Protein 7SLA (pdb70)

InterPro domains:
  IPR001734 Sodium/solute symporter [PF00474] (58-492)
  IPR001734 Sodium/solute symporter [PS50283] (25-506)
  IPR001734 Sodium/solute symporter [TIGR00813] (58-492)
  IPR018212 Sodium/solute symporter, conserved site [PS00456] (174-199)
  IPR018212 Sodium/solute symporter, conserved site [PS00457] (474-494)
  IPR038377 Sodium/glucose symporter superfamily [G3DSA:1.20.1730.10] (45-570)

Solvent-accessible surface area: 32418 Å² total; per-residue (Å²): 83,87,110,65,13,148,44,94,51,0,92,55,42,44,78,114,15,31,113,87,9,43,59,43,6,84,161,32,93,162,108,123,46,34,54,122,136,15,0,0,9,6,2,9,23,41,61,10,0,14,21,2,0,3,4,3,0,5,4,0,1,31,16,0,9,0,2,1,2,46,5,4,25,7,0,63,14,0,18,51,0,0,76,49,8,0,26,21,2,16,72,6,63,6,68,34,14,23,51,0,7,103,46,0,5,12,53,116,100,4,21,47,34,10,2,63,20,42,18,110,12,21,18,37,23,53,0,0,2,12,0,8,0,0,0,13,7,16,41,37,10,44,42,120,90,64,71,97,0,17,104,57,9,40,59,49,12,45,106,8,68,131,27,14,9,74,71,4,36,62,126,10,31,39,64,14,10,105,53,7,36,103,8,2,82,70,1,48,45,85,0,46,153,99,7,54,31,89,38,30,2,17,18,98,1,23,121,8,78,5,99,95,42,53,60,81,139,64,94,35,83,112,144,32,29,53,27,81,80,34,1,15,46,6,78,9,72,53,174,111,12,53,17,5,112,31,0,10,77,118,0,7,48,23,12,13,32,46,45,12,0,17,30,37,44,8,2,78,58,0,36,42,1,118,60,5,27,38,1,17,15,0,0,18,58,0,0,90,35,8,25,60,4,2,76,4,6,0,9,2,0,0,0,0,20,26,55,40,44,59,56,6,12,19,27,7,44,84,50,2,46,143,88,25,53,17,142,68,14,4,19,24,7,0,3,5,8,0,0,9,64,45,5,60,81,38,56,28,0,56,7,18,1,1,1,25,1,11,3,3,34,30,1,11,31,14,36,77,14,0,24,72,20,45,13,111,29,35,53,35,70,111,136,168,226,37,76,150,155,49,34,45,87,30,12,183,129,24,46,118,115,3,27,88,49,0,60,74,48,16,82,74,3,57,57,11,31,68,6,41,6,17,30,3,34,20,4,7,9,0,7,14,1,1,7,13,3,6,7,6,46,42,0,1,96,100,90,81,7,8,42,86,0,2,33,114,0,5,41,69,2,46,102,61,0,69,51,7,15,105,53,18,77,85,121,33,71,38,78,61,91,131,100,42,124,19,60,105,160,55,26,53,71,53,21,2,60,15,0,59,88,1,58,56,68,2,15,112,30,2,46,88,46,0,98,145,62,76,88,42,84,76,76,54,2,42,70,4,6,104,76,43,92,120,32,96,108,142,52,63,88,102,117,168,28,98,114,41,71,39,131,121,106,128,120,66,61,24,57,98,55,12,115,96,0,73,59,63,3,119,123,27,57,55,72,31,48,62,24,32,10,85,58,64,149,137,24,114,22,92,38,78,30,38,36,126,30,113,62,49,15,50,34,123,2,27,0,35,14,46,60,28,45,1,11,0,13,62,0,0,1,43,30,44,30,95,79,136,134,130,89,71,2,0,4,16,24,98,88,51,71,63,93,54,20,145,88,7,141,75,60,6,80,8,68,32,58,134,80,98,15,20,0,71,0,73,3,68,65,9,100,69,106,8,46,3,32,3,46,0,0,0,40,3,11,61,138,64,208,44,34,57,97,16,161,36,18,108,4,59,9,95

Radius of gyration: 30.48 Å; Cα contacts (8 Å, |Δi|>4): 1041; chains: 2; bounding box: 79×69×93 Å

Structure (mmCIF, N/CA/C/O backbone):
data_7SLA
#
_entry.id   7SLA
#
_cell.length_a   1.00
_cell.length_b   1.00
_cell.length_c   1.00
_cell.angle_alpha   90.00
_cell.angle_beta   90.00
_cell.angle_gamma   90.00
#
_symmetry.space_group_name_H-M   'P 1'
#
loop_
_entity.id
_entity.type
_entity.pdbx_description
1 polymer 'Sodium/glucose cotransporter 1'
2 polymer 'nanobody Nb1'
3 non-polymer 'CHOLESTEROL HEMISUCCINATE'
#
loop_
_atom_site.group_PDB
_atom_site.id
_atom_site.type_symbol
_atom_site.label_atom_id
_atom_site.label_alt_id
_atom_site.label_comp_id
_atom_site.label_asym_id
_atom_site.label_entity_id
_atom_site.label_seq_id
_atom_site.pdbx_PDB_ins_code
_atom_site.Cartn_x
_atom_site.Cartn_y
_atom_site.Cartn_z
_atom_site.occupancy
_atom_site.B_iso_or_equiv
_atom_site.auth_seq_id
_atom_site.auth_comp_id
_atom_site.auth_asym_id
_atom_site.auth_atom_id
_atom_site.pdbx_PDB_model_num
ATOM 1 N N . THR A 1 19 ? 105.208 108.662 136.043 1.00 105.09 19 THR A N 1
ATOM 2 C CA . THR A 1 19 ? 106.662 108.762 136.048 1.00 105.09 19 THR A CA 1
ATOM 3 C C . THR A 1 19 ? 107.196 108.586 137.461 1.00 105.09 19 THR A C 1
ATOM 4 O O . THR A 1 19 ? 106.447 108.192 138.351 1.00 105.09 19 THR A O 1
ATOM 8 N N . HIS A 1 20 ? 108.501 108.828 137.631 1.00 99.07 20 HIS A N 1
ATOM 9 C CA . HIS A 1 20 ? 109.309 108.769 138.856 1.00 99.07 20 HIS A CA 1
ATOM 10 C C . HIS A 1 20 ? 109.492 107.358 139.408 1.00 99.07 20 HIS A C 1
ATOM 11 O O . HIS A 1 20 ? 110.245 107.183 140.369 1.00 99.07 20 HIS A O 1
ATOM 18 N N . GLU A 1 21 ? 108.867 106.343 138.816 1.00 99.12 21 GLU A N 1
ATOM 19 C CA . GLU A 1 21 ? 109.120 104.950 139.158 1.00 99.12 21 GLU A CA 1
ATOM 20 C C . GLU A 1 21 ? 109.680 104.183 137.969 1.00 99.12 21 GLU A C 1
ATOM 21 O O . GLU A 1 21 ? 109.745 102.952 137.995 1.00 99.12 21 GLU A O 1
ATOM 27 N N . LEU A 1 22 ? 110.096 104.894 136.926 1.00 99.53 22 LEU A N 1
ATOM 28 C CA . LEU A 1 22 ? 110.749 104.267 135.790 1.00 99.53 22 LEU A CA 1
ATOM 29 C C . LEU A 1 22 ? 112.209 103.935 136.063 1.00 99.53 22 LEU A C 1
ATOM 30 O O . LEU A 1 22 ? 112.813 103.193 135.285 1.00 99.53 22 LEU A O 1
ATOM 35 N N . ILE A 1 23 ? 112.790 104.467 137.141 1.00 94.97 23 ILE A N 1
ATOM 36 C CA . ILE A 1 23 ? 114.176 104.169 137.487 1.00 94.97 23 ILE A CA 1
ATOM 37 C C . ILE A 1 23 ? 114.305 102.918 138.347 1.00 94.97 23 ILE A C 1
ATOM 38 O O . ILE A 1 23 ? 115.418 102.394 138.499 1.00 94.97 23 ILE A O 1
ATOM 43 N N . ARG A 1 24 ? 113.206 102.399 138.891 1.00 94.90 24 ARG A N 1
ATOM 44 C CA . ARG A 1 24 ? 113.269 101.258 139.804 1.00 94.90 24 ARG A CA 1
ATOM 45 C C . ARG A 1 24 ? 113.278 99.951 139.014 1.00 94.90 24 ARG A C 1
ATOM 46 O O . ARG A 1 24 ? 112.310 99.193 138.975 1.00 94.90 24 ARG A O 1
ATOM 54 N N . ASN A 1 25 ? 114.415 99.696 138.375 1.00 96.85 25 ASN A N 1
ATOM 55 C CA . ASN A 1 25 ? 114.655 98.420 137.724 1.00 96.85 25 ASN A CA 1
ATOM 56 C C . ASN A 1 25 ? 116.130 98.087 137.864 1.00 96.85 25 ASN A C 1
ATOM 57 O O . ASN A 1 25 ? 116.965 98.967 138.077 1.00 96.85 25 ASN A O 1
ATOM 62 N N . ALA A 1 26 ? 116.447 96.803 137.738 1.00 92.65 26 ALA A N 1
ATOM 63 C CA . ALA A 1 26 ? 117.781 96.319 138.067 1.00 92.65 26 ALA A CA 1
ATOM 64 C C . ALA A 1 26 ? 118.804 96.564 136.975 1.00 92.65 26 ALA A C 1
ATOM 65 O O . ALA A 1 26 ? 119.966 96.194 137.153 1.00 92.65 26 ALA A O 1
ATOM 67 N N . ALA A 1 27 ? 118.417 97.177 135.863 1.00 91.40 27 ALA A N 1
ATOM 68 C CA . ALA A 1 27 ? 119.299 97.272 134.711 1.00 91.40 27 ALA A CA 1
ATOM 69 C C . ALA A 1 27 ? 120.195 98.501 134.728 1.00 91.40 27 ALA A C 1
ATOM 70 O O . ALA A 1 27 ? 121.192 98.526 134.002 1.00 91.40 27 ALA A O 1
ATOM 72 N N . ASP A 1 28 ? 119.875 99.524 135.522 1.00 92.27 28 ASP A N 1
ATOM 73 C CA . ASP A 1 28 ? 120.662 100.750 135.525 1.00 92.27 28 ASP A CA 1
ATOM 74 C C . ASP A 1 28 ? 121.176 101.183 136.893 1.00 92.27 28 ASP A C 1
ATOM 75 O O . ASP A 1 28 ? 122.087 102.022 136.945 1.00 92.27 28 ASP A O 1
ATOM 80 N N . ILE A 1 29 ? 120.628 100.650 137.989 1.00 90.13 29 ILE A N 1
ATOM 81 C CA . ILE A 1 29 ? 121.188 100.910 139.315 1.00 90.13 29 ILE A CA 1
ATOM 82 C C . ILE A 1 29 ? 122.604 100.354 139.410 1.00 90.13 29 ILE A C 1
ATOM 83 O O . ILE A 1 29 ? 123.513 101.000 139.958 1.00 90.13 29 ILE A O 1
ATOM 88 N N . SER A 1 30 ? 122.823 99.174 138.827 1.00 88.36 30 SER A N 1
ATOM 89 C CA . SER A 1 30 ? 124.165 98.618 138.729 1.00 88.36 30 SER A CA 1
ATOM 90 C C . SER A 1 30 ? 125.073 99.469 137.853 1.00 88.36 30 SER A C 1
ATOM 91 O O . SER A 1 30 ? 126.272 99.566 138.130 1.00 88.36 30 SER A O 1
ATOM 94 N N . VAL A 1 31 ? 124.518 100.126 136.831 1.00 86.02 31 VAL A N 1
ATOM 95 C CA . VAL A 1 31 ? 125.322 100.987 135.967 1.00 86.02 31 VAL A CA 1
ATOM 96 C C . VAL A 1 31 ? 125.787 102.227 136.722 1.00 86.02 31 VAL A C 1
ATOM 97 O O . VAL A 1 31 ? 126.956 102.630 136.620 1.00 86.02 31 VAL A O 1
ATOM 101 N N . ILE A 1 32 ? 124.894 102.820 137.522 1.00 85.27 32 ILE A N 1
ATOM 102 C CA . ILE A 1 32 ? 125.250 103.989 138.330 1.00 85.27 32 ILE A CA 1
ATOM 103 C C . ILE A 1 32 ? 126.324 103.631 139.353 1.00 85.27 32 ILE A C 1
ATOM 104 O O . ILE A 1 32 ? 127.334 104.343 139.499 1.00 85.27 32 ILE A O 1
ATOM 109 N N . VAL A 1 33 ? 126.139 102.500 140.046 1.00 86.17 33 VAL A N 1
ATOM 110 C CA . VAL A 1 33 ? 127.083 102.083 141.082 1.00 86.17 33 VAL A CA 1
ATOM 111 C C . VAL A 1 33 ? 128.450 101.762 140.481 1.00 86.17 33 VAL A C 1
ATOM 112 O O . VAL A 1 33 ? 129.485 102.181 141.016 1.00 86.17 33 VAL A O 1
ATOM 116 N N . ILE A 1 34 ? 128.473 101.085 139.328 1.00 86.69 34 ILE A N 1
ATOM 117 C CA . ILE A 1 34 ? 129.730 100.699 138.694 1.00 86.69 34 ILE A CA 1
ATOM 118 C C . ILE A 1 34 ? 130.482 101.923 138.178 1.00 86.69 34 ILE A C 1
ATOM 119 O O . ILE A 1 34 ? 131.711 102.014 138.319 1.00 86.69 34 ILE A O 1
ATOM 124 N N . TYR A 1 35 ? 129.758 102.916 137.645 1.00 85.07 35 TYR A N 1
ATOM 125 C CA . TYR A 1 35 ? 130.415 104.134 137.172 1.00 85.07 35 TYR A CA 1
ATOM 126 C C . TYR A 1 35 ? 131.024 104.937 138.319 1.00 85.07 35 TYR A C 1
ATOM 127 O O . TYR A 1 35 ? 132.160 105.430 138.207 1.00 85.07 35 TYR A O 1
ATOM 136 N N . PHE A 1 36 ? 130.297 105.059 139.436 1.00 86.89 36 PHE A N 1
ATOM 137 C CA . PHE A 1 36 ? 130.832 105.816 140.566 1.00 86.89 36 PHE A CA 1
ATOM 138 C C . PHE A 1 36 ? 132.026 105.112 141.204 1.00 86.89 36 PHE A C 1
ATOM 139 O O . PHE A 1 36 ? 133.014 105.767 141.572 1.00 86.89 36 PHE A O 1
ATOM 147 N N . LEU A 1 37 ? 131.975 103.778 141.305 1.00 89.36 37 LEU A N 1
ATOM 148 C CA . LEU A 1 37 ? 133.120 103.040 141.831 1.00 89.36 37 LEU A CA 1
ATOM 149 C C . LEU A 1 37 ? 134.323 103.122 140.903 1.00 89.36 37 LEU A C 1
ATOM 150 O O . LEU A 1 37 ? 135.458 103.160 141.385 1.00 89.36 37 LEU A O 1
ATOM 155 N N . LEU A 1 38 ? 134.101 103.197 139.587 1.00 92.46 38 LEU A N 1
ATOM 156 C CA . LEU A 1 38 ? 135.216 103.346 138.654 1.00 92.46 38 LEU A CA 1
ATOM 157 C C . LEU A 1 38 ? 135.900 104.702 138.815 1.00 92.46 38 LEU A C 1
ATOM 158 O O . LEU A 1 38 ? 137.138 104.778 138.813 1.00 92.46 38 LEU A O 1
ATOM 163 N N . VAL A 1 39 ? 135.118 105.779 138.960 1.00 92.61 39 VAL A N 1
ATOM 164 C CA . VAL A 1 39 ? 135.719 107.108 139.111 1.00 92.61 39 VAL A CA 1
ATOM 165 C C . VAL A 1 39 ? 136.467 107.226 140.443 1.00 92.61 39 VAL A C 1
ATOM 166 O O . VAL A 1 39 ? 137.596 107.751 140.498 1.00 92.61 39 VAL A O 1
ATOM 170 N N . MET A 1 40 ? 135.891 106.684 141.523 1.00 97.34 40 MET A N 1
ATOM 171 C CA . MET A 1 40 ? 136.588 106.723 142.807 1.00 97.34 40 MET A CA 1
ATOM 172 C C . MET A 1 40 ? 137.829 105.834 142.820 1.00 97.34 40 MET A C 1
ATOM 173 O O . MET A 1 40 ? 138.821 106.179 143.470 1.00 97.34 40 MET A O 1
ATOM 178 N N . ALA A 1 41 ? 137.827 104.727 142.068 1.00 98.8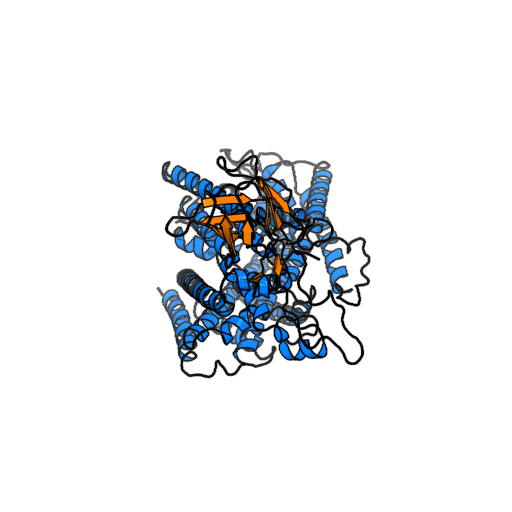7 41 ALA A N 1
ATOM 179 C CA . ALA A 1 41 ? 139.020 103.889 141.995 1.00 98.87 41 ALA A CA 1
ATOM 180 C C . ALA A 1 41 ? 140.128 104.559 141.196 1.00 98.87 41 ALA A C 1
ATOM 181 O O . ALA A 1 41 ? 141.307 104.416 141.538 1.00 98.87 41 ALA A O 1
ATOM 183 N N . VAL A 1 42 ? 139.771 105.290 140.133 1.00 99.56 42 VAL A N 1
ATOM 184 C CA . VAL A 1 42 ? 140.773 106.033 139.363 1.00 99.56 42 VAL A CA 1
ATOM 185 C C . VAL A 1 42 ? 141.426 107.105 140.229 1.00 99.56 42 VAL A C 1
ATOM 186 O O . VAL A 1 42 ? 142.658 107.257 140.232 1.00 99.56 42 VAL A O 1
ATOM 190 N N . GLY A 1 43 ? 140.617 107.822 141.018 1.00 102.16 43 GLY A N 1
ATOM 191 C CA . GLY A 1 43 ? 141.179 108.824 141.918 1.00 102.16 43 GLY A CA 1
ATOM 192 C C . GLY A 1 43 ? 142.052 108.229 143.011 1.00 102.16 43 GLY A C 1
ATOM 193 O O . GLY A 1 43 ? 143.143 108.737 143.295 1.00 102.16 43 GLY A O 1
ATOM 194 N N . LEU A 1 44 ? 141.602 107.124 143.612 1.00 104.78 44 LEU A N 1
ATOM 195 C CA . LEU A 1 44 ? 142.359 106.471 144.673 1.00 104.78 44 LEU A CA 1
ATOM 196 C C . LEU A 1 44 ? 143.637 105.820 144.165 1.00 104.78 44 LEU A C 1
ATOM 197 O O . LEU A 1 44 ? 144.578 105.647 144.943 1.00 104.78 44 LEU A O 1
ATOM 202 N N . TRP A 1 45 ? 143.695 105.453 142.884 1.00 113.14 45 TRP A N 1
ATOM 203 C CA . TRP A 1 45 ? 144.950 104.964 142.324 1.00 113.14 45 TRP A CA 1
ATOM 204 C C . TRP A 1 45 ? 145.896 106.107 142.000 1.00 113.14 45 TRP A C 1
ATOM 205 O O . TRP A 1 45 ? 147.104 105.995 142.226 1.00 113.14 45 TRP A O 1
ATOM 216 N N . SER A 1 46 ? 145.374 107.214 141.476 1.00 114.15 46 SER A N 1
ATOM 217 C CA . SER A 1 46 ? 146.248 108.335 141.154 1.00 114.15 46 SER A CA 1
ATOM 218 C C . SER A 1 46 ? 146.684 109.130 142.376 1.00 114.15 46 SER A C 1
ATOM 219 O O . SER A 1 46 ? 147.536 110.013 142.238 1.00 114.15 46 SER A O 1
ATOM 222 N N . MET A 1 47 ? 146.117 108.861 143.556 1.00 117.50 47 MET A N 1
ATOM 223 C CA . MET A 1 47 ? 146.617 109.509 144.766 1.00 117.50 47 MET A CA 1
ATOM 224 C C . MET A 1 47 ? 147.999 108.997 145.161 1.00 117.50 47 MET A C 1
ATOM 225 O O . MET A 1 47 ? 148.777 109.739 145.767 1.00 117.50 47 MET A O 1
ATOM 230 N N . PHE A 1 48 ? 148.326 107.747 144.828 1.00 120.76 48 PHE A N 1
ATOM 231 C CA . PHE A 1 48 ? 149.598 107.155 145.235 1.00 120.76 48 PHE A CA 1
ATOM 232 C C . PHE A 1 48 ? 150.677 107.316 144.167 1.00 120.76 48 PHE A C 1
ATOM 233 O O . PHE A 1 48 ? 151.714 107.940 144.414 1.00 120.76 48 PHE A O 1
ATOM 241 N N . LYS A 1 49 ? 150.447 106.766 142.981 1.00 121.91 49 LYS A N 1
ATOM 242 C CA . LYS A 1 49 ? 151.444 106.815 141.919 1.00 121.91 49 LYS A CA 1
ATOM 243 C C . LYS A 1 49 ? 150.804 106.742 140.539 1.00 121.91 49 LYS A C 1
ATOM 244 O O . LYS A 1 49 ? 151.272 106.011 139.667 1.00 121.91 49 LYS A O 1
ATOM 246 N N . ARG A 1 63 ? 151.496 119.051 135.484 1.00 98.52 63 ARG A N 1
ATOM 247 C CA . ARG A 1 63 ? 152.522 119.944 134.960 1.00 98.52 63 ARG A CA 1
ATOM 248 C C . ARG A 1 63 ? 153.043 119.460 133.608 1.00 98.52 63 ARG A C 1
ATOM 249 O O . ARG A 1 63 ? 153.261 118.262 133.422 1.00 98.52 63 ARG A O 1
ATOM 251 N N . SER A 1 64 ? 153.233 120.414 132.689 1.00 93.24 64 SER A N 1
ATOM 252 C CA . SER A 1 64 ? 153.703 120.198 131.318 1.00 93.24 64 SER A CA 1
ATOM 253 C C . SER A 1 64 ? 152.782 119.233 130.563 1.00 93.24 64 SER A C 1
ATOM 254 O O . SER A 1 64 ? 153.158 118.124 130.191 1.00 93.24 64 SER A O 1
ATOM 257 N N . MET A 1 65 ? 151.553 119.697 130.356 1.00 90.74 65 MET A N 1
ATOM 258 C CA . MET A 1 65 ? 150.532 118.924 129.662 1.00 90.74 65 MET A CA 1
ATOM 259 C C . MET A 1 65 ? 150.671 119.100 128.148 1.00 90.74 65 MET A C 1
ATOM 260 O O . MET A 1 65 ? 151.606 119.729 127.651 1.00 90.74 65 MET A O 1
ATOM 265 N N . VAL A 1 66 ? 149.725 118.541 127.394 1.00 82.62 66 VAL A N 1
ATOM 266 C CA . VAL A 1 66 ? 149.728 118.573 125.933 1.00 82.62 66 VAL A CA 1
ATOM 267 C C . VAL A 1 66 ? 148.387 119.113 125.462 1.00 82.62 66 VAL A C 1
ATOM 268 O O . VAL A 1 66 ? 147.587 119.582 126.275 1.00 82.62 66 VAL A O 1
ATOM 272 N N . TRP A 1 67 ? 148.142 119.085 124.151 1.00 78.67 67 TRP A N 1
ATOM 273 C CA . TRP A 1 67 ? 147.039 119.863 123.596 1.00 78.67 67 TRP A CA 1
ATOM 274 C C . TRP A 1 67 ? 145.666 119.256 123.876 1.00 78.67 67 TRP A C 1
ATOM 275 O O . TRP A 1 67 ? 144.715 119.999 124.133 1.00 78.67 67 TRP A O 1
ATOM 286 N N . TRP A 1 68 ? 145.519 117.932 123.828 1.00 79.48 68 TRP A N 1
ATOM 287 C CA . TRP A 1 68 ? 144.181 117.362 124.013 1.00 79.48 68 TRP A CA 1
ATOM 288 C C . TRP A 1 68 ? 143.572 117.392 125.423 1.00 79.48 68 TRP A C 1
ATOM 289 O O . TRP A 1 68 ? 142.341 117.430 125.504 1.00 79.48 68 TRP A O 1
ATOM 300 N N . PRO A 1 69 ? 144.311 117.344 126.546 1.00 78.91 69 PRO A N 1
ATOM 301 C CA . PRO A 1 69 ? 143.628 117.582 127.831 1.00 78.91 69 PRO A CA 1
ATOM 302 C C . PRO A 1 69 ? 143.159 119.011 128.024 1.00 78.91 69 PRO A C 1
ATOM 303 O O . PRO A 1 69 ? 142.126 119.227 128.675 1.00 78.91 69 PRO A O 1
ATOM 307 N N . ILE A 1 70 ? 143.889 119.988 127.480 1.00 76.50 70 ILE A N 1
ATOM 308 C CA . ILE A 1 70 ? 143.510 121.389 127.623 1.00 76.50 70 ILE A CA 1
ATOM 309 C C . ILE A 1 70 ? 142.211 121.673 126.879 1.00 76.50 70 ILE A C 1
ATOM 310 O O . ILE A 1 70 ? 141.358 122.420 127.368 1.00 76.50 70 ILE A O 1
ATOM 315 N N . GLY A 1 71 ? 142.008 121.034 125.725 1.00 74.69 71 GLY A N 1
ATOM 316 C CA . GLY A 1 71 ? 140.792 121.267 124.959 1.00 74.69 71 GLY A CA 1
ATOM 317 C C . GLY A 1 71 ? 139.536 120.754 125.639 1.00 74.69 71 GLY A C 1
ATOM 318 O O . GLY A 1 71 ? 138.517 121.448 125.684 1.00 74.69 71 GLY A O 1
ATOM 319 N N . ALA A 1 72 ? 139.597 119.550 126.206 1.00 76.05 72 ALA A N 1
ATOM 320 C CA . ALA A 1 72 ? 138.449 119.023 126.932 1.00 76.05 72 ALA A CA 1
ATOM 321 C C . ALA A 1 72 ? 138.227 119.753 128.251 1.00 76.05 72 ALA A C 1
ATOM 322 O O . ALA A 1 72 ? 137.074 119.957 128.657 1.00 76.05 72 ALA A O 1
ATOM 324 N N . SER A 1 73 ? 139.309 120.174 128.918 1.00 77.89 73 SER A N 1
ATOM 325 C CA . SER A 1 73 ? 139.169 120.951 130.146 1.00 77.89 73 SER A CA 1
ATOM 326 C C . SER A 1 73 ? 138.575 122.329 129.887 1.00 77.89 73 SER A C 1
ATOM 327 O O . SER A 1 73 ? 137.910 122.884 130.765 1.00 77.89 73 SER A O 1
ATOM 330 N N . LEU A 1 74 ? 138.807 122.901 128.704 1.00 74.12 74 LEU A N 1
ATOM 331 C CA . LEU A 1 74 ? 138.198 124.184 128.379 1.00 74.12 74 LEU A CA 1
ATOM 332 C C . LEU A 1 74 ? 136.781 124.032 127.851 1.00 74.12 74 LEU A C 1
ATOM 333 O O . LEU A 1 74 ? 135.972 124.950 128.005 1.00 74.12 74 LEU A O 1
ATOM 338 N N . PHE A 1 75 ? 136.410 122.923 127.250 1.00 75.26 75 PHE A N 1
ATOM 339 C CA . PHE A 1 75 ? 135.046 122.812 126.743 1.00 75.26 75 PHE A CA 1
ATOM 340 C C . PHE A 1 75 ? 134.016 122.422 127.769 1.00 75.26 75 PHE A C 1
ATOM 341 O O . PHE A 1 75 ? 132.860 122.673 127.575 1.00 75.26 75 PHE A O 1
ATOM 349 N N . ALA A 1 76 ? 134.429 121.827 128.871 1.00 75.83 76 ALA A N 1
ATOM 350 C CA . ALA A 1 76 ? 133.504 121.366 129.888 1.00 75.83 76 ALA A CA 1
ATOM 351 C C . ALA A 1 76 ? 133.452 122.210 131.127 1.00 75.83 76 ALA A C 1
ATOM 352 O O . ALA A 1 76 ? 133.135 121.702 132.175 1.00 75.83 76 ALA A O 1
ATOM 354 N N . SER A 1 77 ? 133.850 123.467 131.048 1.00 77.58 77 SER A N 1
ATOM 355 C CA . SER A 1 77 ? 133.845 124.312 132.225 1.00 77.58 77 SER A CA 1
ATOM 356 C C . SER A 1 77 ? 132.516 124.594 132.859 1.00 77.58 77 SER A C 1
ATOM 357 O O . SER A 1 77 ? 132.371 124.458 134.055 1.00 77.58 77 SER A O 1
ATOM 360 N N . ASN A 1 78 ? 131.521 124.957 132.074 1.00 80.25 78 ASN A N 1
ATOM 361 C CA . ASN A 1 78 ? 130.229 125.275 132.663 1.00 80.25 78 ASN A CA 1
ATOM 362 C C . ASN A 1 78 ? 129.120 124.364 132.263 1.00 80.25 78 ASN A C 1
ATOM 363 O O . ASN A 1 78 ? 127.988 124.760 132.316 1.00 80.25 78 ASN A O 1
ATOM 368 N N . ILE A 1 79 ? 129.433 123.169 131.801 1.00 80.41 79 ILE A N 1
ATOM 369 C CA . ILE A 1 79 ? 128.411 122.228 131.404 1.00 80.41 79 ILE A CA 1
ATOM 370 C C . ILE A 1 79 ? 127.847 121.619 132.656 1.00 80.41 79 ILE A C 1
ATOM 371 O O . ILE A 1 79 ? 128.515 121.538 133.659 1.00 80.41 79 ILE A O 1
ATOM 376 N N . GLY A 1 80 ? 126.613 121.176 132.600 1.00 76.58 80 GLY A N 1
ATOM 377 C CA . GLY A 1 80 ? 125.958 120.599 133.754 1.00 76.58 80 GLY A CA 1
ATOM 378 C C . GLY A 1 80 ? 124.853 121.469 134.306 1.00 76.58 80 GLY A C 1
ATOM 379 O O . GLY A 1 80 ? 123.818 120.960 134.736 1.00 76.58 80 GLY A O 1
ATOM 380 N N . SER A 1 81 ? 125.062 122.783 134.305 1.00 74.36 81 SER A N 1
ATOM 381 C CA . SER A 1 81 ? 124.044 123.725 134.738 1.00 74.36 81 SER A CA 1
ATOM 382 C C . SER A 1 81 ? 123.881 124.914 133.811 1.00 74.36 81 SER A C 1
ATOM 383 O O . SER A 1 81 ? 123.004 125.745 134.058 1.00 74.36 81 SER A O 1
ATOM 386 N N . GLY A 1 82 ? 124.700 125.036 132.777 1.00 74.23 82 GLY A N 1
ATOM 387 C CA . GLY A 1 82 ? 124.554 126.105 131.817 1.00 74.23 82 GLY A CA 1
ATOM 388 C C . GLY A 1 82 ? 124.349 125.549 130.429 1.00 74.23 82 GLY A C 1
ATOM 389 O O . GLY A 1 82 ? 124.320 126.293 129.450 1.00 74.23 82 GLY A O 1
ATOM 390 N N . HIS A 1 83 ? 124.224 124.235 130.339 1.00 76.17 83 HIS A N 1
ATOM 391 C CA . HIS A 1 83 ? 123.911 123.542 129.099 1.00 76.17 83 HIS A CA 1
ATOM 392 C C . HIS A 1 83 ? 122.671 122.677 129.206 1.00 76.17 83 HIS A C 1
ATOM 393 O O . HIS A 1 83 ? 121.898 122.599 128.256 1.00 76.17 83 HIS A O 1
ATOM 400 N N . PHE A 1 84 ? 122.466 122.014 130.336 1.00 73.90 84 PHE A N 1
ATOM 401 C CA . PHE A 1 84 ? 121.365 121.080 130.477 1.00 73.90 84 PHE A CA 1
ATOM 402 C C . PHE A 1 84 ? 120.124 121.706 131.078 1.00 73.90 84 PHE A C 1
ATOM 403 O O . PHE A 1 84 ? 119.037 121.138 130.948 1.00 73.90 84 PHE A O 1
ATOM 411 N N . ILE A 1 85 ? 120.251 122.846 131.737 1.00 70.68 85 ILE A N 1
ATOM 412 C CA . ILE A 1 85 ? 119.115 123.558 132.306 1.00 70.68 85 ILE A CA 1
ATOM 413 C C . ILE A 1 85 ? 118.835 124.842 131.537 1.00 70.68 85 ILE A C 1
ATOM 414 O O . ILE A 1 85 ? 117.745 125.022 130.997 1.00 70.68 85 ILE A O 1
ATOM 419 N N . GLY A 1 86 ? 119.834 125.718 131.423 1.00 67.11 86 GLY A N 1
ATOM 420 C CA . GLY A 1 86 ? 119.590 127.055 130.906 1.00 67.11 86 GLY A CA 1
ATOM 421 C C . GLY A 1 86 ? 119.277 127.086 129.423 1.00 67.11 86 GLY A C 1
ATOM 422 O O . GLY A 1 86 ? 118.262 127.655 129.010 1.00 67.11 86 GLY A O 1
ATOM 423 N N . LEU A 1 87 ? 120.136 126.469 128.605 1.00 64.32 87 LEU A N 1
ATOM 424 C CA . LEU A 1 87 ? 119.945 126.499 127.157 1.00 64.32 87 LEU A CA 1
ATOM 425 C C . LEU A 1 87 ? 118.709 125.719 126.733 1.00 64.32 87 LEU A C 1
ATOM 426 O O . LEU A 1 87 ? 117.943 126.190 125.891 1.00 64.32 87 LEU A O 1
ATOM 431 N N . ALA A 1 88 ? 118.470 124.555 127.333 1.00 62.63 88 ALA A N 1
ATOM 432 C CA . ALA A 1 88 ? 117.302 123.765 126.963 1.00 62.63 88 ALA A CA 1
ATOM 433 C C . ALA A 1 88 ? 116.004 124.410 127.439 1.00 62.63 88 ALA A C 1
ATOM 434 O O . ALA A 1 88 ? 115.003 124.386 126.717 1.00 62.63 88 ALA A O 1
ATOM 436 N N . GLY A 1 89 ? 116.000 125.028 128.623 1.00 66.66 89 GLY A N 1
ATOM 437 C CA . GLY A 1 89 ? 114.798 125.702 129.083 1.00 66.66 89 GLY A CA 1
ATOM 438 C C . GLY A 1 89 ? 114.471 126.949 128.285 1.00 66.66 89 GLY A C 1
ATOM 439 O O . GLY A 1 89 ? 113.314 127.179 127.926 1.00 66.66 89 GLY A O 1
ATOM 440 N N . THR A 1 90 ? 115.480 127.761 127.969 1.00 66.57 90 THR A N 1
ATOM 441 C CA . THR A 1 90 ? 115.208 128.940 127.160 1.00 66.57 90 THR A CA 1
ATOM 442 C C . THR A 1 90 ? 114.944 128.583 125.702 1.00 66.57 90 THR A C 1
ATOM 443 O O . THR A 1 90 ? 114.301 129.362 124.996 1.00 66.57 90 THR A O 1
ATOM 447 N N . GLY A 1 91 ? 115.391 127.416 125.238 1.00 64.69 91 GLY A N 1
ATOM 448 C CA . GLY A 1 91 ? 114.959 126.948 123.937 1.00 64.69 91 GLY A CA 1
ATOM 449 C C . GLY A 1 91 ? 113.525 126.471 123.933 1.00 64.69 91 GLY A C 1
ATOM 450 O O . GLY A 1 91 ? 112.816 126.646 122.944 1.00 64.69 91 GLY A O 1
ATOM 451 N N . ALA A 1 92 ? 113.073 125.866 125.029 1.00 64.77 92 ALA A N 1
ATOM 452 C CA . ALA A 1 92 ? 111.686 125.429 125.105 1.00 64.77 92 ALA A CA 1
ATOM 453 C C . ALA A 1 92 ? 110.722 126.556 125.433 1.00 64.77 92 ALA A C 1
ATOM 454 O O . ALA A 1 92 ? 109.516 126.379 125.260 1.00 64.77 92 ALA A O 1
ATOM 456 N N . ALA A 1 93 ? 111.210 127.696 125.918 1.00 67.90 93 ALA A N 1
ATOM 457 C CA . ALA A 1 93 ? 110.336 128.811 126.270 1.00 67.90 93 ALA A CA 1
ATOM 458 C C . ALA A 1 93 ? 110.297 129.901 125.210 1.00 67.90 93 ALA A C 1
ATOM 459 O O . ALA A 1 93 ? 109.217 130.327 124.801 1.00 67.90 93 ALA A O 1
ATOM 461 N N . SER A 1 94 ? 111.458 130.376 124.769 1.00 71.48 94 SER A N 1
ATOM 462 C CA . SER A 1 94 ? 111.516 131.507 123.852 1.00 71.48 94 SER A CA 1
ATOM 463 C C . SER A 1 94 ? 111.578 131.066 122.394 1.00 71.48 94 SER A C 1
ATOM 464 O O . SER A 1 94 ? 110.663 131.351 121.619 1.00 71.48 94 SER A O 1
ATOM 467 N N . GLY A 1 95 ? 112.632 130.356 122.011 1.00 69.44 95 GLY A N 1
ATOM 468 C CA . GLY A 1 95 ? 112.767 129.939 120.632 1.00 69.44 95 GLY A CA 1
ATOM 469 C C . GLY A 1 95 ? 114.163 129.518 120.229 1.00 69.44 95 GLY A C 1
ATOM 470 O O . GLY A 1 95 ? 114.822 128.771 120.948 1.00 69.44 95 GLY A O 1
ATOM 471 N N . LEU A 1 96 ? 114.628 130.002 119.080 1.00 68.99 96 LEU A N 1
ATOM 472 C CA . LEU A 1 96 ? 115.845 129.518 118.444 1.00 68.99 96 LEU A CA 1
ATOM 473 C C . LEU A 1 96 ? 117.036 130.450 118.615 1.00 68.99 96 LEU A C 1
ATOM 474 O O . LEU A 1 96 ? 118.150 130.075 118.243 1.00 68.99 96 LEU A O 1
ATOM 479 N N . ALA A 1 97 ? 116.843 131.643 119.169 1.00 70.49 97 ALA A N 1
ATOM 480 C CA . ALA A 1 97 ? 117.906 132.638 119.182 1.00 70.49 97 ALA A CA 1
ATOM 481 C C . ALA A 1 97 ? 118.935 132.419 120.276 1.00 70.49 97 ALA A C 1
ATOM 482 O O . ALA A 1 97 ? 119.943 133.128 120.292 1.00 70.49 97 ALA A O 1
ATOM 484 N N . VAL A 1 98 ? 118.712 131.469 121.186 1.00 72.23 98 VAL A N 1
ATOM 485 C CA . VAL A 1 98 ? 119.621 131.269 122.310 1.00 72.23 98 VAL A CA 1
ATOM 486 C C . VAL A 1 98 ? 120.895 130.578 121.847 1.00 72.23 98 VAL A C 1
ATOM 487 O O . VAL A 1 98 ? 121.967 130.771 122.431 1.00 72.23 98 VAL A O 1
ATOM 491 N N . GLY A 1 99 ? 120.821 129.827 120.750 1.00 74.86 99 GLY A N 1
ATOM 492 C CA . GLY A 1 99 ? 121.935 129.026 120.278 1.00 74.86 99 GLY A CA 1
ATOM 493 C C . GLY A 1 99 ? 123.108 129.810 119.738 1.00 74.86 99 GLY A C 1
ATOM 494 O O . GLY A 1 99 ? 124.177 129.223 119.556 1.00 74.86 99 GLY A O 1
ATOM 495 N N . GLY A 1 100 ? 122.952 131.110 119.503 1.00 73.61 100 GLY A N 1
ATOM 496 C CA . GLY A 1 100 ? 124.047 131.933 119.029 1.00 73.61 100 GLY A CA 1
ATOM 497 C C . GLY A 1 100 ? 124.897 132.524 120.136 1.00 73.61 100 GLY A C 1
ATOM 498 O O . GLY A 1 100 ? 125.473 133.603 119.986 1.00 73.61 100 GLY A O 1
ATOM 499 N N . PHE A 1 101 ? 124.974 131.813 121.255 1.00 74.54 101 PHE A N 1
ATOM 500 C CA . PHE A 1 101 ? 125.791 132.134 122.415 1.00 74.54 101 PHE A CA 1
ATOM 501 C C . PHE A 1 101 ? 127.157 131.459 122.332 1.00 74.54 101 PHE A C 1
ATOM 502 O O . PHE A 1 101 ? 128.194 132.095 122.570 1.00 74.54 101 PHE A O 1
ATOM 510 N N . GLU A 1 102 ? 127.180 130.190 121.925 1.00 75.75 102 GLU A N 1
ATOM 511 C CA . GLU A 1 102 ? 128.430 129.444 121.858 1.00 75.75 102 GLU A CA 1
ATOM 512 C C . GLU A 1 102 ? 129.308 129.885 120.696 1.00 75.75 102 GLU A C 1
ATOM 513 O O . GLU A 1 102 ? 130.533 129.741 120.763 1.00 75.75 102 GLU A O 1
ATOM 519 N N . TRP A 1 103 ? 128.718 130.431 119.634 1.00 73.58 103 TRP A N 1
ATOM 520 C CA . TRP A 1 103 ? 129.525 130.882 118.505 1.00 73.58 103 TRP A CA 1
ATOM 521 C C . TRP A 1 103 ? 130.308 132.142 118.869 1.00 73.58 103 TRP A C 1
ATOM 522 O O . TRP A 1 103 ? 131.505 132.268 118.553 1.00 73.58 103 TRP A O 1
ATOM 533 N N . ASN A 1 104 ? 129.660 133.053 119.593 1.00 70.98 104 ASN A N 1
ATOM 534 C CA . ASN A 1 104 ? 130.356 134.190 120.180 1.00 70.98 104 ASN A CA 1
ATOM 535 C C . ASN A 1 104 ? 131.390 133.742 121.206 1.00 70.98 104 ASN A C 1
ATOM 536 O O . ASN A 1 104 ? 132.467 134.347 121.318 1.00 70.98 104 ASN A O 1
ATOM 541 N N . ALA A 1 105 ? 131.093 132.665 121.944 1.00 69.45 105 ALA A N 1
ATOM 542 C CA . ALA A 1 105 ? 132.058 132.135 122.905 1.00 69.45 105 ALA A CA 1
ATOM 543 C C . ALA A 1 105 ? 133.313 131.598 122.225 1.00 69.45 105 ALA A C 1
ATOM 544 O O . ALA A 1 105 ? 134.417 131.783 122.737 1.00 69.45 105 ALA A O 1
ATOM 546 N N . LEU A 1 106 ? 133.180 130.954 121.062 1.00 69.27 106 LEU A N 1
ATOM 547 C CA . LEU A 1 106 ? 134.383 130.446 120.398 1.00 69.27 106 LEU A CA 1
ATOM 548 C C . LEU A 1 106 ? 135.190 131.574 119.764 1.00 69.27 106 LEU A C 1
ATOM 549 O O . LEU A 1 106 ? 136.432 131.503 119.729 1.00 69.27 106 LEU A O 1
ATOM 554 N N . VAL A 1 107 ? 134.510 132.615 119.265 1.00 68.38 107 VAL A N 1
ATOM 555 C CA . VAL A 1 107 ? 135.230 133.782 118.752 1.00 68.38 107 VAL A CA 1
ATOM 556 C C . VAL A 1 107 ? 136.033 134.452 119.864 1.00 68.38 107 VAL A C 1
ATOM 557 O O . VAL A 1 107 ? 137.198 134.817 119.671 1.00 68.38 107 VAL A O 1
ATOM 561 N N . LEU A 1 108 ? 135.458 134.559 121.065 1.00 68.27 108 LEU A N 1
ATOM 562 C CA . LEU A 1 108 ? 136.232 135.074 122.195 1.00 68.27 108 LEU A CA 1
ATOM 563 C C . LEU A 1 108 ? 137.204 134.061 122.780 1.00 68.27 108 LEU A C 1
ATOM 564 O O . LEU A 1 108 ? 138.040 134.439 123.602 1.00 68.27 108 LEU A O 1
ATOM 569 N N . LEU A 1 109 ? 137.098 132.790 122.413 1.00 67.37 109 LEU A N 1
ATOM 570 C CA . LEU A 1 109 ? 138.077 131.805 122.854 1.00 67.37 109 LEU A CA 1
ATOM 571 C C . LEU A 1 109 ? 139.339 131.847 122.009 1.00 67.37 109 LEU A C 1
ATOM 572 O O . LEU A 1 109 ? 140.412 131.474 122.488 1.00 67.37 109 LEU A O 1
ATOM 577 N N . LEU A 1 110 ? 139.232 132.276 120.753 1.00 67.31 110 LEU A N 1
ATOM 578 C CA . LEU A 1 110 ? 140.442 132.402 119.940 1.00 67.31 110 LEU A CA 1
ATOM 579 C C . LEU A 1 110 ? 141.301 133.617 120.282 1.00 67.31 110 LEU A C 1
ATOM 580 O O . LEU A 1 110 ? 142.428 133.702 119.789 1.00 67.31 110 LEU A O 1
ATOM 585 N N . VAL A 1 111 ? 140.813 134.560 121.085 1.00 68.26 111 VAL A N 1
ATOM 586 C CA . VAL A 1 111 ? 141.610 135.734 121.437 1.00 68.26 111 VAL A CA 1
ATOM 587 C C . VAL A 1 111 ? 142.517 135.463 122.637 1.00 68.26 111 VAL A C 1
ATOM 588 O O . VAL A 1 111 ? 143.626 136.005 122.707 1.00 68.26 111 VAL A O 1
ATOM 592 N N . LEU A 1 112 ? 142.073 134.604 123.561 1.00 68.04 112 LEU A N 1
ATOM 593 C CA . LEU A 1 112 ? 142.850 134.236 124.741 1.00 68.04 112 LEU A CA 1
ATOM 594 C C . LEU A 1 112 ? 144.181 133.589 124.387 1.00 68.04 112 LEU A C 1
ATOM 595 O O . LEU A 1 112 ? 145.193 133.873 125.027 1.00 68.04 112 LEU A O 1
ATOM 600 N N . GLY A 1 113 ? 144.214 132.751 123.362 1.00 66.50 113 GLY A N 1
ATOM 601 C CA . GLY A 1 113 ? 145.438 132.053 123.030 1.00 66.50 113 GLY A CA 1
ATOM 602 C C . GLY A 1 113 ? 146.433 132.892 122.263 1.00 66.50 113 GLY A C 1
ATOM 603 O O . GLY A 1 113 ? 147.643 132.736 122.435 1.00 66.50 113 GLY A O 1
ATOM 604 N N . TRP A 1 114 ? 145.938 133.784 121.410 1.00 66.78 114 TRP A N 1
ATOM 605 C CA . TRP A 1 114 ? 146.810 134.555 120.536 1.00 66.78 114 TRP A CA 1
ATOM 606 C C . TRP A 1 114 ? 147.242 135.888 121.123 1.00 66.78 114 TRP A C 1
ATOM 607 O O . TRP A 1 114 ? 148.333 136.363 120.794 1.00 66.78 114 TRP A O 1
ATOM 618 N N . VAL A 1 115 ? 146.442 136.506 121.987 1.00 69.04 115 VAL A N 1
ATOM 619 C CA . VAL A 1 115 ? 146.687 137.869 122.441 1.00 69.04 115 VAL A CA 1
ATOM 620 C C . VAL A 1 115 ? 147.092 137.918 123.911 1.00 69.04 115 VAL A C 1
ATOM 621 O O . VAL A 1 115 ? 148.126 138.488 124.253 1.00 69.04 115 VAL A O 1
ATOM 625 N N . PHE A 1 116 ? 146.294 137.320 124.796 1.00 72.60 116 PHE A N 1
ATOM 626 C CA . PHE A 1 116 ? 146.393 137.630 126.219 1.00 72.60 116 PHE A CA 1
ATOM 627 C C . PHE A 1 116 ? 147.365 136.756 126.998 1.00 72.60 116 PHE A C 1
ATOM 628 O O . PHE A 1 116 ? 147.883 137.210 128.019 1.00 72.60 116 PHE A O 1
ATOM 636 N N . VAL A 1 117 ? 147.621 135.521 126.583 1.00 73.66 117 VAL A N 1
ATOM 637 C CA . VAL A 1 117 ? 148.511 134.636 127.343 1.00 73.66 117 VAL A CA 1
ATOM 638 C C . VAL A 1 117 ? 149.991 135.029 127.230 1.00 73.66 117 VAL A C 1
ATOM 639 O O . VAL A 1 117 ? 150.680 134.985 128.264 1.00 73.66 117 VAL A O 1
ATOM 643 N N . PRO A 1 118 ? 150.541 135.463 126.079 1.00 74.16 118 PRO A N 1
ATOM 644 C CA . PRO A 1 118 ? 151.912 136.007 126.113 1.00 74.16 118 PRO A CA 1
ATOM 645 C C . PRO A 1 118 ? 152.085 137.256 126.962 1.00 74.16 118 PRO A C 1
ATOM 646 O O . PRO A 1 118 ? 153.213 137.540 127.378 1.00 74.16 118 PRO A O 1
ATOM 650 N N . ILE A 1 119 ? 151.012 137.986 127.263 1.00 74.78 119 ILE A N 1
ATOM 651 C CA . ILE A 1 119 ? 151.107 139.092 128.207 1.00 74.78 119 ILE A CA 1
ATOM 652 C C . ILE A 1 119 ? 151.333 138.569 129.622 1.00 74.78 119 ILE A C 1
ATOM 653 O O . ILE A 1 119 ? 152.143 139.118 130.378 1.00 74.78 119 ILE A O 1
ATOM 658 N N . TYR A 1 120 ? 150.666 137.474 129.989 1.00 75.56 120 TYR A N 1
ATOM 659 C CA . TYR A 1 120 ? 150.885 136.899 131.310 1.00 75.56 120 TYR A CA 1
ATOM 660 C C . TYR A 1 120 ? 152.230 136.200 131.407 1.00 75.56 120 TYR A C 1
ATOM 661 O O . TYR A 1 120 ? 152.819 136.154 132.488 1.00 75.56 120 TYR A O 1
ATOM 670 N N . ILE A 1 121 ? 152.727 135.637 130.308 1.00 79.24 121 ILE A N 1
ATOM 671 C CA . ILE A 1 121 ? 154.021 134.962 130.376 1.00 79.24 121 ILE A CA 1
ATOM 672 C C . ILE A 1 121 ? 155.156 135.974 130.404 1.00 79.24 121 ILE A C 1
ATOM 673 O O . ILE A 1 121 ? 156.093 135.849 131.198 1.00 79.24 121 ILE A O 1
ATOM 678 N N . LYS A 1 122 ? 155.079 137.017 129.575 1.00 85.11 122 LYS A N 1
ATOM 679 C CA . LYS A 1 122 ? 156.174 137.972 129.459 1.00 85.11 122 LYS A CA 1
ATOM 680 C C . LYS A 1 122 ? 156.274 138.931 130.632 1.00 85.11 122 LYS A C 1
ATOM 681 O O . LYS A 1 122 ? 157.155 139.792 130.611 1.00 85.11 122 LYS A O 1
ATOM 687 N N . ALA A 1 123 ? 155.419 138.821 131.644 1.00 85.10 123 ALA A N 1
ATOM 688 C CA . ALA A 1 123 ? 155.500 139.677 132.813 1.00 85.10 123 ALA A CA 1
ATOM 689 C C . ALA A 1 123 ? 155.730 138.913 134.107 1.00 85.10 123 ALA A C 1
ATOM 690 O O . ALA A 1 123 ? 155.844 139.541 135.162 1.00 85.10 123 ALA A O 1
ATOM 692 N N . GLY A 1 124 ? 155.801 137.586 134.064 1.00 84.15 124 GLY A N 1
ATOM 693 C CA . GLY A 1 124 ? 156.074 136.806 135.258 1.00 84.15 124 GLY A CA 1
ATOM 694 C C . GLY A 1 124 ? 154.929 136.720 136.239 1.00 84.15 124 GLY A C 1
ATOM 695 O O . GLY A 1 124 ? 155.163 136.574 137.438 1.00 84.15 124 GLY A O 1
ATOM 696 N N . VAL A 1 125 ? 153.694 136.803 135.760 1.00 83.66 125 VAL A N 1
ATOM 697 C CA . VAL A 1 125 ? 152.514 136.878 136.608 1.00 83.66 125 VAL A CA 1
ATOM 698 C C . VAL A 1 125 ? 151.669 135.631 136.379 1.00 83.66 125 VAL A C 1
ATOM 699 O O . VAL A 1 125 ? 151.693 135.042 135.296 1.00 83.66 125 VAL A O 1
ATOM 703 N N . VAL A 1 126 ? 150.928 135.222 137.404 1.00 86.15 126 VAL A N 1
ATOM 704 C CA . VAL A 1 126 ? 150.084 134.034 137.344 1.00 86.15 126 VAL A CA 1
ATOM 705 C C . VAL A 1 126 ? 148.607 134.389 137.203 1.00 86.15 126 VAL A C 1
ATOM 706 O O . VAL A 1 126 ? 147.900 133.801 136.387 1.00 86.15 126 VAL A O 1
ATOM 710 N N . THR A 1 127 ? 148.114 135.334 137.998 1.00 86.04 127 THR A N 1
ATOM 711 C CA . THR A 1 127 ? 146.702 135.703 138.006 1.00 86.04 127 THR A CA 1
ATOM 712 C C . THR A 1 127 ? 146.544 137.188 137.691 1.00 86.04 127 THR A C 1
ATOM 713 O O . THR A 1 127 ? 147.515 137.890 137.423 1.00 86.04 127 THR A O 1
ATOM 717 N N . MET A 1 128 ? 145.299 137.666 137.699 1.00 82.82 128 MET A N 1
ATOM 718 C CA . MET A 1 128 ? 145.022 139.053 137.322 1.00 82.82 128 MET A CA 1
ATOM 719 C C . MET A 1 128 ? 145.227 140.104 138.425 1.00 82.82 128 MET A C 1
ATOM 720 O O . MET A 1 128 ? 145.770 141.172 138.109 1.00 82.82 128 MET A O 1
ATOM 725 N N . PRO A 1 129 ? 144.814 139.909 139.694 1.00 81.04 129 PRO A N 1
ATOM 726 C CA . PRO A 1 129 ? 145.166 140.927 140.697 1.00 81.04 129 PRO A CA 1
ATOM 727 C C . PRO A 1 129 ? 146.651 140.998 141.000 1.00 81.04 129 PRO A C 1
ATOM 728 O O . PRO A 1 129 ? 147.141 142.069 141.374 1.00 81.04 129 PRO A O 1
ATOM 732 N N . GLU A 1 130 ? 147.394 139.907 140.815 1.00 87.24 130 GLU A N 1
ATOM 733 C CA . GLU A 1 130 ? 148.846 139.993 140.877 1.00 87.24 130 GLU A CA 1
ATOM 734 C C . GLU A 1 130 ? 149.417 140.788 139.712 1.00 87.24 130 GLU A C 1
ATOM 735 O O . GLU A 1 130 ? 150.528 141.311 139.820 1.00 87.24 130 GLU A O 1
ATOM 741 N N . TYR A 1 131 ? 148.689 140.896 138.601 1.00 81.62 131 TYR A N 1
ATOM 742 C CA . TYR A 1 131 ? 149.106 141.796 137.535 1.00 81.62 131 TYR A CA 1
ATOM 743 C C . TYR A 1 131 ? 148.784 143.239 137.884 1.00 81.62 131 TYR A C 1
ATOM 744 O O . TYR A 1 131 ? 149.603 144.134 137.650 1.00 81.62 131 TYR A O 1
ATOM 753 N N . LEU A 1 132 ? 147.607 143.487 138.457 1.00 80.79 132 LEU A N 1
ATOM 754 C CA . LEU A 1 132 ? 147.240 144.852 138.818 1.00 80.79 132 LEU A CA 1
ATOM 755 C C . LEU A 1 132 ? 147.946 145.358 140.071 1.00 80.79 132 LEU A C 1
ATOM 756 O O . LEU A 1 132 ? 147.821 146.542 140.390 1.00 80.79 132 LEU A O 1
ATOM 761 N N . ARG A 1 133 ? 148.651 144.499 140.803 1.00 84.73 133 ARG A N 1
ATOM 762 C CA . ARG A 1 133 ? 149.543 144.985 141.849 1.00 84.73 133 ARG A CA 1
ATOM 763 C C . ARG A 1 133 ? 150.898 145.402 141.293 1.00 84.73 133 ARG A C 1
ATOM 764 O O . ARG A 1 133 ? 151.472 146.398 141.740 1.00 84.73 133 ARG A O 1
ATOM 772 N N . LYS A 1 134 ? 151.421 144.665 140.316 1.00 82.28 134 LYS A N 1
ATOM 773 C CA . LYS A 1 134 ? 152.696 145.021 139.712 1.00 82.28 134 LYS A CA 1
ATOM 774 C C . LYS A 1 134 ? 152.573 146.160 138.717 1.00 82.28 134 LYS A C 1
ATOM 775 O O . LYS A 1 134 ? 153.579 146.807 138.414 1.00 82.28 134 LYS A O 1
ATOM 781 N N . ARG A 1 135 ? 151.377 146.415 138.196 1.00 79.13 135 ARG A N 1
ATOM 782 C CA . ARG A 1 135 ? 151.211 147.489 137.228 1.00 79.13 135 ARG A CA 1
ATOM 783 C C . ARG A 1 135 ? 151.038 148.847 137.898 1.00 79.13 135 ARG A C 1
ATOM 784 O O . ARG A 1 135 ? 151.726 149.804 137.540 1.00 79.13 135 ARG A O 1
ATOM 792 N N . PHE A 1 136 ? 150.139 148.951 138.876 1.00 78.82 136 PHE A N 1
ATOM 793 C CA . PHE A 1 136 ? 149.803 150.235 139.483 1.00 78.82 136 PHE A CA 1
ATOM 794 C C . PHE A 1 136 ? 150.514 150.463 140.812 1.00 78.82 136 PHE A C 1
ATOM 795 O O . PHE A 1 136 ? 151.215 151.462 140.977 1.00 78.82 136 PHE A O 1
ATOM 803 N N . GLY A 1 137 ? 150.336 149.566 141.765 1.00 84.38 137 GLY A N 1
ATOM 804 C CA . GLY A 1 137 ? 150.939 149.686 143.077 1.00 84.38 137 GLY A CA 1
ATOM 805 C C . GLY A 1 137 ? 149.889 149.703 144.167 1.00 84.38 137 GLY A C 1
ATOM 806 O O . GLY A 1 137 ? 148.696 149.499 143.928 1.00 84.38 137 GLY A O 1
ATOM 807 N N . GLY A 1 138 ? 150.347 149.948 145.385 1.00 87.52 138 GLY A N 1
ATOM 808 C CA . GLY A 1 138 ? 149.442 150.037 146.508 1.00 87.52 138 GLY A CA 1
ATOM 809 C C . GLY A 1 138 ? 148.930 148.681 146.951 1.00 87.52 138 GLY A C 1
ATOM 810 O O . GLY A 1 138 ? 149.436 147.629 146.561 1.00 87.52 138 GLY A O 1
ATOM 811 N N . GLN A 1 139 ? 147.892 148.716 147.788 1.00 86.92 139 GLN A N 1
ATOM 812 C CA . GLN A 1 139 ? 147.348 147.481 148.334 1.00 86.92 139 GLN A CA 1
ATOM 813 C C . GLN A 1 139 ? 145.829 147.448 148.424 1.00 86.92 139 GLN A C 1
ATOM 814 O O . GLN A 1 139 ? 145.295 146.556 149.089 1.00 86.92 139 GLN A O 1
ATOM 820 N N . ARG A 1 140 ? 145.108 148.371 147.793 1.00 77.66 140 ARG A N 1
ATOM 821 C CA . ARG A 1 140 ? 143.658 148.374 147.920 1.00 77.66 140 ARG A CA 1
ATOM 822 C C . ARG A 1 140 ? 142.938 147.761 146.728 1.00 77.66 140 ARG A C 1
ATOM 823 O O . ARG A 1 140 ? 141.848 147.203 146.905 1.00 77.66 140 ARG A O 1
ATOM 831 N N . ILE A 1 141 ? 143.530 147.812 145.533 1.00 74.36 141 ILE A N 1
ATOM 832 C CA . ILE A 1 141 ? 142.884 147.249 144.349 1.00 74.36 141 ILE A CA 1
ATOM 833 C C . ILE A 1 141 ? 142.820 145.727 144.438 1.00 74.36 141 ILE A C 1
ATOM 834 O O . ILE A 1 141 ? 141.804 145.115 144.085 1.00 74.36 141 ILE A O 1
ATOM 839 N N . GLN A 1 142 ? 143.876 145.099 144.958 1.00 74.84 142 GLN A N 1
ATOM 840 C CA . GLN A 1 142 ? 143.907 143.644 145.086 1.00 74.84 142 GLN A CA 1
ATOM 841 C C . GLN A 1 142 ? 142.882 143.143 146.103 1.00 74.84 142 GLN A C 1
ATOM 842 O O . GLN A 1 142 ? 142.165 142.161 145.846 1.00 74.84 142 GLN A O 1
ATOM 848 N N . VAL A 1 143 ? 142.772 143.831 147.243 1.00 69.11 143 VAL A N 1
ATOM 849 C CA . VAL A 1 143 ? 141.811 143.453 148.274 1.00 69.11 143 VAL A CA 1
ATOM 850 C C . VAL A 1 143 ? 140.384 143.659 147.782 1.00 69.11 143 VAL A C 1
ATOM 851 O O . VAL A 1 143 ? 139.509 142.807 148.005 1.00 69.11 143 VAL A O 1
ATOM 855 N N . TYR A 1 144 ? 140.134 144.759 147.062 1.00 66.83 144 TYR A N 1
ATOM 856 C CA . TYR A 1 144 ? 138.789 145.008 146.555 1.00 66.83 144 TYR A CA 1
ATOM 857 C C . TYR A 1 144 ? 138.385 143.987 145.498 1.00 66.83 144 TYR A C 1
ATOM 858 O O . TYR A 1 144 ? 137.236 143.526 145.486 1.00 66.83 144 TYR A O 1
ATOM 867 N N . LEU A 1 145 ? 139.315 143.590 144.625 1.00 66.30 145 LEU A N 1
ATOM 868 C CA . LEU A 1 145 ? 138.963 142.611 143.602 1.00 66.30 145 LEU A CA 1
ATOM 869 C C . LEU A 1 145 ? 138.743 141.224 144.190 1.00 66.30 145 LEU A C 1
ATOM 870 O O . LEU A 1 145 ? 137.885 140.482 143.698 1.00 66.30 145 LEU A O 1
ATOM 875 N N . SER A 1 146 ? 139.465 140.867 145.259 1.00 66.39 146 SER A N 1
ATOM 876 C CA . SER A 1 146 ? 139.192 139.588 145.916 1.00 66.39 146 SER A CA 1
ATOM 877 C C . SER A 1 146 ? 137.821 139.575 146.595 1.00 66.39 146 SER A C 1
ATOM 878 O O . SER A 1 146 ? 137.076 138.581 146.492 1.00 66.39 146 SER A O 1
ATOM 881 N N . VAL A 1 147 ? 137.460 140.675 147.271 1.00 62.44 147 VAL A N 1
ATOM 882 C CA . VAL A 1 147 ? 136.147 140.762 147.913 1.00 62.44 147 VAL A CA 1
ATOM 883 C C . VAL A 1 147 ? 135.022 140.733 146.880 1.00 62.44 147 VAL A C 1
ATOM 884 O O . VAL A 1 147 ? 133.972 140.124 147.115 1.00 62.44 147 VAL A O 1
ATOM 888 N N . LEU A 1 148 ? 135.242 141.317 145.698 1.00 61.29 148 LEU A N 1
ATOM 889 C CA . LEU A 1 148 ? 134.226 141.245 144.646 1.00 61.29 148 LEU A CA 1
ATOM 890 C C . LEU A 1 148 ? 134.102 139.837 144.065 1.00 61.29 148 LEU A C 1
ATOM 891 O O . LEU A 1 148 ? 132.985 139.365 143.793 1.00 61.29 148 LEU A O 1
ATOM 896 N N . SER A 1 149 ? 135.235 139.151 143.871 1.00 62.24 149 SER A N 1
ATOM 897 C CA . SER A 1 149 ? 135.211 137.828 143.255 1.00 62.24 149 SER A CA 1
ATOM 898 C C . SER A 1 149 ? 134.531 136.792 144.136 1.00 62.24 149 SER A C 1
ATOM 899 O O . SER A 1 149 ? 133.891 135.871 143.613 1.00 62.24 149 SER A O 1
ATOM 902 N N . LEU A 1 150 ? 134.625 136.935 145.464 1.00 62.80 150 LEU A N 1
ATOM 903 C CA . LEU A 1 150 ? 133.918 135.992 146.339 1.00 62.80 150 LEU A CA 1
ATOM 904 C C . LEU A 1 150 ? 132.396 136.120 146.218 1.00 62.80 150 LEU A C 1
ATOM 905 O O . LEU A 1 150 ? 131.679 135.107 146.178 1.00 62.80 150 LEU A O 1
ATOM 910 N N . PHE A 1 151 ? 131.887 137.351 146.132 1.00 60.15 151 PHE A N 1
ATOM 911 C CA . PHE A 1 151 ? 130.450 137.552 145.976 1.00 60.15 151 PHE A CA 1
ATOM 912 C C . PHE A 1 151 ? 129.960 137.090 144.616 1.00 60.15 151 PHE A C 1
ATOM 913 O O . PHE A 1 151 ? 128.844 136.568 144.510 1.00 60.15 151 PHE A O 1
ATOM 921 N N . LEU A 1 152 ? 130.773 137.259 143.573 1.00 59.62 152 LEU A N 1
ATOM 922 C CA . LEU A 1 152 ? 130.371 136.730 142.273 1.00 59.62 152 LEU A CA 1
ATOM 923 C C . LEU A 1 152 ? 130.348 135.205 142.262 1.00 59.62 152 LEU A C 1
ATOM 924 O O . LEU A 1 152 ? 129.467 134.617 141.622 1.00 59.62 152 LEU A O 1
ATOM 929 N N . TYR A 1 153 ? 131.272 134.557 142.990 1.00 63.45 153 TYR A N 1
ATOM 930 C CA . TYR A 1 153 ? 131.235 133.101 143.155 1.00 63.45 153 TYR A CA 1
ATOM 931 C C . TYR A 1 153 ? 129.938 132.644 143.808 1.00 63.45 153 TYR A C 1
ATOM 932 O O . TYR A 1 153 ? 129.269 131.737 143.298 1.00 63.45 153 TYR A O 1
ATOM 941 N N . ILE A 1 154 ? 129.563 133.287 144.922 1.00 58.28 154 ILE A N 1
ATOM 942 C CA . ILE A 1 154 ? 128.348 132.915 145.659 1.00 58.28 154 ILE A CA 1
ATOM 943 C C . ILE A 1 154 ? 127.103 133.106 144.798 1.00 58.28 154 ILE A C 1
ATOM 944 O O . ILE A 1 154 ? 126.239 132.227 144.727 1.00 58.28 154 ILE A O 1
ATOM 949 N N . PHE A 1 155 ? 127.008 134.241 144.104 1.00 59.69 155 PHE A N 1
ATOM 950 C CA . PHE A 1 155 ? 125.782 134.529 143.364 1.00 59.69 155 PHE A CA 1
ATOM 951 C C . PHE A 1 155 ? 125.661 133.705 142.090 1.00 59.69 155 PHE A C 1
ATOM 952 O O . PHE A 1 155 ? 124.543 133.434 141.647 1.00 59.69 155 PHE A O 1
ATOM 960 N N . THR A 1 156 ? 126.772 133.294 141.481 1.00 61.65 156 THR A N 1
ATOM 961 C CA . THR A 1 156 ? 126.692 132.658 140.173 1.00 61.65 156 THR A CA 1
ATOM 962 C C . THR A 1 156 ? 126.887 131.148 140.201 1.00 61.65 156 THR A C 1
ATOM 963 O O . THR A 1 156 ? 126.097 130.430 139.589 1.00 61.65 156 THR A O 1
ATOM 967 N N . LYS A 1 157 ? 127.885 130.616 140.907 1.00 65.45 157 LYS A N 1
ATOM 968 C CA . LYS A 1 157 ? 128.262 129.229 140.659 1.00 65.45 157 LYS A CA 1
ATOM 969 C C . LYS A 1 157 ? 127.717 128.233 141.677 1.00 65.45 157 LYS A C 1
ATOM 970 O O . LYS A 1 157 ? 127.136 127.213 141.285 1.00 65.45 157 LYS A O 1
ATOM 976 N N . ILE A 1 158 ? 127.861 128.513 142.972 1.00 66.26 158 ILE A N 1
ATOM 977 C CA . ILE A 1 158 ? 127.650 127.487 143.992 1.00 66.26 158 ILE A CA 1
ATOM 978 C C . ILE A 1 158 ? 126.166 127.166 144.160 1.00 66.26 158 ILE A C 1
ATOM 979 O O . ILE A 1 158 ? 125.761 125.993 144.122 1.00 66.26 158 ILE A O 1
ATOM 984 N N . SER A 1 159 ? 125.334 128.194 144.341 1.00 64.50 159 SER A N 1
ATOM 985 C CA . SER A 1 159 ? 123.908 127.958 144.542 1.00 64.50 159 SER A CA 1
ATOM 986 C C . SER A 1 159 ? 123.242 127.418 143.286 1.00 64.50 159 SER A C 1
ATOM 987 O O . SER A 1 159 ? 122.308 126.613 143.381 1.00 64.50 159 SER A O 1
ATOM 990 N N . VAL A 1 160 ? 123.747 127.791 142.111 1.00 65.36 160 VAL A N 1
ATOM 991 C CA . VAL A 1 160 ? 123.208 127.272 140.860 1.00 65.36 160 VAL A CA 1
ATOM 992 C C . VAL A 1 160 ? 123.550 125.791 140.693 1.00 65.36 160 VAL A C 1
ATOM 993 O O . VAL A 1 160 ? 122.704 124.996 140.257 1.00 65.36 160 VAL A O 1
ATOM 997 N N . ASP A 1 161 ? 124.762 125.379 141.095 1.00 68.47 161 ASP A N 1
ATOM 998 C CA . ASP A 1 161 ? 125.112 123.959 141.018 1.00 68.47 161 ASP A CA 1
ATOM 999 C C . ASP A 1 161 ? 124.296 123.111 141.989 1.00 68.47 161 ASP A C 1
ATOM 1000 O O . ASP A 1 161 ? 123.833 122.017 141.625 1.00 68.47 161 ASP A O 1
ATOM 1005 N N . ILE A 1 162 ? 124.090 123.604 143.214 1.00 65.09 162 ILE A N 1
ATOM 1006 C CA . ILE A 1 162 ? 123.289 122.855 144.185 1.00 65.09 162 ILE A CA 1
ATOM 1007 C C . ILE A 1 162 ? 121.831 122.761 143.733 1.00 65.09 162 ILE A C 1
ATOM 1008 O O . ILE A 1 162 ? 121.191 121.704 143.857 1.00 65.09 162 ILE A O 1
ATOM 1013 N N . PHE A 1 163 ? 121.309 123.835 143.133 1.00 66.59 163 PHE A N 1
ATOM 1014 C CA . PHE A 1 163 ? 119.935 123.835 142.639 1.00 66.59 163 PHE A CA 1
ATOM 1015 C C . PHE A 1 163 ? 119.751 122.874 141.467 1.00 66.59 163 PHE A C 1
ATOM 1016 O O . PHE A 1 163 ? 118.738 122.166 141.396 1.00 66.59 163 PHE A O 1
ATOM 1024 N N . SER A 1 164 ? 120.732 122.799 140.563 1.00 68.62 164 SER A N 1
ATOM 1025 C CA . SER A 1 164 ? 120.617 121.888 139.427 1.00 68.62 164 SER A CA 1
ATOM 1026 C C . SER A 1 164 ? 120.700 120.427 139.860 1.00 68.62 164 SER A C 1
ATOM 1027 O O . SER A 1 164 ? 119.963 119.576 139.335 1.00 68.62 164 SER A O 1
ATOM 1030 N N . GLY A 1 165 ? 121.577 120.118 140.820 1.00 67.38 165 GLY A N 1
ATOM 1031 C CA . GLY A 1 165 ? 121.618 118.761 141.352 1.00 67.38 165 GLY A CA 1
ATOM 1032 C C . GLY A 1 165 ? 120.328 118.355 142.040 1.00 67.38 165 GLY A C 1
ATOM 1033 O O . GLY A 1 165 ? 119.869 117.215 141.900 1.00 67.38 165 GLY A O 1
ATOM 1034 N N . ALA A 1 166 ? 119.708 119.291 142.765 1.00 68.19 166 ALA A N 1
ATOM 1035 C CA . ALA A 1 166 ? 118.429 118.995 143.400 1.00 68.19 166 ALA A CA 1
ATOM 1036 C C . ALA A 1 166 ? 117.311 118.790 142.384 1.00 68.19 166 ALA A C 1
ATOM 1037 O O . ALA A 1 166 ? 116.429 117.955 142.612 1.00 68.19 166 ALA A O 1
ATOM 1039 N N . ILE A 1 167 ? 117.348 119.512 141.255 1.00 68.29 167 ILE A N 1
ATOM 1040 C CA . ILE A 1 167 ? 116.370 119.292 140.182 1.00 68.29 167 ILE A CA 1
ATOM 1041 C C . ILE A 1 167 ? 116.507 117.889 139.596 1.00 68.29 167 ILE A C 1
ATOM 1042 O O . ILE A 1 167 ? 115.506 117.182 139.408 1.00 68.29 167 ILE A O 1
ATOM 1047 N N . PHE A 1 168 ? 117.749 117.454 139.329 1.00 70.36 168 PHE A N 1
ATOM 1048 C CA . PHE A 1 168 ? 117.957 116.118 138.758 1.00 70.36 168 PHE A CA 1
ATOM 1049 C C . PHE A 1 168 ? 117.512 115.009 139.711 1.00 70.36 168 PHE A C 1
ATOM 1050 O O . PHE A 1 168 ? 116.849 114.053 139.288 1.00 70.36 168 PHE A O 1
ATOM 1058 N N . ILE A 1 169 ? 117.848 115.127 141.003 1.00 70.94 169 ILE A N 1
ATOM 1059 C CA . ILE A 1 169 ? 117.480 114.083 141.963 1.00 70.94 169 ILE A CA 1
ATOM 1060 C C . ILE A 1 169 ? 115.968 114.049 142.184 1.00 70.94 169 ILE A C 1
ATOM 1061 O O . ILE A 1 169 ? 115.365 112.970 142.259 1.00 70.94 169 ILE A O 1
ATOM 1066 N N . ASN A 1 170 ? 115.321 115.220 142.246 1.00 74.13 170 ASN A N 1
ATOM 1067 C CA . ASN A 1 170 ? 113.875 115.266 142.448 1.00 74.13 170 ASN A CA 1
ATOM 1068 C C . ASN A 1 170 ? 113.110 114.742 141.238 1.00 74.13 170 ASN A C 1
ATOM 1069 O O . ASN A 1 170 ? 112.048 114.136 141.402 1.00 74.13 170 ASN A O 1
ATOM 1074 N N . LEU A 1 171 ? 113.631 114.935 140.022 1.00 74.27 171 LEU A N 1
ATOM 1075 C CA . LEU A 1 171 ? 112.980 114.325 138.862 1.00 74.27 171 LEU A CA 1
ATOM 1076 C C . LEU A 1 171 ? 113.190 112.817 138.820 1.00 74.27 171 LEU A C 1
ATOM 1077 O O . LEU A 1 171 ? 112.256 112.073 138.507 1.00 74.27 171 LEU A O 1
ATOM 1082 N N . ALA A 1 172 ? 114.399 112.344 139.129 1.00 75.93 172 ALA A N 1
ATOM 1083 C CA . ALA A 1 172 ? 114.687 110.922 138.967 1.00 75.93 172 ALA A CA 1
ATOM 1084 C C . ALA A 1 172 ? 114.020 110.079 140.048 1.00 75.93 172 ALA A C 1
ATOM 1085 O O . ALA A 1 172 ? 113.278 109.144 139.739 1.00 75.93 172 ALA A O 1
ATOM 1087 N N . LEU A 1 173 ? 114.263 110.391 141.324 1.00 81.57 173 LEU A N 1
ATOM 1088 C CA . LEU A 1 173 ? 113.831 109.503 142.404 1.00 81.57 173 LEU A CA 1
ATOM 1089 C C . LEU A 1 173 ? 112.462 109.875 142.971 1.00 81.57 173 LEU A C 1
ATOM 1090 O O . LEU A 1 173 ? 111.541 109.055 142.958 1.00 81.57 173 LEU A O 1
ATOM 1095 N N . GLY A 1 174 ? 112.312 111.088 143.489 1.00 85.26 174 GLY A N 1
ATOM 1096 C CA . GLY A 1 174 ? 110.999 111.516 143.931 1.00 85.26 174 GLY A CA 1
ATOM 1097 C C . GLY A 1 174 ? 110.931 112.189 145.287 1.00 85.26 174 GLY A C 1
ATOM 1098 O O . GLY A 1 174 ? 109.838 112.505 145.762 1.00 85.26 174 GLY A O 1
ATOM 1099 N N . TRP A 1 175 ? 112.077 112.419 145.922 1.00 87.04 175 TRP A N 1
ATOM 1100 C CA . TRP A 1 175 ? 112.117 113.089 147.211 1.00 87.04 175 TRP A CA 1
ATOM 1101 C C . TRP A 1 175 ? 112.055 114.601 147.022 1.00 87.04 175 TRP A C 1
ATOM 1102 O O . TRP A 1 175 ? 112.236 115.120 145.923 1.00 87.04 175 TRP A O 1
ATOM 1113 N N . ASN A 1 176 ? 111.830 115.323 148.117 1.00 90.57 176 ASN A N 1
ATOM 1114 C CA . ASN A 1 176 ? 111.708 116.775 148.049 1.00 90.57 176 ASN A CA 1
ATOM 1115 C C . ASN A 1 176 ? 113.091 117.425 147.965 1.00 90.57 176 ASN A C 1
ATOM 1116 O O . ASN A 1 176 ? 114.105 116.766 147.726 1.00 90.57 176 ASN A O 1
ATOM 1121 N N . LEU A 1 177 ? 113.146 118.743 148.149 1.00 88.21 177 LEU A N 1
ATOM 1122 C CA . LEU A 1 177 ? 114.382 119.481 147.901 1.00 88.21 177 LEU A CA 1
ATOM 1123 C C . LEU A 1 177 ? 115.392 119.298 149.030 1.00 88.21 177 LEU A C 1
ATOM 1124 O O . LEU A 1 177 ? 116.587 119.077 148.776 1.00 88.21 177 LEU A O 1
ATOM 1129 N N . TYR A 1 178 ? 114.929 119.381 150.278 1.00 87.44 178 TYR A N 1
ATOM 1130 C CA . TYR A 1 178 ? 115.823 119.313 151.426 1.00 87.44 178 TYR A CA 1
ATOM 1131 C C . TYR A 1 178 ? 116.391 117.919 151.648 1.00 87.44 178 TYR A C 1
ATOM 1132 O O . TYR A 1 178 ? 117.410 117.785 152.329 1.00 87.44 178 TYR A O 1
ATOM 1134 N N . LEU A 1 179 ? 115.765 116.885 151.099 1.00 84.92 179 LEU A N 1
ATOM 1135 C CA . LEU A 1 179 ? 116.313 115.539 151.158 1.00 84.92 179 LEU A CA 1
ATOM 1136 C C . LEU A 1 179 ? 117.193 115.213 149.965 1.00 84.92 179 LEU A C 1
ATOM 1137 O O . LEU A 1 179 ? 117.757 114.119 149.915 1.00 84.92 179 LEU A O 1
ATOM 1142 N N . SER A 1 180 ? 117.314 116.124 149.005 1.00 81.03 180 SER A N 1
ATOM 1143 C CA . SER A 1 180 ? 118.209 115.943 147.873 1.00 81.03 180 SER A CA 1
ATOM 1144 C C . SER A 1 180 ? 119.471 116.781 147.978 1.00 81.03 180 SER A C 1
ATOM 1145 O O . SER A 1 180 ? 120.526 116.360 147.482 1.00 81.03 180 SER A O 1
ATOM 1148 N N . ILE A 1 181 ? 119.386 117.944 148.633 1.00 78.70 181 ILE A N 1
ATOM 1149 C CA . ILE A 1 181 ? 120.567 118.784 148.832 1.00 78.70 181 ILE A CA 1
ATOM 1150 C C . ILE A 1 181 ? 121.590 118.084 149.723 1.00 78.70 181 ILE A C 1
ATOM 1151 O O . ILE A 1 181 ? 122.793 118.062 149.418 1.00 78.70 181 ILE A O 1
ATOM 1156 N N . ILE A 1 182 ? 121.130 117.456 150.809 1.00 79.48 182 ILE A N 1
ATOM 1157 C CA . ILE A 1 182 ? 122.067 116.795 151.712 1.00 79.48 182 ILE A CA 1
ATOM 1158 C C . ILE A 1 182 ? 122.612 115.516 151.096 1.00 79.48 182 ILE A C 1
ATOM 1159 O O . ILE A 1 182 ? 123.740 115.115 151.397 1.00 79.48 182 ILE A O 1
ATOM 1164 N N . LEU A 1 183 ? 121.866 114.889 150.186 1.00 77.17 183 LEU A N 1
ATOM 1165 C CA . LEU A 1 183 ? 122.399 113.731 149.474 1.00 77.17 183 LEU A CA 1
ATOM 1166 C C . LEU A 1 183 ? 123.491 114.138 148.493 1.00 77.17 183 LEU A C 1
ATOM 1167 O O . LEU A 1 183 ? 124.524 113.462 148.395 1.00 77.17 183 LEU A O 1
ATOM 1172 N N . LEU A 1 184 ? 123.291 115.253 147.780 1.00 74.92 184 LEU A N 1
ATOM 1173 C CA . LEU A 1 184 ? 124.327 115.763 146.883 1.00 74.92 184 LEU A CA 1
ATOM 1174 C C . LEU A 1 184 ? 125.591 116.151 147.647 1.00 74.92 184 LEU A C 1
ATOM 1175 O O . LEU A 1 184 ? 126.712 115.867 147.199 1.00 74.92 184 LEU A O 1
ATOM 1180 N N . LEU A 1 185 ? 125.429 116.752 148.828 1.00 75.94 185 LEU A N 1
ATOM 1181 C CA . LEU A 1 185 ? 126.599 117.139 149.612 1.00 75.94 185 LEU A CA 1
ATOM 1182 C C . LEU A 1 185 ? 127.305 115.924 150.214 1.00 75.94 185 LEU A C 1
ATOM 1183 O O . LEU A 1 185 ? 128.543 115.870 150.244 1.00 75.94 185 LEU A O 1
ATOM 1188 N N . ALA A 1 186 ? 126.545 114.925 150.667 1.00 77.92 186 ALA A N 1
ATOM 1189 C CA . ALA A 1 186 ? 127.154 113.720 151.210 1.00 77.92 186 ALA A CA 1
ATOM 1190 C C . ALA A 1 186 ? 127.818 112.862 150.145 1.00 77.92 186 ALA A C 1
ATOM 1191 O O . ALA A 1 186 ? 128.659 112.029 150.485 1.00 77.92 186 ALA A O 1
ATOM 1193 N N . ILE A 1 187 ? 127.459 113.023 148.874 1.00 80.09 187 ILE A N 1
ATOM 1194 C CA . ILE A 1 187 ? 128.207 112.332 147.825 1.00 80.09 187 ILE A CA 1
ATOM 1195 C C . ILE A 1 187 ? 129.444 113.125 147.400 1.00 80.09 187 ILE A C 1
ATOM 1196 O O . ILE A 1 187 ? 130.509 112.541 147.173 1.00 80.09 187 ILE A O 1
ATOM 1201 N N . THR A 1 188 ? 129.374 114.464 147.319 1.00 79.28 188 THR A N 1
ATOM 1202 C CA . THR A 1 188 ? 130.585 115.192 146.925 1.00 79.28 188 THR A CA 1
ATOM 1203 C C . THR A 1 188 ? 131.642 115.225 148.026 1.00 79.28 188 THR A C 1
ATOM 1204 O O . THR A 1 188 ? 132.827 115.392 147.713 1.00 79.28 188 THR A O 1
ATOM 1208 N N . ALA A 1 189 ? 131.259 115.013 149.293 1.00 80.64 189 ALA A N 1
ATOM 1209 C CA . ALA A 1 189 ? 132.267 114.844 150.339 1.00 80.64 189 ALA A CA 1
ATOM 1210 C C . ALA A 1 189 ? 133.070 113.562 150.138 1.00 80.64 189 ALA A C 1
ATOM 1211 O O . ALA A 1 189 ? 134.304 113.569 150.254 1.00 80.64 189 ALA A O 1
ATOM 1213 N N . LEU A 1 190 ? 132.392 112.457 149.812 1.00 83.79 190 LEU A N 1
ATOM 1214 C CA . LEU A 1 190 ? 133.092 111.219 149.485 1.00 83.79 190 LEU A CA 1
ATOM 1215 C C . LEU A 1 190 ? 133.858 111.336 148.181 1.00 83.79 190 LEU A C 1
ATOM 1216 O O . LEU A 1 190 ? 134.809 110.586 147.963 1.00 83.79 190 LEU A O 1
ATOM 1221 N N . TYR A 1 191 ? 133.440 112.234 147.291 1.00 86.21 191 TYR A N 1
ATOM 1222 C CA . TYR A 1 191 ? 134.227 112.478 146.089 1.00 86.21 191 TYR A CA 1
ATOM 1223 C C . TYR A 1 191 ? 135.545 113.161 146.421 1.00 86.21 191 TYR A C 1
ATOM 1224 O O . TYR A 1 191 ? 136.593 112.779 145.892 1.00 86.21 191 TYR A O 1
ATOM 1233 N N . THR A 1 192 ? 135.518 114.180 147.278 1.00 86.90 192 THR A N 1
ATOM 1234 C CA . THR A 1 192 ? 136.736 114.945 147.521 1.00 86.90 192 THR A CA 1
ATOM 1235 C C . THR A 1 192 ? 137.646 114.346 148.582 1.00 86.90 192 THR A C 1
ATOM 1236 O O . THR A 1 192 ? 138.792 114.789 148.692 1.00 86.90 192 THR A O 1
ATOM 1240 N N . ILE A 1 193 ? 137.181 113.378 149.378 1.00 91.34 193 ILE A N 1
ATOM 1241 C CA . ILE A 1 193 ? 138.089 112.729 150.326 1.00 91.34 193 ILE A CA 1
ATOM 1242 C C . ILE A 1 193 ? 139.091 111.839 149.596 1.00 91.34 193 ILE A C 1
ATOM 1243 O O . ILE A 1 193 ? 140.301 111.926 149.829 1.00 91.34 193 ILE A O 1
ATOM 1248 N N . THR A 1 194 ? 138.618 111.002 148.677 1.00 92.86 194 THR A N 1
ATOM 1249 C CA . THR A 1 194 ? 139.492 110.011 148.044 1.00 92.86 194 THR A CA 1
ATOM 1250 C C . THR A 1 194 ? 140.203 110.537 146.795 1.00 92.86 194 THR A C 1
ATOM 1251 O O . THR A 1 194 ? 140.282 109.879 145.761 1.00 92.86 194 THR A O 1
ATOM 1255 N N . GLY A 1 195 ? 140.826 111.703 146.927 1.00 94.54 195 GLY A N 1
ATOM 1256 C CA . GLY A 1 195 ? 141.685 112.241 145.891 1.00 94.54 195 GLY A CA 1
ATOM 1257 C C . GLY A 1 195 ? 141.002 112.611 144.593 1.00 94.54 195 GLY A C 1
ATOM 1258 O O . GLY A 1 195 ? 141.466 112.231 143.518 1.00 94.54 195 GLY A O 1
ATOM 1259 N N . GLY A 1 196 ? 139.905 113.345 144.671 1.00 93.06 196 GLY A N 1
ATOM 1260 C CA . GLY A 1 196 ? 139.213 113.742 143.468 1.00 93.06 196 GLY A CA 1
ATOM 1261 C C . GLY A 1 196 ? 139.695 115.023 142.842 1.00 93.06 196 GLY A C 1
ATOM 1262 O O . GLY A 1 196 ? 139.153 115.443 141.817 1.00 93.06 196 GLY A O 1
ATOM 1263 N N . LEU A 1 197 ? 140.698 115.668 143.429 1.00 95.28 197 LEU A N 1
ATOM 1264 C CA . LEU A 1 197 ? 141.220 116.918 142.899 1.00 95.28 197 LEU A CA 1
ATOM 1265 C C . LEU A 1 197 ? 142.565 116.755 142.207 1.00 95.28 197 LEU A C 1
ATOM 1266 O O . LEU A 1 197 ? 142.924 117.598 141.379 1.00 95.28 197 LEU A O 1
ATOM 1271 N N . ALA A 1 198 ? 143.307 115.691 142.513 1.00 97.99 198 ALA A N 1
ATOM 1272 C CA . ALA A 1 198 ? 144.556 115.432 141.806 1.00 97.99 198 ALA A CA 1
ATOM 1273 C C . ALA A 1 198 ? 144.287 114.950 140.387 1.00 97.99 198 ALA A C 1
ATOM 1274 O O . ALA A 1 198 ? 144.675 115.601 139.412 1.00 97.99 198 ALA A O 1
ATOM 1276 N N . ALA A 1 199 ? 143.613 113.811 140.251 1.00 97.82 199 ALA A N 1
ATOM 1277 C CA . ALA A 1 199 ? 143.279 113.253 138.943 1.00 97.82 199 ALA A CA 1
ATOM 1278 C C . ALA A 1 199 ? 142.039 113.961 138.426 1.00 97.82 199 ALA A C 1
ATOM 1279 O O . ALA A 1 199 ? 140.909 113.571 138.712 1.00 97.82 199 ALA A O 1
ATOM 1281 N N . VAL A 1 200 ? 142.255 115.015 137.649 1.00 97.21 200 VAL A N 1
ATOM 1282 C CA . VAL A 1 200 ? 141.158 115.816 137.126 1.00 97.21 200 VAL A CA 1
ATOM 1283 C C . VAL A 1 200 ? 141.384 115.956 135.624 1.00 97.21 200 VAL A C 1
ATOM 1284 O O . VAL A 1 200 ? 140.752 116.772 134.945 1.00 97.21 200 VAL A O 1
ATOM 1288 N N . ILE A 1 201 ? 142.270 115.129 135.082 1.00 97.58 201 ILE A N 1
ATOM 1289 C CA . ILE A 1 201 ? 142.546 115.116 133.650 1.00 97.58 201 ILE A CA 1
ATOM 1290 C C . ILE A 1 201 ? 141.951 113.885 132.965 1.00 97.58 201 ILE A C 1
ATOM 1291 O O . ILE A 1 201 ? 141.245 114.010 131.958 1.00 97.58 201 ILE A O 1
ATOM 1296 N N . TYR A 1 202 ? 142.189 112.696 133.530 1.00 96.30 202 TYR A N 1
ATOM 1297 C CA . TYR A 1 202 ? 141.675 111.460 132.950 1.00 96.30 202 TYR A CA 1
ATOM 1298 C C . TYR A 1 202 ? 140.157 111.416 133.028 1.00 96.30 202 TYR A C 1
ATOM 1299 O O . TYR A 1 202 ? 139.477 111.114 132.038 1.00 96.30 202 TYR A O 1
ATOM 1308 N N . THR A 1 203 ? 139.611 111.745 134.202 1.00 91.30 203 THR A N 1
ATOM 1309 C CA . THR A 1 203 ? 138.168 111.721 134.394 1.00 91.30 203 THR A CA 1
ATOM 1310 C C . THR A 1 203 ? 137.480 112.812 133.592 1.00 91.30 203 THR A C 1
ATOM 1311 O O . THR A 1 203 ? 136.348 112.618 133.140 1.00 91.30 203 THR A O 1
ATOM 1315 N N . ASP A 1 204 ? 138.157 113.936 133.360 1.00 88.39 204 ASP A N 1
ATOM 1316 C CA . ASP A 1 204 ? 137.551 115.013 132.585 1.00 88.39 204 ASP A CA 1
ATOM 1317 C C . ASP A 1 204 ? 137.461 114.638 131.112 1.00 88.39 204 ASP A C 1
ATOM 1318 O O . ASP A 1 204 ? 136.417 114.856 130.478 1.00 88.39 204 ASP A O 1
ATOM 1323 N N . THR A 1 205 ? 138.533 114.058 130.555 1.00 84.85 205 THR A N 1
ATOM 1324 C CA . THR A 1 205 ? 138.475 113.599 129.168 1.00 84.85 205 THR A CA 1
ATOM 1325 C C . THR A 1 205 ? 137.466 112.468 128.994 1.00 84.85 205 THR A C 1
ATOM 1326 O O . THR A 1 205 ? 136.722 112.435 128.001 1.00 84.85 205 THR A O 1
ATOM 1330 N N . LEU A 1 206 ? 137.386 111.569 129.982 1.00 83.57 206 LEU A N 1
ATOM 1331 C CA . LEU A 1 206 ? 136.419 110.476 129.937 1.00 83.57 206 LEU A CA 1
ATOM 1332 C C . LEU A 1 206 ? 134.982 110.982 129.975 1.00 83.57 206 LEU A C 1
ATOM 1333 O O . LEU A 1 206 ? 134.141 110.521 129.195 1.00 83.57 206 LEU A O 1
ATOM 1338 N N . GLN A 1 207 ? 134.685 111.941 130.856 1.00 81.88 207 GLN A N 1
ATOM 1339 C CA . GLN A 1 207 ? 133.319 112.437 130.972 1.00 81.88 207 GLN A CA 1
ATOM 1340 C C . GLN A 1 207 ? 132.907 113.243 129.754 1.00 81.88 207 GLN A C 1
ATOM 1341 O O . GLN A 1 207 ? 131.754 113.155 129.321 1.00 81.88 207 GLN A O 1
ATOM 1347 N N . THR A 1 208 ? 133.831 114.022 129.179 1.00 79.82 208 THR A N 1
ATOM 1348 C CA . THR A 1 208 ? 133.506 114.754 127.959 1.00 79.82 208 THR A CA 1
ATOM 1349 C C . THR A 1 208 ? 133.222 113.802 126.802 1.00 79.82 208 THR A C 1
ATOM 1350 O O . THR A 1 208 ? 132.245 113.992 126.067 1.00 79.82 208 THR A O 1
ATOM 1354 N N . LEU A 1 209 ? 134.006 112.725 126.682 1.00 77.22 209 LEU A N 1
ATOM 1355 C CA . LEU A 1 209 ? 133.786 111.768 125.599 1.00 77.22 209 LEU A CA 1
ATOM 1356 C C . LEU A 1 209 ? 132.463 111.021 125.757 1.00 77.22 209 LEU A C 1
ATOM 1357 O O . LEU A 1 209 ? 131.694 110.902 124.794 1.00 77.22 209 LEU A O 1
ATOM 1362 N N . ILE A 1 210 ? 132.159 110.553 126.974 1.00 77.83 210 ILE A N 1
ATOM 1363 C CA . ILE A 1 210 ? 130.932 109.785 127.197 1.00 77.83 210 ILE A CA 1
ATOM 1364 C C . ILE A 1 210 ? 129.697 110.672 127.055 1.00 77.83 210 ILE A C 1
ATOM 1365 O O . ILE A 1 210 ? 128.696 110.266 126.455 1.00 77.83 210 ILE A O 1
ATOM 1370 N N . MET A 1 211 ? 129.764 111.912 127.550 1.00 79.99 211 MET A N 1
ATOM 1371 C CA . MET A 1 211 ? 128.630 112.823 127.447 1.00 79.99 211 MET A CA 1
ATOM 1372 C C . MET A 1 211 ? 128.377 113.249 126.006 1.00 79.99 211 MET A C 1
ATOM 1373 O O . MET A 1 211 ? 127.223 113.298 125.561 1.00 79.99 211 MET A O 1
ATOM 1378 N N . LEU A 1 212 ? 129.445 113.526 125.250 1.00 76.81 212 LEU A N 1
ATOM 1379 C CA . LEU A 1 212 ? 129.288 113.928 123.859 1.00 76.81 212 LEU A CA 1
ATOM 1380 C C . LEU A 1 212 ? 128.796 112.785 122.984 1.00 76.81 212 LEU A C 1
ATOM 1381 O O . LEU A 1 212 ? 128.072 113.028 122.016 1.00 76.81 212 LEU A O 1
ATOM 1386 N N . ILE A 1 213 ? 129.172 111.542 123.296 1.00 75.46 213 ILE A N 1
ATOM 1387 C CA . ILE A 1 213 ? 128.636 110.418 122.534 1.00 75.46 213 ILE A CA 1
ATOM 1388 C C . ILE A 1 213 ? 127.177 110.174 122.899 1.00 75.46 213 ILE A C 1
ATOM 1389 O O . ILE A 1 213 ? 126.329 109.983 122.022 1.00 75.46 213 ILE A O 1
ATOM 1394 N N . GLY A 1 214 ? 126.845 110.225 124.187 1.00 74.63 214 GLY A N 1
ATOM 1395 C CA . GLY A 1 214 ? 125.484 109.949 124.599 1.00 74.63 214 GLY A CA 1
ATOM 1396 C C . GLY A 1 214 ? 124.476 111.037 124.317 1.00 74.63 214 GLY A C 1
ATOM 1397 O O . GLY A 1 214 ? 123.276 110.773 124.411 1.00 74.63 214 GLY A O 1
ATOM 1398 N N . ALA A 1 215 ? 124.912 112.250 123.984 1.00 74.64 215 ALA A N 1
ATOM 1399 C CA . ALA A 1 215 ? 123.967 113.317 123.677 1.00 74.64 215 ALA A CA 1
ATOM 1400 C C . ALA A 1 215 ? 123.506 113.336 122.225 1.00 74.64 215 ALA A C 1
ATOM 1401 O O . ALA A 1 215 ? 122.641 114.145 121.887 1.00 74.64 215 ALA A O 1
ATOM 1403 N N . LEU A 1 216 ? 124.058 112.486 121.360 1.00 73.73 216 LEU A N 1
ATOM 1404 C CA . LEU A 1 216 ? 123.611 112.408 119.973 1.00 73.73 216 LEU A CA 1
ATOM 1405 C C . LEU A 1 216 ? 122.524 111.363 119.771 1.00 73.73 216 LEU A C 1
ATOM 1406 O O . LEU A 1 216 ? 121.649 111.535 118.909 1.00 73.73 216 LEU A O 1
ATOM 1411 N N . ILE A 1 217 ? 122.555 110.290 120.563 1.00 72.97 217 ILE A N 1
ATOM 1412 C CA . ILE A 1 217 ? 121.534 109.256 120.485 1.00 72.97 217 ILE A CA 1
ATOM 1413 C C . ILE A 1 217 ? 120.185 109.787 120.945 1.00 72.97 217 ILE A C 1
ATOM 1414 O O . ILE A 1 217 ? 119.144 109.387 120.417 1.00 72.97 217 ILE A O 1
ATOM 1419 N N . LEU A 1 218 ? 120.171 110.720 121.898 1.00 73.04 218 LEU A N 1
ATOM 1420 C CA . LEU A 1 218 ? 118.904 111.299 122.330 1.00 73.04 218 LEU A CA 1
ATOM 1421 C C . LEU A 1 218 ? 118.318 112.225 121.274 1.00 73.04 218 LEU A C 1
ATOM 1422 O O . LEU A 1 218 ? 117.096 112.281 121.118 1.00 73.04 218 LEU A O 1
ATOM 1427 N N . MET A 1 219 ? 119.165 112.924 120.516 1.00 74.36 219 MET A N 1
ATOM 1428 C CA . MET A 1 219 ? 118.675 113.710 119.387 1.00 74.36 219 MET A CA 1
ATOM 1429 C C . MET A 1 219 ? 118.106 112.812 118.297 1.00 74.36 219 MET A C 1
ATOM 1430 O O . MET A 1 219 ? 117.050 113.111 117.723 1.00 74.36 219 MET A O 1
ATOM 1435 N N . GLY A 1 220 ? 118.781 111.694 118.020 1.00 71.69 220 GLY A N 1
ATOM 1436 C CA . GLY A 1 220 ? 118.261 110.742 117.053 1.00 71.69 220 GLY A CA 1
ATOM 1437 C C . GLY A 1 220 ? 116.969 110.072 117.481 1.00 71.69 220 GLY A C 1
ATOM 1438 O O . GLY A 1 220 ? 116.135 109.738 116.638 1.00 71.69 220 GLY A O 1
ATOM 1439 N N . PHE A 1 221 ? 116.786 109.855 118.783 1.00 73.51 221 PHE A N 1
ATOM 1440 C CA . PHE A 1 221 ? 115.515 109.328 119.265 1.00 73.51 221 PHE A CA 1
ATOM 1441 C C . PHE A 1 221 ? 114.431 110.392 119.255 1.00 73.51 221 PHE A C 1
ATOM 1442 O O . PHE A 1 221 ? 113.253 110.066 119.087 1.00 73.51 221 PHE A O 1
ATOM 1450 N N . ALA A 1 222 ? 114.798 111.659 119.449 1.00 71.55 222 ALA A N 1
ATOM 1451 C CA . ALA A 1 222 ? 113.795 112.712 119.528 1.00 71.55 222 ALA A CA 1
ATOM 1452 C C . ALA A 1 222 ? 113.254 113.083 118.159 1.00 71.55 222 ALA A C 1
ATOM 1453 O O . ALA A 1 222 ? 112.047 113.271 118.007 1.00 71.55 222 ALA A O 1
ATOM 1455 N N . PHE A 1 223 ? 114.117 113.184 117.147 1.00 71.66 223 PHE A N 1
ATOM 1456 C CA . PHE A 1 223 ? 113.642 113.592 115.829 1.00 71.66 223 PHE A CA 1
ATOM 1457 C C . PHE A 1 223 ? 112.896 112.496 115.085 1.00 71.66 223 PHE A C 1
ATOM 1458 O O . PHE A 1 223 ? 112.352 112.767 114.015 1.00 71.66 223 PHE A O 1
ATOM 1466 N N . HIS A 1 224 ? 112.866 111.278 115.609 1.00 78.06 224 HIS A N 1
ATOM 1467 C CA . HIS A 1 224 ? 112.067 110.197 115.053 1.00 78.06 224 HIS A CA 1
ATOM 1468 C C . HIS A 1 224 ? 110.664 110.158 115.636 1.00 78.06 224 HIS A C 1
ATOM 1469 O O . HIS A 1 224 ? 109.756 109.607 115.008 1.00 78.06 224 HIS A O 1
ATOM 1476 N N . GLU A 1 225 ? 110.461 110.756 116.806 1.00 78.53 225 GLU A N 1
ATOM 1477 C CA . GLU A 1 225 ? 109.169 110.686 117.475 1.00 78.53 225 GLU A CA 1
ATOM 1478 C C . GLU A 1 225 ? 108.177 111.692 116.907 1.00 78.53 225 GLU A C 1
ATOM 1479 O O . GLU A 1 225 ? 106.991 111.380 116.769 1.00 78.53 225 GLU A O 1
ATOM 1485 N N . VAL A 1 226 ? 108.632 112.903 116.584 1.00 73.92 226 VAL A N 1
ATOM 1486 C CA . VAL A 1 226 ? 107.713 113.891 116.035 1.00 73.92 226 VAL A CA 1
ATOM 1487 C C . VAL A 1 226 ? 107.451 113.636 114.556 1.00 73.92 226 VAL A C 1
ATOM 1488 O O . VAL A 1 226 ? 106.373 113.966 114.052 1.00 73.92 226 VAL A O 1
ATOM 1492 N N . GLY A 1 227 ? 108.400 113.043 113.840 1.00 72.83 227 GLY A N 1
ATOM 1493 C CA . GLY A 1 227 ? 108.151 112.644 112.472 1.00 72.83 227 GLY A CA 1
ATOM 1494 C C . GLY A 1 227 ? 108.927 113.401 111.419 1.00 72.83 227 GLY A C 1
ATOM 1495 O O . GLY A 1 227 ? 108.428 113.599 110.312 1.00 72.83 227 GLY A O 1
ATOM 1496 N N . GLY A 1 228 ? 110.144 113.835 111.734 1.00 73.12 228 GLY A N 1
ATOM 1497 C CA . GLY A 1 228 ? 111.007 114.452 110.752 1.00 73.12 228 GLY A CA 1
ATOM 1498 C C . GLY A 1 228 ? 111.388 115.864 111.148 1.00 73.12 228 GLY A C 1
ATOM 1499 O O . GLY A 1 228 ? 111.426 116.204 112.336 1.00 73.12 228 GLY A O 1
ATOM 1500 N N . TYR A 1 229 ? 111.677 116.682 110.138 1.00 76.36 229 TYR A N 1
ATOM 1501 C CA . TYR A 1 229 ? 112.056 118.067 110.360 1.00 76.36 229 TYR A CA 1
ATOM 1502 C C . TYR A 1 229 ? 110.999 119.070 109.921 1.00 76.36 229 TYR A C 1
ATOM 1503 O O . TYR A 1 229 ? 111.015 120.205 110.400 1.00 76.36 229 TYR A O 1
ATOM 1512 N N . ASP A 1 230 ? 110.075 118.689 109.049 1.00 78.96 230 ASP A N 1
ATOM 1513 C CA . ASP A 1 230 ? 109.005 119.606 108.685 1.00 78.96 230 ASP A CA 1
ATOM 1514 C C . ASP A 1 230 ? 107.834 119.540 109.657 1.00 78.96 230 ASP A C 1
ATOM 1515 O O . ASP A 1 230 ? 107.214 120.570 109.955 1.00 78.96 230 ASP A O 1
ATOM 1520 N N . ALA A 1 231 ? 107.525 118.350 110.172 1.00 74.26 231 ALA A N 1
ATOM 1521 C CA . ALA A 1 231 ? 106.479 118.238 111.181 1.00 74.26 231 ALA A CA 1
ATOM 1522 C C . ALA A 1 231 ? 106.919 118.832 112.511 1.00 74.26 231 ALA A C 1
ATOM 1523 O O . ALA A 1 231 ? 106.075 119.261 113.304 1.00 74.26 231 ALA A O 1
ATOM 1525 N N . PHE A 1 232 ? 108.226 118.877 112.764 1.00 71.23 232 PHE A N 1
ATOM 1526 C CA . PHE A 1 232 ? 108.737 119.566 113.943 1.00 71.23 232 PHE A CA 1
ATOM 1527 C C . PHE A 1 232 ? 108.497 121.065 113.845 1.00 71.23 232 PHE A C 1
ATOM 1528 O O . PHE A 1 232 ? 108.216 121.718 114.853 1.00 71.23 232 PHE A O 1
ATOM 1536 N N . MET A 1 233 ? 108.575 121.627 112.641 1.00 76.18 233 MET A N 1
ATOM 1537 C CA . MET A 1 233 ? 108.260 123.040 112.477 1.00 76.18 233 MET A CA 1
ATOM 1538 C C . MET A 1 233 ? 106.764 123.282 112.561 1.00 76.18 233 MET A C 1
ATOM 1539 O O . MET A 1 233 ? 106.324 124.262 113.165 1.00 76.18 233 MET A O 1
ATOM 1544 N N . GLU A 1 234 ? 105.967 122.405 111.957 1.00 77.98 234 GLU A N 1
ATOM 1545 C CA . GLU A 1 234 ? 104.529 122.630 111.908 1.00 77.98 234 GLU A CA 1
ATOM 1546 C C . GLU A 1 234 ? 103.830 122.363 113.232 1.00 77.98 234 GLU A C 1
ATOM 1547 O O . GLU A 1 234 ? 102.745 122.905 113.454 1.00 77.98 234 GLU A O 1
ATOM 1553 N N . LYS A 1 235 ? 104.405 121.537 114.106 1.00 72.90 235 LYS A N 1
ATOM 1554 C CA . LYS A 1 235 ? 103.736 121.168 115.346 1.00 72.90 235 LYS A CA 1
ATOM 1555 C C . LYS A 1 235 ? 104.123 122.033 116.531 1.00 72.90 235 LYS A C 1
ATOM 1556 O O . LYS A 1 235 ? 103.413 122.017 117.538 1.00 72.90 235 LYS A O 1
ATOM 1562 N N . TYR A 1 236 ? 105.231 122.768 116.450 1.00 67.80 236 TYR A N 1
ATOM 1563 C CA . TYR A 1 236 ? 105.665 123.583 117.576 1.00 67.80 236 TYR A CA 1
ATOM 1564 C C . TYR A 1 236 ? 104.785 124.806 117.768 1.00 67.80 236 TYR A C 1
ATOM 1565 O O . TYR A 1 236 ? 104.699 125.324 118.883 1.00 67.80 236 TYR A O 1
ATOM 1574 N N . MET A 1 237 ? 104.097 125.256 116.728 1.00 69.35 237 MET A N 1
ATOM 1575 C CA . MET A 1 237 ? 103.277 126.453 116.802 1.00 69.35 237 MET A CA 1
ATOM 1576 C C . MET A 1 237 ? 101.862 126.184 117.293 1.00 69.35 237 MET A C 1
ATOM 1577 O O . MET A 1 237 ? 100.999 127.053 117.153 1.00 69.35 237 MET A O 1
ATOM 1582 N N . LYS A 1 238 ? 101.594 125.002 117.847 1.00 73.73 238 LYS A N 1
ATOM 1583 C CA . LYS A 1 238 ? 100.282 124.685 118.396 1.00 73.73 238 LYS A CA 1
ATOM 1584 C C . LYS A 1 238 ? 100.391 123.983 119.743 1.00 73.73 238 LYS A C 1
ATOM 1585 O O . LYS A 1 238 ? 99.488 123.234 120.124 1.00 73.73 238 LYS A O 1
ATOM 1591 N N . ALA A 1 239 ? 101.481 124.197 120.472 1.00 71.70 239 ALA A N 1
ATOM 1592 C CA . ALA A 1 239 ? 101.733 123.496 121.729 1.00 71.70 239 ALA A CA 1
ATOM 1593 C C . ALA A 1 239 ? 101.252 124.374 122.878 1.00 71.70 239 ALA A C 1
ATOM 1594 O O . ALA A 1 239 ? 101.999 125.190 123.411 1.00 71.70 239 ALA A O 1
ATOM 1596 N N . ILE A 1 240 ? 99.993 124.196 123.265 1.00 72.53 240 ILE A N 1
ATOM 1597 C CA . ILE A 1 240 ? 99.376 124.996 124.321 1.00 72.53 240 ILE A CA 1
ATOM 1598 C C . ILE A 1 240 ? 98.857 124.066 125.414 1.00 72.53 240 ILE A C 1
ATOM 1599 O O . ILE A 1 240 ? 98.587 122.890 125.138 1.00 72.53 240 ILE A O 1
ATOM 1604 N N . PRO A 1 241 ? 98.724 124.523 126.657 1.00 74.64 241 PRO A N 1
ATOM 1605 C CA . PRO A 1 241 ? 98.085 123.697 127.682 1.00 74.64 241 PRO A CA 1
ATOM 1606 C C . PRO A 1 241 ? 96.575 123.677 127.543 1.00 74.64 241 PRO A C 1
ATOM 1607 O O . PRO A 1 241 ? 95.960 124.604 127.016 1.00 74.64 241 PRO A O 1
ATOM 1611 N N . THR A 1 242 ? 95.971 122.603 128.046 1.00 81.82 242 THR A N 1
ATOM 1612 C CA . THR A 1 242 ? 94.531 122.426 127.952 1.00 81.82 242 THR A CA 1
ATOM 1613 C C . THR A 1 242 ? 93.775 122.881 129.189 1.00 81.82 242 THR A C 1
ATOM 1614 O O . THR A 1 242 ? 92.542 122.902 129.158 1.00 81.82 242 THR A O 1
ATOM 1618 N N . ILE A 1 243 ? 94.465 123.224 130.272 1.00 85.74 243 ILE A N 1
ATOM 1619 C CA . ILE A 1 243 ? 93.849 123.818 131.455 1.00 85.74 243 ILE A CA 1
ATOM 1620 C C . ILE A 1 243 ? 94.286 125.276 131.484 1.00 85.74 243 ILE A C 1
ATOM 1621 O O . ILE A 1 243 ? 95.356 125.603 132.007 1.00 85.74 243 ILE A O 1
ATOM 1626 N N . VAL A 1 244 ? 93.466 126.159 130.925 1.00 89.19 244 VAL A N 1
ATOM 1627 C CA . VAL A 1 244 ? 93.831 127.560 130.788 1.00 89.19 244 VAL A CA 1
ATOM 1628 C C . VAL A 1 244 ? 93.093 128.463 131.760 1.00 89.19 244 VAL A C 1
ATOM 1629 O O . VAL A 1 244 ? 93.509 129.616 131.941 1.00 89.19 244 VAL A O 1
ATOM 1633 N N . SER A 1 245 ? 92.029 127.990 132.392 1.00 99.75 245 SER A N 1
ATOM 1634 C CA . SER A 1 245 ? 91.182 128.822 133.228 1.00 99.75 245 SER A CA 1
ATOM 1635 C C . SER A 1 245 ? 91.460 128.596 134.706 1.00 99.75 245 SER A C 1
ATOM 1636 O O . SER A 1 245 ? 91.852 127.508 135.129 1.00 99.75 245 SER A O 1
ATOM 1639 N N . ASP A 1 246 ? 91.244 129.641 135.487 1.00 109.01 246 ASP A N 1
ATOM 1640 C CA . ASP A 1 246 ? 91.228 129.548 136.939 1.00 109.01 246 ASP A CA 1
ATOM 1641 C C . ASP A 1 246 ? 89.788 129.279 137.376 1.00 109.01 246 ASP A C 1
ATOM 1642 O O . ASP A 1 246 ? 88.958 128.858 136.566 1.00 109.01 246 ASP A O 1
ATOM 1647 N N . GLY A 1 247 ? 89.486 129.470 138.661 1.00 113.12 247 GLY A N 1
ATOM 1648 C CA . GLY A 1 247 ? 88.103 129.391 139.102 1.00 113.12 247 GLY A CA 1
ATOM 1649 C C . GLY A 1 247 ? 87.235 130.473 138.488 1.00 113.12 247 GLY A C 1
ATOM 1650 O O . GLY A 1 247 ? 86.093 130.221 138.099 1.00 113.12 247 GLY A O 1
ATOM 1651 N N . ASN A 1 248 ? 87.768 131.690 138.386 1.00 113.76 248 ASN A N 1
ATOM 1652 C CA . ASN A 1 248 ? 87.072 132.767 137.695 1.00 113.76 248 ASN A CA 1
ATOM 1653 C C . ASN A 1 248 ? 87.961 133.608 136.793 1.00 113.76 248 ASN A C 1
ATOM 1654 O O . ASN A 1 248 ? 87.427 134.433 136.047 1.00 113.76 248 ASN A O 1
ATOM 1659 N N . THR A 1 249 ? 89.282 133.438 136.823 1.00 110.40 249 THR A N 1
ATOM 1660 C CA . THR A 1 249 ? 90.210 134.308 136.101 1.00 110.40 249 THR A CA 1
ATOM 1661 C C . THR A 1 249 ? 90.712 133.584 134.857 1.00 110.40 249 THR A C 1
ATOM 1662 O O . THR A 1 249 ? 91.703 132.858 134.900 1.00 110.40 249 THR A O 1
ATOM 1666 N N . THR A 1 250 ? 90.026 133.799 133.738 1.00 105.64 250 THR A N 1
ATOM 1667 C CA . THR A 1 250 ? 90.444 133.213 132.472 1.00 105.64 250 THR A CA 1
ATOM 1668 C C . THR A 1 250 ? 91.698 133.911 131.964 1.00 105.64 250 THR A C 1
ATOM 1669 O O . THR A 1 250 ? 91.763 135.142 131.934 1.00 105.64 250 THR A O 1
ATOM 1673 N N . PHE A 1 251 ? 92.694 133.127 131.569 1.00 98.53 251 PHE A N 1
ATOM 1674 C CA . PHE A 1 251 ? 93.991 133.690 131.239 1.00 98.53 251 PHE A CA 1
ATOM 1675 C C . PHE A 1 251 ? 94.023 134.190 129.800 1.00 98.53 251 PHE A C 1
ATOM 1676 O O . PHE A 1 251 ? 93.173 133.853 128.973 1.00 98.53 251 PHE A O 1
ATOM 1684 N N . GLN A 1 252 ? 95.026 135.011 129.514 1.00 97.71 252 GLN A N 1
ATOM 1685 C CA . GLN A 1 252 ? 95.105 135.733 128.259 1.00 97.71 252 GLN A CA 1
ATOM 1686 C C . GLN A 1 252 ? 95.519 134.811 127.120 1.00 97.71 252 GLN A C 1
ATOM 1687 O O . GLN A 1 252 ? 96.072 133.731 127.327 1.00 97.71 252 GLN A O 1
ATOM 1693 N N . GLU A 1 253 ? 95.248 135.266 125.898 1.00 92.24 253 GLU A N 1
ATOM 1694 C CA . GLU A 1 253 ? 95.507 134.457 124.713 1.00 92.24 253 GLU A CA 1
ATOM 1695 C C . GLU A 1 253 ? 96.991 134.430 124.381 1.00 92.24 253 GLU A C 1
ATOM 1696 O O . GLU A 1 253 ? 97.517 133.406 123.939 1.00 92.24 253 GLU A O 1
ATOM 1702 N N . LYS A 1 254 ? 97.687 135.535 124.610 1.00 92.67 254 LYS A N 1
ATOM 1703 C CA . LYS A 1 254 ? 99.092 135.668 124.257 1.00 92.67 254 LYS A CA 1
ATOM 1704 C C . LYS A 1 254 ? 100.022 135.144 125.332 1.00 92.67 254 LYS A C 1
ATOM 1705 O O . LYS A 1 254 ? 101.242 135.251 125.182 1.00 92.67 254 LYS A O 1
ATOM 1711 N N . CYS A 1 255 ? 99.483 134.586 126.408 1.00 94.39 255 CYS A N 1
ATOM 1712 C CA . CYS A 1 255 ? 100.289 134.231 127.562 1.00 94.39 255 CYS A CA 1
ATOM 1713 C C . CYS A 1 255 ? 100.882 132.833 127.484 1.00 94.39 255 CYS A C 1
ATOM 1714 O O . CYS A 1 255 ? 101.862 132.558 128.181 1.00 94.39 255 CYS A O 1
ATOM 1717 N N . TYR A 1 256 ? 100.325 131.946 126.661 1.00 82.32 256 TYR A N 1
ATOM 1718 C CA . TYR A 1 256 ? 100.857 130.597 126.529 1.00 82.32 256 TYR A CA 1
ATOM 1719 C C . TYR A 1 256 ? 101.136 130.154 125.101 1.00 82.32 256 TYR A C 1
ATOM 1720 O O . TYR A 1 256 ? 101.828 129.146 124.928 1.00 82.32 256 TYR A O 1
ATOM 1729 N N . THR A 1 257 ? 100.629 130.846 124.083 1.00 78.73 257 THR A N 1
ATOM 1730 C CA . THR A 1 257 ? 100.941 130.489 122.709 1.00 78.73 257 THR A CA 1
ATOM 1731 C C . THR A 1 257 ? 102.379 130.885 122.379 1.00 78.73 257 THR A C 1
ATOM 1732 O O . THR A 1 257 ? 1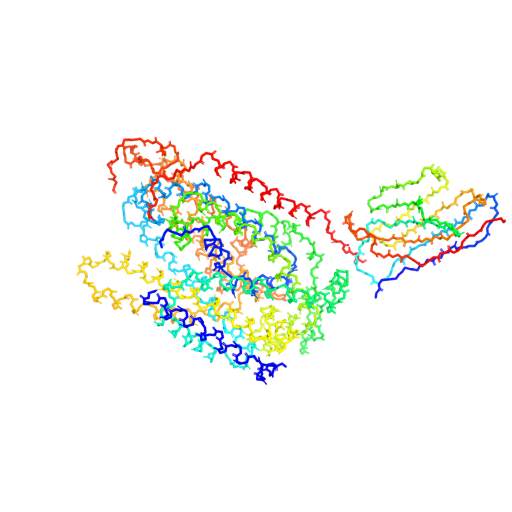02.906 131.839 122.954 1.00 78.73 257 THR A O 1
ATOM 1736 N N . PRO A 1 258 ? 103.042 130.156 121.479 1.00 74.50 258 PRO A N 1
ATOM 1737 C CA . PRO A 1 258 ? 104.421 130.502 121.127 1.00 74.50 258 PRO A CA 1
ATOM 1738 C C . PRO A 1 258 ? 104.495 131.808 120.354 1.00 74.50 258 PRO A C 1
ATOM 1739 O O . PRO A 1 258 ? 103.510 132.289 119.793 1.00 74.50 258 PRO A O 1
ATOM 1743 N N . ARG A 1 259 ? 105.693 132.385 120.345 1.00 77.19 259 ARG A N 1
ATOM 1744 C CA . ARG A 1 259 ? 105.906 133.700 119.767 1.00 77.19 259 ARG A CA 1
ATOM 1745 C C . ARG A 1 259 ? 105.780 133.655 118.251 1.00 77.19 259 ARG A C 1
ATOM 1746 O O . ARG A 1 259 ? 105.869 132.600 117.624 1.00 77.19 259 ARG A O 1
ATOM 1754 N N . ALA A 1 260 ? 105.575 134.828 117.659 1.00 75.46 260 ALA A N 1
ATOM 1755 C CA . ALA A 1 260 ? 105.458 134.915 116.212 1.00 75.46 260 ALA A CA 1
ATOM 1756 C C . ALA A 1 260 ? 106.802 134.847 115.510 1.00 75.46 260 ALA A C 1
ATOM 1757 O O . ALA A 1 260 ? 106.840 134.550 114.314 1.00 75.46 260 ALA A O 1
ATOM 1759 N N . ASP A 1 261 ? 107.899 135.124 116.207 1.00 76.84 261 ASP A N 1
ATOM 1760 C CA . ASP A 1 261 ? 109.236 134.942 115.651 1.00 76.84 261 ASP A CA 1
ATOM 1761 C C . ASP A 1 261 ? 109.980 133.955 116.537 1.00 76.84 261 ASP A C 1
ATOM 1762 O O . ASP A 1 261 ? 110.773 134.334 117.396 1.00 76.84 261 ASP A O 1
ATOM 1767 N N . SER A 1 262 ? 109.747 132.672 116.298 1.00 74.05 262 SER A N 1
ATOM 1768 C CA . SER A 1 262 ? 110.461 131.632 117.011 1.00 74.05 262 SER A CA 1
ATOM 1769 C C . SER A 1 262 ? 111.577 131.028 116.186 1.00 74.05 262 SER A C 1
ATOM 1770 O O . SER A 1 262 ? 112.399 130.294 116.735 1.00 74.05 262 SER A O 1
ATOM 1773 N N . PHE A 1 263 ? 111.629 131.320 114.889 1.00 72.95 263 PHE A N 1
ATOM 1774 C CA . PHE A 1 263 ? 112.642 130.759 114.007 1.00 72.95 263 PHE A CA 1
ATOM 1775 C C . PHE A 1 263 ? 113.554 131.832 113.421 1.00 72.95 263 PHE A C 1
ATOM 1776 O O . PHE A 1 263 ? 114.181 131.605 112.386 1.00 72.95 263 PHE A O 1
ATOM 1784 N N . HIS A 1 264 ? 113.649 132.987 114.072 1.00 75.35 264 HIS A N 1
ATOM 1785 C CA . HIS A 1 264 ? 114.573 134.044 113.690 1.00 75.35 264 HIS A CA 1
ATOM 1786 C C . HIS A 1 264 ? 115.767 134.040 114.631 1.00 75.35 264 HIS A C 1
ATOM 1787 O O . HIS A 1 264 ? 115.622 133.778 115.825 1.00 75.35 264 HIS A O 1
ATOM 1794 N N . ILE A 1 265 ? 116.943 134.346 114.097 1.00 72.22 265 ILE A N 1
ATOM 1795 C CA . ILE A 1 265 ? 118.133 134.516 114.926 1.00 72.22 265 ILE A CA 1
ATOM 1796 C C . ILE A 1 265 ? 118.278 135.959 115.390 1.00 72.22 265 ILE A C 1
ATOM 1797 O O . ILE A 1 265 ? 118.454 136.226 116.581 1.00 72.22 265 ILE A O 1
ATOM 1802 N N . PHE A 1 266 ? 118.198 136.913 114.469 1.00 71.38 266 PHE A N 1
ATOM 1803 C CA . PHE A 1 266 ? 118.278 138.332 114.787 1.00 71.38 266 PHE A CA 1
ATOM 1804 C C . PHE A 1 266 ? 116.868 138.896 114.889 1.00 71.38 266 PHE A C 1
ATOM 1805 O O . PHE A 1 266 ? 116.129 138.896 113.901 1.00 71.38 266 PHE A O 1
ATOM 1813 N N . ARG A 1 267 ? 116.502 139.389 116.068 1.00 74.62 267 ARG A N 1
ATOM 1814 C CA . ARG A 1 267 ? 115.146 139.828 116.356 1.00 74.62 267 ARG A CA 1
ATOM 1815 C C . ARG A 1 267 ? 115.062 141.352 116.377 1.00 74.62 267 ARG A C 1
ATOM 1816 O O . ARG A 1 267 ? 116.024 142.052 116.057 1.00 74.62 267 ARG A O 1
ATOM 1824 N N . ASP A 1 268 ? 113.894 141.857 116.750 1.00 81.21 268 ASP A N 1
ATOM 1825 C CA . ASP A 1 268 ? 113.619 143.291 116.708 1.00 81.21 268 ASP A CA 1
ATOM 1826 C C . ASP A 1 268 ? 114.417 144.013 117.788 1.00 81.21 268 ASP A C 1
ATOM 1827 O O . ASP A 1 268 ? 114.416 143.574 118.940 1.00 81.21 268 ASP A O 1
ATOM 1832 N N . PRO A 1 269 ? 115.106 145.111 117.470 1.00 77.35 269 PRO A N 1
ATOM 1833 C CA . PRO A 1 269 ? 115.887 145.819 118.486 1.00 77.35 269 PRO A CA 1
ATOM 1834 C C . PRO A 1 269 ? 115.080 146.707 119.419 1.00 77.35 269 PRO A C 1
ATOM 1835 O O . PRO A 1 269 ? 115.682 147.425 120.220 1.00 77.35 269 PRO A O 1
ATOM 1839 N N . LEU A 1 270 ? 113.752 146.690 119.360 1.00 82.03 270 LEU A N 1
ATOM 1840 C CA . LEU A 1 270 ? 112.970 147.590 120.194 1.00 82.03 270 LEU A CA 1
ATOM 1841 C C . LEU A 1 270 ? 111.864 146.867 120.945 1.00 82.03 270 LEU A C 1
ATOM 1842 O O . LEU A 1 270 ? 111.472 147.297 122.031 1.00 82.03 270 LEU A O 1
ATOM 1847 N N . THR A 1 271 ? 111.340 145.782 120.380 1.00 85.75 271 THR A N 1
ATOM 1848 C CA . THR A 1 271 ? 110.182 145.120 120.962 1.00 85.75 271 THR A CA 1
ATOM 1849 C C . THR A 1 271 ? 110.321 143.612 121.114 1.00 85.75 271 THR A C 1
ATOM 1850 O O . THR A 1 271 ? 109.398 142.979 121.633 1.00 85.75 271 THR A O 1
ATOM 1854 N N . GLY A 1 272 ? 111.423 143.016 120.677 1.00 83.69 272 GLY A N 1
ATOM 1855 C CA . GLY A 1 272 ? 111.626 141.585 120.785 1.00 83.69 272 GLY A CA 1
ATOM 1856 C C . GLY A 1 272 ? 112.659 141.272 121.846 1.00 83.69 272 GLY A C 1
ATOM 1857 O O . GLY A 1 272 ? 113.597 142.040 122.058 1.00 83.69 272 GLY A O 1
ATOM 1858 N N . ASP A 1 273 ? 112.477 140.143 122.522 1.00 82.21 273 ASP A N 1
ATOM 1859 C CA . ASP A 1 273 ? 113.459 139.693 123.495 1.00 82.21 273 ASP A CA 1
ATOM 1860 C C . ASP A 1 273 ? 114.695 139.166 122.782 1.00 82.21 273 ASP A C 1
ATOM 1861 O O . ASP A 1 273 ? 114.615 138.659 121.662 1.00 82.21 273 ASP A O 1
ATOM 1866 N N . LEU A 1 274 ? 115.839 139.272 123.461 1.00 78.57 274 LEU A N 1
ATOM 1867 C CA . LEU A 1 274 ? 117.191 139.066 122.943 1.00 78.5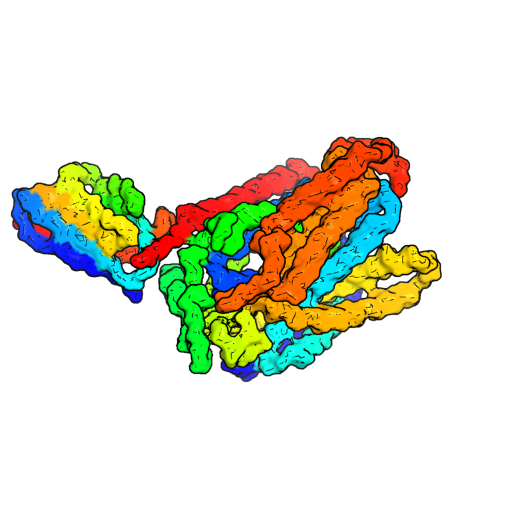7 274 LEU A CA 1
ATOM 1868 C C . LEU A 1 274 ? 117.428 139.848 121.656 1.00 78.57 274 LEU A C 1
ATOM 1869 O O . LEU A 1 274 ? 117.591 139.239 120.593 1.00 78.57 274 LEU A O 1
ATOM 1874 N N . PRO A 1 275 ? 117.474 141.177 121.701 1.00 73.57 275 PRO A N 1
ATOM 1875 C CA . PRO A 1 275 ? 117.567 141.951 120.466 1.00 73.57 275 PRO A CA 1
ATOM 1876 C C . PRO A 1 275 ? 118.980 141.962 119.912 1.00 73.57 275 PRO A C 1
ATOM 1877 O O . PRO A 1 275 ? 119.957 141.846 120.649 1.00 73.57 275 PRO A O 1
ATOM 1881 N N . TRP A 1 276 ? 119.080 142.102 118.589 1.00 71.83 276 TRP A N 1
ATOM 1882 C CA . TRP A 1 276 ? 120.360 141.912 117.906 1.00 71.83 276 TRP A CA 1
ATOM 1883 C C . TRP A 1 276 ? 121.494 142.905 118.205 1.00 71.83 276 TRP A C 1
ATOM 1884 O O . TRP A 1 276 ? 122.649 142.528 117.982 1.00 71.83 276 TRP A O 1
ATOM 1895 N N . PRO A 1 277 ? 121.280 144.153 118.663 1.00 72.27 277 PRO A N 1
ATOM 1896 C CA . PRO A 1 277 ? 122.450 144.894 119.166 1.00 72.27 277 PRO A CA 1
ATOM 1897 C C . PRO A 1 277 ? 122.996 144.348 120.471 1.00 72.27 277 PRO A C 1
ATOM 1898 O O . PRO A 1 277 ? 124.221 144.225 120.618 1.00 72.27 277 PRO A O 1
ATOM 1902 N N . GLY A 1 278 ? 122.120 144.030 121.427 1.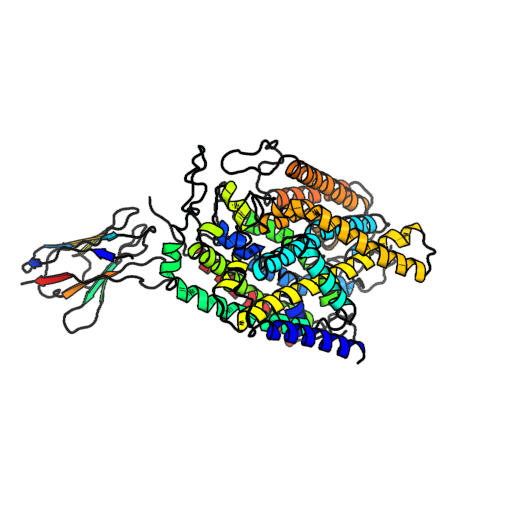00 70.68 278 GLY A N 1
ATOM 1903 C CA . GLY A 1 278 ? 122.577 143.462 122.683 1.00 70.68 278 GLY A CA 1
ATOM 1904 C C . GLY A 1 278 ? 123.206 142.097 122.504 1.00 70.68 278 GLY A C 1
ATOM 1905 O O . GLY A 1 278 ? 124.268 141.824 123.057 1.00 70.68 278 GLY A O 1
ATOM 1906 N N . PHE A 1 279 ? 122.610 141.275 121.642 1.00 73.87 279 PHE A N 1
ATOM 1907 C CA . PHE A 1 279 ? 123.054 139.918 121.345 1.00 73.87 279 PHE A CA 1
ATOM 1908 C C . PHE A 1 279 ? 124.462 139.854 120.759 1.00 73.87 279 PHE A C 1
ATOM 1909 O O . PHE A 1 279 ? 125.113 138.811 120.856 1.00 73.87 279 PHE A O 1
ATOM 1917 N N . ILE A 1 280 ? 124.955 140.938 120.169 1.00 71.18 280 ILE A N 1
ATOM 1918 C CA . ILE A 1 280 ? 126.298 140.975 119.612 1.00 71.18 280 ILE A CA 1
ATOM 1919 C C . ILE A 1 280 ? 127.266 141.723 120.521 1.00 71.18 280 ILE A C 1
ATOM 1920 O O . ILE A 1 280 ? 128.387 141.266 120.740 1.00 71.18 280 ILE A O 1
ATOM 1925 N N . PHE A 1 281 ? 126.856 142.859 121.090 1.00 71.43 281 PHE A N 1
ATOM 1926 C CA . PHE A 1 281 ? 127.815 143.648 121.857 1.00 71.43 281 PHE A CA 1
ATOM 1927 C C . PHE A 1 281 ? 127.862 143.281 123.341 1.00 71.43 281 PHE A C 1
ATOM 1928 O O . PHE A 1 281 ? 128.957 143.153 123.909 1.00 71.43 281 PHE A O 1
ATOM 1936 N N . GLY A 1 282 ? 126.708 143.113 123.992 1.00 68.47 282 GLY A N 1
ATOM 1937 C CA . GLY A 1 282 ? 126.710 142.834 125.415 1.00 68.47 282 GLY A CA 1
ATOM 1938 C C . GLY A 1 282 ? 127.242 141.459 125.753 1.00 68.47 282 GLY A C 1
ATOM 1939 O O . GLY A 1 282 ? 127.889 141.283 126.787 1.00 68.47 282 GLY A O 1
ATOM 1940 N N . LEU A 1 283 ? 127.013 140.478 124.881 1.00 67.80 283 LEU A N 1
ATOM 1941 C CA . LEU A 1 283 ? 127.583 139.157 125.108 1.00 67.80 283 LEU A CA 1
ATOM 1942 C C . LEU A 1 283 ? 129.093 139.156 124.924 1.00 67.80 283 LEU A C 1
ATOM 1943 O O . LEU A 1 283 ? 129.792 138.408 125.611 1.00 67.80 283 LEU A O 1
ATOM 1948 N N . THR A 1 284 ? 129.617 140.000 124.032 1.00 66.36 284 THR A N 1
ATOM 1949 C CA . THR A 1 284 ? 131.065 140.131 123.890 1.00 66.36 284 THR A CA 1
ATOM 1950 C C . THR A 1 284 ? 131.684 140.759 125.131 1.00 66.36 284 THR A C 1
ATOM 1951 O O . THR A 1 284 ? 132.728 140.299 125.612 1.00 66.36 284 THR A O 1
ATOM 1955 N N . ILE A 1 285 ? 131.034 141.789 125.678 1.00 64.60 285 ILE A N 1
ATOM 1956 C CA . ILE A 1 285 ? 131.525 142.425 126.901 1.00 64.60 285 ILE A CA 1
ATOM 1957 C C . ILE A 1 285 ? 131.458 141.461 128.087 1.00 64.60 285 ILE A C 1
ATOM 1958 O O . ILE A 1 285 ? 132.367 141.423 128.923 1.00 64.60 285 ILE A O 1
ATOM 1963 N N . LEU A 1 286 ? 130.413 140.636 128.157 1.00 65.62 286 LEU A N 1
ATOM 1964 C CA . LEU A 1 286 ? 130.302 139.665 129.241 1.00 65.62 286 LEU A CA 1
ATOM 1965 C C . LEU A 1 286 ? 131.219 138.461 129.074 1.00 65.62 286 LEU A C 1
ATOM 1966 O O . LEU A 1 286 ? 131.546 137.817 130.072 1.00 65.62 286 LEU A O 1
ATOM 1971 N N . ALA A 1 287 ? 131.615 138.115 127.852 1.00 65.75 287 ALA A N 1
ATOM 1972 C CA . ALA A 1 287 ? 132.510 136.985 127.655 1.00 65.75 287 ALA A CA 1
ATOM 1973 C C . ALA A 1 287 ? 133.976 137.364 127.753 1.00 65.75 287 ALA A C 1
ATOM 1974 O O . ALA A 1 287 ? 134.803 136.501 128.071 1.00 65.75 287 ALA A O 1
ATOM 1976 N N . LEU A 1 288 ? 134.315 138.627 127.486 1.00 67.06 288 LEU A N 1
ATOM 1977 C CA . LEU A 1 288 ? 135.695 139.078 127.623 1.00 67.06 288 LEU A CA 1
ATOM 1978 C C . LEU A 1 288 ? 136.151 139.074 129.074 1.00 67.06 288 LEU A C 1
ATOM 1979 O O . LEU A 1 288 ? 137.338 138.880 129.347 1.00 67.06 288 LEU A O 1
ATOM 1984 N N . TRP A 1 289 ? 135.235 139.287 130.013 1.00 68.01 289 TRP A N 1
ATOM 1985 C CA . TRP A 1 289 ? 135.592 139.188 131.420 1.00 68.01 289 TRP A CA 1
ATOM 1986 C C . TRP A 1 289 ? 135.746 137.737 131.845 1.00 68.01 289 TRP A C 1
ATOM 1987 O O . TRP A 1 289 ? 136.617 137.414 132.656 1.00 68.01 289 TRP A O 1
ATOM 1998 N N . TYR A 1 290 ? 134.936 136.845 131.286 1.00 70.27 290 TYR A N 1
ATOM 1999 C CA . TYR A 1 290 ? 134.881 135.482 131.791 1.00 70.27 290 TYR A CA 1
ATOM 2000 C C . TYR A 1 290 ? 135.992 134.616 131.223 1.00 70.27 290 TYR A C 1
ATOM 2001 O O . TYR A 1 290 ? 136.540 133.774 131.936 1.00 70.27 290 TYR A O 1
ATOM 2010 N N . TRP A 1 291 ? 136.348 134.793 129.954 1.00 70.03 291 TRP A N 1
ATOM 2011 C CA . TRP A 1 291 ? 137.317 133.879 129.360 1.00 70.03 291 TRP A CA 1
ATOM 2012 C C . TRP A 1 291 ? 138.761 134.303 129.569 1.00 70.03 291 TRP A C 1
ATOM 2013 O O . TRP A 1 291 ? 139.649 133.450 129.540 1.00 70.03 291 TRP A O 1
ATOM 2024 N N . CYS A 1 292 ? 139.030 135.588 129.790 1.00 74.05 292 CYS A N 1
ATOM 2025 C CA . CYS A 1 292 ? 140.403 136.064 129.847 1.00 74.05 292 CYS A CA 1
ATOM 2026 C C . CYS A 1 292 ? 140.846 136.559 131.215 1.00 74.05 292 CYS A C 1
ATOM 2027 O O . CYS A 1 292 ? 142.052 136.608 131.465 1.00 74.05 292 CYS A O 1
ATOM 2030 N N . THR A 1 293 ? 139.925 136.936 132.098 1.00 74.97 293 THR A N 1
ATOM 2031 C CA . THR A 1 293 ? 140.271 137.430 133.426 1.00 74.97 293 THR A CA 1
ATOM 2032 C C . THR A 1 293 ? 139.766 136.492 134.511 1.00 74.97 293 THR A C 1
ATOM 2033 O O . THR A 1 293 ? 139.371 136.927 135.590 1.00 74.97 293 THR A O 1
ATOM 2037 N N . ASP A 1 294 ? 139.754 135.194 134.236 1.00 82.45 294 ASP A N 1
ATOM 2038 C CA . ASP A 1 294 ? 139.379 134.214 135.238 1.00 82.45 294 ASP A CA 1
ATOM 2039 C C . ASP A 1 294 ? 140.635 133.707 135.938 1.00 82.45 294 ASP A C 1
ATOM 2040 O O . ASP A 1 294 ? 141.747 134.160 135.670 1.00 82.45 294 ASP A O 1
ATOM 2045 N N . GLN A 1 295 ? 140.465 132.770 136.863 1.00 84.96 295 GLN A N 1
ATOM 2046 C CA . GLN A 1 295 ? 141.591 132.210 137.595 1.00 84.96 295 GLN A CA 1
ATOM 2047 C C . GLN A 1 295 ? 141.868 130.757 137.259 1.00 84.96 295 GLN A C 1
ATOM 2048 O O . GLN A 1 295 ? 143.029 130.377 137.117 1.00 84.96 295 GLN A O 1
ATOM 2054 N N . VAL A 1 296 ? 140.833 129.934 137.111 1.00 84.13 296 VAL A N 1
ATOM 2055 C CA . VAL A 1 296 ? 141.056 128.522 136.824 1.00 84.13 296 VAL A CA 1
ATOM 2056 C C . VAL A 1 296 ? 141.472 128.322 135.372 1.00 84.13 296 VAL A C 1
ATOM 2057 O O . VAL A 1 296 ? 142.347 127.502 135.076 1.00 84.13 296 VAL A O 1
ATOM 2061 N N . ILE A 1 297 ? 140.874 129.085 134.453 1.00 81.66 297 ILE A N 1
ATOM 2062 C CA . ILE A 1 297 ? 141.159 128.939 133.028 1.00 81.66 297 ILE A CA 1
ATOM 2063 C C . ILE A 1 297 ? 142.568 129.421 132.702 1.00 81.66 297 ILE A C 1
ATOM 2064 O O . ILE A 1 297 ? 143.298 128.786 131.929 1.00 81.66 297 ILE A O 1
ATOM 2069 N N . VAL A 1 298 ? 142.985 130.526 133.314 1.00 81.95 298 VAL A N 1
ATOM 2070 C CA . VAL A 1 298 ? 144.302 131.082 133.038 1.00 81.95 298 VAL A CA 1
ATOM 2071 C C . VAL A 1 298 ? 145.397 130.202 133.626 1.00 81.95 298 VAL A C 1
ATOM 2072 O O . VAL A 1 298 ? 146.434 129.980 132.991 1.00 81.95 298 VAL A O 1
ATOM 2076 N N . GLN A 1 299 ? 145.183 129.652 134.823 1.00 84.91 299 GLN A N 1
ATOM 2077 C CA . GLN A 1 299 ? 146.169 128.721 135.360 1.00 84.91 299 GLN A CA 1
ATOM 2078 C C . GLN A 1 299 ? 146.117 127.359 134.689 1.00 84.91 299 GLN A C 1
ATOM 2079 O O . GLN A 1 299 ? 147.089 126.605 134.781 1.00 84.91 299 GLN A O 1
ATOM 2085 N N . ARG A 1 300 ? 145.017 127.025 134.019 1.00 84.96 300 ARG A N 1
ATOM 2086 C CA . ARG A 1 300 ? 145.002 125.829 133.188 1.00 84.96 300 ARG A CA 1
ATOM 2087 C C . ARG A 1 300 ? 145.854 126.024 131.943 1.00 84.96 300 ARG A C 1
ATOM 2088 O O . ARG A 1 300 ? 146.646 125.150 131.580 1.00 84.96 300 ARG A O 1
ATOM 2096 N N . CYS A 1 301 ? 145.706 127.173 131.277 1.00 81.81 301 CYS A N 1
ATOM 2097 C CA . CYS A 1 301 ? 146.465 127.423 130.054 1.00 81.81 301 CYS A CA 1
ATOM 2098 C C . CYS A 1 301 ? 147.934 127.717 130.332 1.00 81.81 301 CYS A C 1
ATOM 2099 O O . CYS A 1 301 ? 148.786 127.438 129.485 1.00 81.81 301 CYS A O 1
ATOM 2102 N N . LEU A 1 302 ? 148.256 128.272 131.497 1.00 83.38 302 LEU A N 1
ATOM 2103 C CA . LEU A 1 302 ? 149.635 128.618 131.814 1.00 83.38 302 LEU A CA 1
ATOM 2104 C C . LEU A 1 302 ? 150.480 127.419 132.214 1.00 83.38 302 LEU A C 1
ATOM 2105 O O . LEU A 1 302 ? 151.693 127.571 132.387 1.00 83.38 302 LEU A O 1
ATOM 2110 N N . ALA A 1 303 ? 149.879 126.242 132.376 1.00 86.58 303 ALA A N 1
ATOM 2111 C CA . ALA A 1 303 ? 150.587 125.049 132.815 1.00 86.58 303 ALA A CA 1
ATOM 2112 C C . ALA A 1 303 ? 150.920 124.113 131.665 1.00 86.58 303 ALA A C 1
ATOM 2113 O O . ALA A 1 303 ? 151.181 122.932 131.898 1.00 86.58 303 ALA A O 1
ATOM 2115 N N . ALA A 1 304 ? 150.912 124.610 130.435 1.00 87.04 304 ALA A N 1
ATOM 2116 C CA . ALA A 1 304 ? 151.182 123.769 129.284 1.00 87.04 304 ALA A CA 1
ATOM 2117 C C . ALA A 1 304 ? 152.684 123.592 129.098 1.00 87.04 304 ALA A C 1
ATOM 2118 O O . ALA A 1 304 ? 153.501 124.182 129.803 1.00 87.04 304 ALA A O 1
ATOM 2120 N N . LYS A 1 305 ? 153.053 122.763 128.127 1.00 88.32 305 LYS A N 1
ATOM 2121 C CA . LYS A 1 305 ? 154.459 122.446 127.922 1.00 88.32 305 LYS A CA 1
ATOM 2122 C C . LYS A 1 305 ? 155.152 123.501 127.079 1.00 88.32 305 LYS A C 1
ATOM 2123 O O . LYS A 1 305 ? 156.290 123.881 127.370 1.00 88.32 305 LYS A O 1
ATOM 2129 N N . ASN A 1 306 ? 154.478 123.995 126.046 1.00 87.56 306 ASN A N 1
ATOM 2130 C CA . ASN A 1 306 ? 155.078 124.884 125.064 1.00 87.56 306 ASN A CA 1
ATOM 2131 C C . ASN A 1 306 ? 154.066 125.969 124.725 1.00 87.56 306 ASN A C 1
ATOM 2132 O O . ASN A 1 306 ? 153.068 126.153 125.424 1.00 87.56 306 ASN A O 1
ATOM 2137 N N . MET A 1 307 ? 154.325 126.703 123.647 1.00 82.79 307 MET A N 1
ATOM 2138 C CA . MET A 1 307 ? 153.378 127.684 123.142 1.00 82.79 307 MET A CA 1
ATOM 2139 C C . MET A 1 307 ? 152.558 127.161 121.971 1.00 82.79 307 MET A C 1
ATOM 2140 O O . MET A 1 307 ? 151.596 127.815 121.566 1.00 82.79 307 MET A O 1
ATOM 2145 N N . SER A 1 308 ? 152.908 126.002 121.421 1.00 81.38 308 SER A N 1
ATOM 2146 C CA . SER A 1 308 ? 152.084 125.392 120.389 1.00 81.38 308 SER A CA 1
ATOM 2147 C C . SER A 1 308 ? 150.900 124.644 120.985 1.00 81.38 308 SER A C 1
ATOM 2148 O O . SER A 1 308 ? 149.839 124.539 120.352 1.00 81.38 308 SER A O 1
ATOM 2151 N N . HIS A 1 309 ? 151.044 124.153 122.210 1.00 80.60 309 HIS A N 1
ATOM 2152 C CA . HIS A 1 309 ? 149.999 123.332 122.795 1.00 80.60 309 HIS A CA 1
ATOM 2153 C C . HIS A 1 309 ? 148.850 124.166 123.346 1.00 80.60 309 HIS A C 1
ATOM 2154 O O . HIS A 1 309 ? 147.706 123.698 123.344 1.00 80.60 309 HIS A O 1
ATOM 2161 N N . VAL A 1 310 ? 149.114 125.409 123.764 1.00 76.14 310 VAL A N 1
ATOM 2162 C CA . VAL A 1 310 ? 148.037 126.323 124.146 1.00 76.14 310 VAL A CA 1
ATOM 2163 C C . VAL A 1 310 ? 147.152 126.639 122.947 1.00 76.14 310 VAL A C 1
ATOM 2164 O O . VAL A 1 310 ? 145.918 126.654 123.048 1.00 76.14 310 VAL A O 1
ATOM 2168 N N . LYS A 1 311 ? 147.762 126.844 121.783 1.00 73.72 311 LYS A N 1
ATOM 2169 C CA . LYS A 1 311 ? 146.992 127.157 120.588 1.00 73.72 311 LYS A CA 1
ATOM 2170 C C . LYS A 1 311 ? 146.241 125.936 120.062 1.00 73.72 311 LYS A C 1
ATOM 2171 O O . LYS A 1 311 ? 145.108 126.064 119.577 1.00 73.72 311 LYS A O 1
ATOM 2177 N N . GLY A 1 312 ? 146.839 124.744 120.157 1.00 72.47 312 GLY A N 1
ATOM 2178 C CA . GLY A 1 312 ? 146.106 123.534 119.803 1.00 72.47 312 GLY A CA 1
ATOM 2179 C C . GLY A 1 312 ? 144.905 123.285 120.700 1.00 72.47 312 GLY A C 1
ATOM 2180 O O . GLY A 1 312 ? 143.825 122.905 120.226 1.00 72.47 312 GLY A O 1
ATOM 2181 N N . GLY A 1 313 ? 145.065 123.531 122.002 1.00 72.43 313 GLY A N 1
ATOM 2182 C CA . GLY A 1 313 ? 143.943 123.402 122.912 1.00 72.43 313 GLY A CA 1
ATOM 2183 C C . GLY A 1 313 ? 142.875 124.459 122.715 1.00 72.43 313 GLY A C 1
ATOM 2184 O O . GLY A 1 313 ? 141.702 124.214 122.997 1.00 72.43 313 GLY A O 1
ATOM 2185 N N . CYS A 1 314 ? 143.256 125.645 122.241 1.00 74.30 314 CYS A N 1
ATOM 2186 C CA . CYS A 1 314 ? 142.253 126.657 121.929 1.00 74.30 314 CYS A CA 1
ATOM 2187 C C . CYS A 1 314 ? 141.534 126.394 120.614 1.00 74.30 314 CYS A C 1
ATOM 2188 O O . CYS A 1 314 ? 140.423 126.891 120.426 1.00 74.30 314 CYS A O 1
ATOM 2191 N N . ILE A 1 315 ? 142.146 125.649 119.693 1.00 72.18 315 ILE A N 1
ATOM 2192 C CA . ILE A 1 315 ? 141.464 125.314 118.442 1.00 72.18 315 ILE A CA 1
ATOM 2193 C C . ILE A 1 315 ? 140.486 124.157 118.640 1.00 72.18 315 ILE A C 1
ATOM 2194 O O . ILE A 1 315 ? 139.377 124.168 118.084 1.00 72.18 315 ILE A O 1
ATOM 2199 N N . LEU A 1 316 ? 140.857 123.160 119.455 1.00 71.16 316 LEU A N 1
ATOM 2200 C CA . LEU A 1 316 ? 139.995 121.986 119.627 1.00 71.16 316 LEU A CA 1
ATOM 2201 C C . LEU A 1 316 ? 138.676 122.326 120.328 1.00 71.16 316 LEU A C 1
ATOM 2202 O O . LEU A 1 316 ? 137.611 121.843 119.921 1.00 71.16 316 LEU A O 1
ATOM 2207 N N . ALA A 1 317 ? 138.715 123.174 121.357 1.00 70.51 317 ALA A N 1
ATOM 2208 C CA . ALA A 1 317 ? 137.479 123.561 122.032 1.00 70.51 317 ALA A CA 1
ATOM 2209 C C . ALA A 1 317 ? 136.602 124.441 121.150 1.00 70.51 317 ALA A C 1
ATOM 2210 O O . ALA A 1 317 ? 135.369 124.369 121.228 1.00 70.51 317 ALA A O 1
ATOM 2212 N N . GLY A 1 318 ? 137.214 125.258 120.295 1.00 70.38 318 GLY A N 1
ATOM 2213 C CA . GLY A 1 318 ? 136.443 126.034 119.345 1.00 70.38 318 GLY A CA 1
ATOM 2214 C C . GLY A 1 318 ? 135.769 125.180 118.297 1.00 70.38 318 GLY A C 1
ATOM 2215 O O . GLY A 1 318 ? 134.684 125.519 117.823 1.00 70.38 318 GLY A O 1
ATOM 2216 N N . TYR A 1 319 ? 136.397 124.069 117.912 1.00 73.58 319 TYR A N 1
ATOM 2217 C CA . TYR A 1 319 ? 135.710 123.140 117.020 1.00 73.58 319 TYR A CA 1
ATOM 2218 C C . TYR A 1 319 ? 134.591 122.406 117.739 1.00 73.58 319 TYR A C 1
ATOM 2219 O O . TYR A 1 319 ? 133.575 122.077 117.123 1.00 73.58 319 TYR A O 1
ATOM 2228 N N . LEU A 1 320 ? 134.757 122.135 119.032 1.00 70.57 320 LEU A N 1
ATOM 2229 C CA . LEU A 1 320 ? 133.711 121.435 119.771 1.00 70.57 320 LEU A CA 1
ATOM 2230 C C . LEU A 1 320 ? 132.524 122.318 120.126 1.00 70.57 320 LEU A C 1
ATOM 2231 O O . LEU A 1 320 ? 131.447 121.789 120.404 1.00 70.57 320 LEU A O 1
ATOM 2236 N N . LYS A 1 321 ? 132.687 123.640 120.144 1.00 71.03 321 LYS A N 1
ATOM 2237 C CA . LYS A 1 321 ? 131.610 124.534 120.556 1.00 71.03 321 LYS A CA 1
ATOM 2238 C C . LYS A 1 321 ? 130.670 124.933 119.421 1.00 71.03 321 LYS A C 1
ATOM 2239 O O . LYS A 1 321 ? 130.020 125.975 119.519 1.00 71.03 321 LYS A O 1
ATOM 2245 N N . LEU A 1 322 ? 130.582 124.144 118.352 1.00 71.55 322 LEU A N 1
ATOM 2246 C CA . LEU A 1 322 ? 129.620 124.392 117.285 1.00 71.55 322 LEU A CA 1
ATOM 2247 C C . LEU A 1 322 ? 128.371 123.529 117.398 1.00 71.55 322 LEU A C 1
ATOM 2248 O O . LEU A 1 322 ? 127.384 123.802 116.712 1.00 71.55 322 LEU A O 1
ATOM 2253 N N . LEU A 1 323 ? 128.401 122.499 118.232 1.00 70.98 323 LEU A N 1
ATOM 2254 C CA . LEU A 1 323 ? 127.346 121.516 118.474 1.00 70.98 323 LEU A CA 1
ATOM 2255 C C . LEU A 1 323 ? 126.140 121.890 119.353 1.00 70.98 323 LEU A C 1
ATOM 2256 O O . LEU A 1 323 ? 125.045 121.393 119.052 1.00 70.98 323 LEU A O 1
ATOM 2261 N N . PRO A 1 324 ? 126.242 122.677 120.442 1.00 71.94 324 PRO A N 1
ATOM 2262 C CA . PRO A 1 324 ? 125.070 122.841 121.321 1.00 71.94 324 PRO A CA 1
ATOM 2263 C C . PRO A 1 324 ? 123.881 123.595 120.741 1.00 71.94 324 PRO A C 1
ATOM 2264 O O . PRO A 1 324 ? 122.894 123.771 121.459 1.00 71.94 324 PRO A O 1
ATOM 2268 N N . MET A 1 325 ? 123.909 124.054 119.494 1.00 72.80 325 MET A N 1
ATOM 2269 C CA . MET A 1 325 ? 122.660 124.480 118.880 1.00 72.80 325 MET A CA 1
ATOM 2270 C C . MET A 1 325 ? 121.827 123.277 118.471 1.00 72.80 325 MET A C 1
ATOM 2271 O O . MET A 1 325 ? 120.622 123.234 118.729 1.00 72.80 325 MET A O 1
ATOM 2276 N N . PHE A 1 326 ? 122.459 122.276 117.865 1.00 71.84 326 PHE A N 1
ATOM 2277 C CA . PHE A 1 326 ? 121.740 121.102 117.398 1.00 71.84 326 PHE A CA 1
ATOM 2278 C C . PHE A 1 326 ? 121.576 120.045 118.473 1.00 71.84 326 PHE A C 1
ATOM 2279 O O . PHE A 1 326 ? 120.667 119.219 118.371 1.00 71.84 326 PHE A O 1
ATOM 2287 N N . ILE A 1 327 ? 122.423 120.045 119.496 1.00 72.58 327 ILE A N 1
ATOM 2288 C CA . ILE A 1 327 ? 122.372 118.981 120.493 1.00 72.58 327 ILE A CA 1
ATOM 2289 C C . ILE A 1 327 ? 121.461 119.340 121.665 1.00 72.58 327 ILE A C 1
ATOM 2290 O O . ILE A 1 327 ? 120.674 118.506 122.116 1.00 72.58 327 ILE A O 1
ATOM 2295 N N . MET A 1 328 ? 121.496 120.575 122.161 1.00 74.99 328 MET A N 1
ATOM 2296 C CA . MET A 1 328 ? 120.789 120.903 123.392 1.00 74.99 328 MET A CA 1
ATOM 2297 C C . MET A 1 328 ? 119.630 121.874 123.242 1.00 74.99 328 MET A C 1
ATOM 2298 O O . MET A 1 328 ? 118.731 121.844 124.078 1.00 74.99 328 MET A O 1
ATOM 2303 N N . VAL A 1 329 ? 119.613 122.736 122.228 1.00 70.67 329 VAL A N 1
ATOM 2304 C CA . VAL A 1 329 ? 118.507 123.683 122.107 1.00 70.67 329 VAL A CA 1
ATOM 2305 C C . VAL A 1 329 ? 117.295 123.019 121.471 1.00 70.67 329 VAL A C 1
ATOM 2306 O O . VAL A 1 329 ? 116.174 123.140 121.973 1.00 70.67 329 VAL A O 1
ATOM 2310 N N . MET A 1 330 ? 117.496 122.295 120.377 1.00 72.85 330 MET A N 1
ATOM 2311 C CA . MET A 1 330 ? 116.388 121.697 119.635 1.00 72.85 330 MET A CA 1
ATOM 2312 C C . MET A 1 330 ? 115.674 120.531 120.330 1.00 72.85 330 MET A C 1
ATOM 2313 O O . MET A 1 330 ? 114.481 120.351 120.072 1.00 72.85 330 MET A O 1
ATOM 2318 N N . PRO A 1 331 ? 116.309 119.703 121.179 1.00 69.85 331 PRO A N 1
ATOM 2319 C CA . PRO A 1 331 ? 115.505 118.818 122.039 1.00 69.85 331 PRO A CA 1
ATOM 2320 C C . PRO A 1 331 ? 114.653 119.520 123.093 1.00 69.85 331 PRO A C 1
ATOM 2321 O O . PRO A 1 331 ? 113.726 118.887 123.616 1.00 69.85 331 PRO A O 1
ATOM 2325 N N . GLY A 1 332 ? 114.906 120.788 123.418 1.00 66.79 332 GLY A N 1
ATOM 2326 C CA . GLY A 1 332 ? 113.979 121.509 124.277 1.00 66.79 332 GLY A CA 1
ATOM 2327 C C . GLY A 1 332 ? 112.629 121.736 123.618 1.00 66.79 332 GLY A C 1
ATOM 2328 O O . GLY A 1 332 ? 111.579 121.593 124.257 1.00 66.79 332 GLY A O 1
ATOM 2329 N N . MET A 1 333 ? 112.632 122.047 122.322 1.00 65.50 333 MET A N 1
ATOM 2330 C CA . MET A 1 333 ? 111.377 122.232 121.606 1.00 65.50 333 MET A CA 1
ATOM 2331 C C . MET A 1 333 ? 110.633 120.917 121.430 1.00 65.50 333 MET A C 1
ATOM 2332 O O . MET A 1 333 ? 109.398 120.890 121.477 1.00 65.50 333 MET A O 1
ATOM 2337 N N . ILE A 1 334 ? 111.367 119.818 121.225 1.00 65.81 334 ILE A N 1
ATOM 2338 C CA . ILE A 1 334 ? 110.753 118.493 121.160 1.00 65.81 334 ILE A CA 1
ATOM 2339 C C . ILE A 1 334 ? 110.113 118.140 122.495 1.00 65.81 334 ILE A C 1
ATOM 2340 O O . ILE A 1 334 ? 109.014 117.568 122.548 1.00 65.81 334 ILE A O 1
ATOM 2345 N N . SER A 1 335 ? 110.771 118.510 123.595 1.00 64.73 335 SER A N 1
ATOM 2346 C CA . SER A 1 335 ? 110.193 118.264 124.907 1.00 64.73 335 SER A CA 1
ATOM 2347 C C . SER A 1 335 ? 108.961 119.118 125.164 1.00 64.73 335 SER A C 1
ATOM 2348 O O . SER A 1 335 ? 108.080 118.698 125.914 1.00 64.73 335 SER A O 1
ATOM 2351 N N . ARG A 1 336 ? 108.873 120.309 124.571 1.00 64.63 336 ARG A N 1
ATOM 2352 C CA . ARG A 1 336 ? 107.624 121.062 124.698 1.00 64.63 336 ARG A CA 1
ATOM 2353 C C . ARG A 1 336 ? 106.515 120.440 123.858 1.00 64.63 336 ARG A C 1
ATOM 2354 O O . ARG A 1 336 ? 105.360 120.388 124.294 1.00 64.63 336 ARG A O 1
ATOM 2362 N N . ILE A 1 337 ? 106.851 119.944 122.661 1.00 64.14 337 ILE A N 1
ATOM 2363 C CA . ILE A 1 337 ? 105.850 119.363 121.762 1.00 64.14 337 ILE A CA 1
ATOM 2364 C C . ILE A 1 337 ? 105.240 118.100 122.360 1.00 64.14 337 ILE A C 1
ATOM 2365 O O . ILE A 1 337 ? 104.018 117.917 122.339 1.00 64.14 337 ILE A O 1
ATOM 2370 N N . LEU A 1 338 ? 106.070 117.230 122.941 1.00 65.60 338 LEU A N 1
ATOM 2371 C CA . LEU A 1 338 ? 105.575 115.924 123.371 1.00 65.60 338 LEU A CA 1
ATOM 2372 C C . LEU A 1 338 ? 104.773 115.993 124.669 1.00 65.60 338 LEU A C 1
ATOM 2373 O O . LEU A 1 338 ? 103.716 115.366 124.772 1.00 65.60 338 LEU A O 1
ATOM 2378 N N . PHE A 1 339 ? 105.249 116.741 125.669 1.00 66.91 339 PHE A N 1
ATOM 2379 C CA . PHE A 1 339 ? 104.603 116.848 126.979 1.00 66.91 339 PHE A CA 1
ATOM 2380 C C . PHE A 1 339 ? 104.215 118.300 127.231 1.00 66.91 339 PHE A C 1
ATOM 2381 O O . PHE A 1 339 ? 104.948 119.026 127.911 1.00 66.91 339 PHE A O 1
ATOM 2389 N N . PRO A 1 340 ? 103.066 118.756 126.724 1.00 69.65 340 PRO A N 1
ATOM 2390 C CA . PRO A 1 340 ? 102.754 120.187 126.809 1.00 69.65 340 PRO A CA 1
ATOM 2391 C C . PRO A 1 340 ? 102.111 120.627 128.110 1.00 69.65 340 PRO A C 1
ATOM 2392 O O . PRO A 1 340 ? 102.206 121.813 128.443 1.00 69.65 340 PRO A O 1
ATOM 2396 N N . ASP A 1 341 ? 101.461 119.734 128.854 1.00 75.50 341 ASP A N 1
ATOM 2397 C CA . ASP A 1 341 ? 100.798 120.126 130.092 1.00 75.50 341 ASP A CA 1
ATOM 2398 C C . ASP A 1 341 ? 101.757 120.289 131.259 1.00 75.50 341 ASP A C 1
ATOM 2399 O O . ASP A 1 341 ? 101.398 120.935 132.244 1.00 75.50 341 ASP A O 1
ATOM 2404 N N . LYS A 1 342 ? 102.952 119.712 131.187 1.00 75.76 342 LYS A N 1
ATOM 2405 C CA . LYS A 1 342 ? 103.954 119.912 132.223 1.00 75.76 342 LYS A CA 1
ATOM 2406 C C . LYS A 1 342 ? 104.885 121.067 131.891 1.00 75.76 342 LYS A C 1
ATOM 2407 O O . LYS A 1 342 ? 105.066 121.977 132.703 1.00 75.76 342 LYS A O 1
ATOM 2413 N N . VAL A 1 343 ? 105.483 121.038 130.700 1.00 71.53 343 VAL A N 1
ATOM 2414 C CA . VAL A 1 343 ? 106.509 122.003 130.334 1.00 71.53 343 VAL A CA 1
ATOM 2415 C C . VAL A 1 343 ? 105.919 123.372 130.014 1.00 71.53 343 VAL A C 1
ATOM 2416 O O . VAL A 1 343 ? 106.607 124.387 130.155 1.00 71.53 343 VAL A O 1
ATOM 2420 N N . ALA A 1 344 ? 104.645 123.453 129.654 1.00 75.24 344 ALA A N 1
ATOM 2421 C CA . ALA A 1 344 ? 104.051 124.732 129.283 1.00 75.24 344 ALA A CA 1
ATOM 2422 C C . ALA A 1 344 ? 102.803 125.024 130.101 1.00 75.24 344 ALA A C 1
ATOM 2423 O O . ALA A 1 344 ? 101.777 125.437 129.566 1.00 75.24 344 ALA A O 1
ATOM 2425 N N . CYS A 1 345 ? 102.868 124.829 131.417 1.00 82.92 345 CYS A N 1
ATOM 2426 C CA . CYS A 1 345 ? 101.732 125.140 132.274 1.00 82.92 345 CYS A CA 1
ATOM 2427 C C . CYS A 1 345 ? 101.650 126.640 132.512 1.00 82.92 345 CYS A C 1
ATOM 2428 O O . CYS A 1 345 ? 102.661 127.344 132.490 1.00 82.92 345 CYS A O 1
ATOM 2431 N N . VAL A 1 346 ? 100.430 127.132 132.724 1.00 84.38 346 VAL A N 1
ATOM 2432 C CA . VAL A 1 346 ? 100.227 128.562 132.943 1.00 84.38 346 VAL A CA 1
ATOM 2433 C C . VAL A 1 346 ? 99.417 128.881 134.194 1.00 84.38 346 VAL A C 1
ATOM 2434 O O . VAL A 1 346 ? 99.606 129.957 134.787 1.00 84.38 346 VAL A O 1
ATOM 2438 N N . VAL A 1 347 ? 98.569 127.994 134.704 1.00 86.63 347 VAL A N 1
ATOM 2439 C CA . VAL A 1 347 ? 97.700 128.317 135.834 1.00 86.63 347 VAL A CA 1
ATOM 2440 C C . VAL A 1 347 ? 98.415 127.950 137.132 1.00 86.63 347 VAL A C 1
ATOM 2441 O O . VAL A 1 347 ? 98.963 126.845 137.242 1.00 86.63 347 VAL A O 1
ATOM 2445 N N . PRO A 1 348 ? 98.473 128.853 138.122 1.00 89.71 348 PRO A N 1
ATOM 2446 C CA . PRO A 1 348 ? 99.375 128.641 139.268 1.00 89.71 348 PRO A CA 1
ATOM 2447 C C . PRO A 1 348 ? 98.957 127.534 140.219 1.00 89.71 348 PRO A C 1
ATOM 2448 O O . PRO A 1 348 ? 99.802 127.060 140.984 1.00 89.71 348 PRO A O 1
ATOM 2452 N N . SER A 1 349 ? 97.702 127.101 140.210 1.00 90.75 349 SER A N 1
ATOM 2453 C CA . SER A 1 349 ? 97.328 125.953 141.023 1.00 90.75 349 SER A CA 1
ATOM 2454 C C . SER A 1 349 ? 97.802 124.635 140.430 1.00 90.75 349 SER A C 1
ATOM 2455 O O . SER A 1 349 ? 97.726 123.608 141.109 1.00 90.75 349 SER A O 1
ATOM 2458 N N . GLU A 1 350 ? 98.273 124.640 139.185 1.00 91.16 350 GLU A N 1
ATOM 2459 C CA . GLU A 1 350 ? 98.765 123.452 138.509 1.00 91.16 350 GLU A CA 1
ATOM 2460 C C . GLU A 1 350 ? 100.270 123.435 138.340 1.00 91.16 350 GLU A C 1
ATOM 2461 O O . GLU A 1 350 ? 100.850 122.356 138.282 1.00 91.16 350 GLU A O 1
ATOM 2467 N N . CYS A 1 351 ? 100.919 124.594 138.253 1.00 91.03 351 CYS A N 1
ATOM 2468 C CA . CYS A 1 351 ? 102.369 124.617 138.114 1.00 91.03 351 CYS A CA 1
ATOM 2469 C C . CYS A 1 351 ? 103.088 124.302 139.415 1.00 91.03 351 CYS A C 1
ATOM 2470 O O . CYS A 1 351 ? 104.265 123.942 139.378 1.00 91.03 351 CYS A O 1
ATOM 2473 N N . GLU A 1 352 ? 102.419 124.440 140.558 1.00 89.93 352 GLU A N 1
ATOM 2474 C CA . GLU A 1 352 ? 103.048 124.115 141.833 1.00 89.93 352 GLU A CA 1
ATOM 2475 C C . GLU A 1 352 ? 103.059 122.615 142.082 1.00 89.93 352 GLU A C 1
ATOM 2476 O O . GLU A 1 352 ? 103.867 122.121 142.873 1.00 89.93 352 GLU A O 1
ATOM 2478 N N . LYS A 1 353 ? 102.167 121.878 141.421 1.00 88.62 353 LYS A N 1
ATOM 2479 C CA . LYS A 1 353 ? 102.081 120.439 141.635 1.00 88.62 353 LYS A CA 1
ATOM 2480 C C . LYS A 1 353 ? 103.223 119.709 140.944 1.00 88.62 353 LYS A C 1
ATOM 2481 O O . LYS A 1 353 ? 103.830 118.796 141.513 1.00 88.62 353 LYS A O 1
ATOM 2487 N N . TYR A 1 354 ? 103.555 120.187 139.748 1.00 86.36 354 TYR A N 1
ATOM 2488 C CA . TYR A 1 354 ? 104.603 119.632 138.907 1.00 86.36 354 TYR A CA 1
ATOM 2489 C C . TYR A 1 354 ? 106.006 120.030 139.258 1.00 86.36 354 TYR A C 1
ATOM 2490 O O . TYR A 1 354 ? 106.818 119.162 139.474 1.00 86.36 354 TYR A O 1
ATOM 2499 N N . CYS A 1 355 ? 106.342 121.312 139.253 1.00 89.79 355 CYS A N 1
ATOM 2500 C CA . CYS A 1 355 ? 107.715 121.677 139.596 1.00 89.79 355 CYS A CA 1
ATOM 2501 C C . CYS A 1 355 ? 108.042 122.405 140.895 1.00 89.79 355 CYS A C 1
ATOM 2502 O O . CYS A 1 355 ? 109.157 122.809 141.073 1.00 89.79 355 CYS A O 1
ATOM 2505 N N . GLY A 1 356 ? 107.091 122.574 141.796 1.00 91.78 356 GLY A N 1
ATOM 2506 C CA . GLY A 1 356 ? 107.342 123.221 143.070 1.00 91.78 356 GLY A CA 1
ATOM 2507 C C . GLY A 1 356 ? 107.322 124.733 143.195 1.00 91.78 356 GLY A C 1
ATOM 2508 O O . GLY A 1 356 ? 107.511 125.246 144.273 1.00 91.78 356 GLY A O 1
ATOM 2509 N N . THR A 1 357 ? 107.059 125.456 142.123 1.00 89.92 357 THR A N 1
ATOM 2510 C CA . THR A 1 357 ? 107.019 126.905 142.176 1.00 89.92 357 THR A CA 1
ATOM 2511 C C . THR A 1 357 ? 105.809 127.409 141.439 1.00 89.92 357 THR A C 1
ATOM 2512 O O . THR A 1 357 ? 105.400 126.798 140.492 1.00 89.92 357 THR A O 1
ATOM 2516 N N . LYS A 1 358 ? 105.265 128.557 141.799 1.00 92.27 358 LYS A N 1
ATOM 2517 C CA . LYS A 1 358 ? 104.067 129.034 141.117 1.00 92.27 358 LYS A CA 1
ATOM 2518 C C . LYS A 1 358 ? 104.271 130.041 140.013 1.00 92.27 358 LYS A C 1
ATOM 2519 O O . LYS A 1 358 ? 103.355 130.747 139.665 1.00 92.27 358 LYS A O 1
ATOM 2525 N N . VAL A 1 359 ? 105.490 130.166 139.520 1.00 88.80 359 VAL A N 1
ATOM 2526 C CA . VAL A 1 359 ? 105.762 131.082 138.434 1.00 88.80 359 VAL A CA 1
ATOM 2527 C C . VAL A 1 359 ? 105.807 130.460 137.034 1.00 88.80 359 VAL A C 1
ATOM 2528 O O . VAL A 1 359 ? 105.105 130.906 136.154 1.00 88.80 359 VAL A O 1
ATOM 2532 N N . GLY A 1 360 ? 106.613 129.427 136.820 1.00 87.19 360 GLY A N 1
ATOM 2533 C CA . GLY A 1 360 ? 106.730 128.792 135.517 1.00 87.19 360 GLY A CA 1
ATOM 2534 C C . GLY A 1 360 ? 107.411 127.459 135.654 1.00 87.19 360 GLY A C 1
ATOM 2535 O O . GLY A 1 360 ? 108.047 127.220 136.644 1.00 87.19 360 GLY A O 1
ATOM 2536 N N . CYS A 1 361 ? 107.340 126.598 134.660 1.00 80.97 361 CYS A N 1
ATOM 2537 C CA . CYS A 1 361 ? 107.955 125.295 134.789 1.00 80.97 361 CYS A CA 1
ATOM 2538 C C . CYS A 1 361 ? 108.829 124.920 133.621 1.00 80.97 361 CYS A C 1
ATOM 2539 O O . CYS A 1 361 ? 108.886 123.778 133.281 1.00 80.97 361 CYS A O 1
ATOM 2542 N N . THR A 1 362 ? 109.569 125.834 133.030 1.00 73.00 362 THR A N 1
ATOM 2543 C CA . THR A 1 362 ? 110.313 125.446 131.843 1.00 73.00 362 THR A CA 1
ATOM 2544 C C . THR A 1 362 ? 111.601 124.716 132.203 1.00 73.00 362 THR A C 1
ATOM 2545 O O . THR A 1 362 ? 112.225 124.103 131.334 1.00 73.00 362 THR A O 1
ATOM 2549 N N . ASN A 1 363 ? 112.011 124.758 133.476 1.00 70.32 363 ASN A N 1
ATOM 2550 C CA . ASN A 1 363 ? 113.325 124.244 133.867 1.00 70.32 363 ASN A CA 1
ATOM 2551 C C . ASN A 1 363 ? 113.407 122.724 133.780 1.00 70.32 363 ASN A C 1
ATOM 2552 O O . ASN A 1 363 ? 114.504 122.160 133.781 1.00 70.32 363 ASN A O 1
ATOM 2557 N N . ILE A 1 364 ? 112.270 122.043 133.694 1.00 66.68 364 ILE A N 1
ATOM 2558 C CA . ILE A 1 364 ? 112.251 120.587 133.695 1.00 66.68 364 ILE A CA 1
ATOM 2559 C C . ILE A 1 364 ? 112.132 120.059 132.273 1.00 66.68 364 ILE A C 1
ATOM 2560 O O . ILE A 1 364 ? 111.651 118.943 132.059 1.00 66.68 364 ILE A O 1
ATOM 2565 N N . ALA A 1 365 ? 112.559 120.851 131.289 1.00 66.65 365 ALA A N 1
ATOM 2566 C CA . ALA A 1 365 ? 112.379 120.466 129.894 1.00 66.65 365 ALA A CA 1
ATOM 2567 C C . ALA A 1 365 ? 113.329 119.353 129.480 1.00 66.65 365 ALA A C 1
ATOM 2568 O O . ALA A 1 365 ? 112.913 118.383 128.844 1.00 66.65 365 ALA A O 1
ATOM 2570 N N . TYR A 1 366 ? 114.604 119.479 129.802 1.00 67.73 366 TYR A N 1
ATOM 2571 C CA . TYR A 1 366 ? 115.570 118.440 129.448 1.00 67.73 366 TYR A CA 1
ATOM 2572 C C . TYR A 1 366 ? 115.609 117.221 130.380 1.00 67.73 366 TYR A C 1
ATOM 2573 O O . TYR A 1 366 ? 115.786 116.115 129.863 1.00 67.73 366 TYR A O 1
ATOM 2582 N N . PRO A 1 367 ? 115.501 117.323 131.718 1.00 67.32 367 PRO A N 1
ATOM 2583 C CA . PRO A 1 367 ? 115.419 116.088 132.517 1.00 67.32 367 PRO A CA 1
ATOM 2584 C C . PRO A 1 367 ? 114.154 115.267 132.312 1.00 67.32 367 PRO A C 1
ATOM 2585 O O . PRO A 1 367 ? 114.134 114.112 132.741 1.00 67.32 367 PRO A O 1
ATOM 2589 N N . THR A 1 368 ? 113.100 115.807 131.704 1.00 67.37 368 THR A N 1
ATOM 2590 C CA . THR A 1 368 ? 111.938 114.982 131.406 1.00 67.37 368 THR A CA 1
ATOM 2591 C C . THR A 1 368 ? 112.151 114.176 130.134 1.00 67.37 368 THR A C 1
ATOM 2592 O O . THR A 1 368 ? 111.587 113.090 129.986 1.00 67.37 368 THR A O 1
ATOM 2596 N N . LEU A 1 369 ? 112.982 114.667 129.223 1.00 69.46 369 LEU A N 1
ATOM 2597 C CA . LEU A 1 369 ? 113.236 113.940 127.989 1.00 69.46 369 LEU A CA 1
ATOM 2598 C C . LEU A 1 369 ? 114.160 112.750 128.203 1.00 69.46 369 LEU A C 1
ATOM 2599 O O . LEU A 1 369 ? 114.030 111.744 127.503 1.00 69.46 369 LEU A O 1
ATOM 2604 N N . VAL A 1 370 ? 115.089 112.835 129.156 1.00 70.23 370 VAL A N 1
ATOM 2605 C CA . VAL A 1 370 ? 116.037 111.746 129.375 1.00 70.23 370 VAL A CA 1
ATOM 2606 C C . VAL A 1 370 ? 115.357 110.577 130.074 1.00 70.23 370 VAL A C 1
ATOM 2607 O O . VAL A 1 370 ? 115.608 109.413 129.751 1.00 70.23 370 VAL A O 1
ATOM 2611 N N . VAL A 1 371 ? 114.467 110.868 131.022 1.00 73.97 371 VAL A N 1
ATOM 2612 C CA . VAL A 1 371 ? 113.816 109.819 131.796 1.00 73.97 371 VAL A CA 1
ATOM 2613 C C . VAL A 1 371 ? 112.792 109.069 130.953 1.00 73.97 371 VAL A C 1
ATOM 2614 O O . VAL A 1 371 ? 112.659 107.845 131.071 1.00 73.97 371 VAL A O 1
ATOM 2618 N N . GLU A 1 372 ? 112.102 109.754 130.047 1.00 75.52 372 GLU A N 1
ATOM 2619 C CA . GLU A 1 372 ? 110.906 109.199 129.431 1.00 75.52 372 GLU A CA 1
ATOM 2620 C C . GLU A 1 372 ? 111.090 108.872 127.952 1.00 75.52 372 GLU A C 1
ATOM 2621 O O . GLU A 1 372 ? 110.104 108.660 127.245 1.00 75.52 372 GLU A O 1
ATOM 2627 N N . LEU A 1 373 ? 112.327 108.816 127.460 1.00 76.64 373 LEU A N 1
ATOM 2628 C CA . LEU A 1 373 ? 112.543 108.389 126.080 1.00 76.64 373 LEU A CA 1
ATOM 2629 C C . LEU A 1 373 ? 113.666 107.370 125.938 1.00 76.64 373 LEU A C 1
ATOM 2630 O O . LEU A 1 373 ? 113.648 106.560 125.010 1.00 76.64 373 LEU A O 1
ATOM 2635 N N . MET A 1 374 ? 114.640 107.400 126.832 1.00 81.15 374 MET A N 1
ATOM 2636 C CA . MET A 1 374 ? 115.795 106.528 126.720 1.00 81.15 374 MET A CA 1
ATOM 2637 C C . MET A 1 374 ? 115.435 105.097 127.105 1.00 81.15 374 MET A C 1
ATOM 2638 O O . MET A 1 374 ? 114.507 104.871 127.882 1.00 81.15 374 MET A O 1
ATOM 2643 N N . PRO A 1 375 ? 116.150 104.100 126.563 1.00 83.07 375 PRO A N 1
ATOM 2644 C CA . PRO A 1 375 ? 115.898 102.710 126.966 1.00 83.07 375 PRO A CA 1
ATOM 2645 C C . PRO A 1 375 ? 116.428 102.373 128.350 1.00 83.07 375 PRO A C 1
ATOM 2646 O O . PRO A 1 375 ? 116.902 103.252 129.071 1.00 83.07 375 PRO A O 1
ATOM 2650 N N . ASN A 1 376 ? 116.359 101.095 128.731 1.00 85.85 376 ASN A N 1
ATOM 2651 C CA . ASN A 1 376 ? 116.655 100.694 130.102 1.00 85.85 376 ASN A CA 1
ATOM 2652 C C . ASN A 1 376 ? 118.136 100.755 130.454 1.00 85.85 376 ASN A C 1
ATOM 2653 O O . ASN A 1 376 ? 118.473 100.751 131.641 1.00 85.85 376 ASN A O 1
ATOM 2658 N N . GLY A 1 377 ? 119.025 100.809 129.473 1.00 83.21 377 GLY A N 1
ATOM 2659 C CA . GLY A 1 377 ? 120.440 100.796 129.777 1.00 83.21 377 GLY A CA 1
ATOM 2660 C C . GLY A 1 377 ? 121.065 102.165 129.934 1.00 83.21 377 GLY A C 1
ATOM 2661 O O . GLY A 1 377 ? 121.757 102.421 130.920 1.00 83.21 377 GLY A O 1
ATOM 2662 N N . LEU A 1 378 ? 120.833 103.054 128.969 1.00 81.31 378 LEU A N 1
ATOM 2663 C CA . LEU A 1 378 ? 121.503 104.347 128.947 1.00 81.31 378 LEU A CA 1
ATOM 2664 C C . LEU A 1 378 ? 120.875 105.356 129.895 1.00 81.31 378 LEU A C 1
ATOM 2665 O O . LEU A 1 378 ? 121.492 106.395 130.171 1.00 81.31 378 LEU A O 1
ATOM 2670 N N . ARG A 1 379 ? 119.673 105.066 130.397 1.00 80.64 379 ARG A N 1
ATOM 2671 C CA . ARG A 1 379 ? 118.944 105.997 131.251 1.00 80.64 379 ARG A CA 1
ATOM 2672 C C . ARG A 1 379 ? 119.646 106.218 132.584 1.00 80.64 379 ARG A C 1
ATOM 2673 O O . ARG A 1 379 ? 119.526 107.296 133.173 1.00 80.64 379 ARG A O 1
ATOM 2681 N N . GLY A 1 380 ? 120.394 105.231 133.063 1.00 82.33 380 GLY A N 1
ATOM 2682 C CA . GLY A 1 380 ? 121.170 105.396 134.273 1.00 82.33 380 GLY A CA 1
ATOM 2683 C C . GLY A 1 380 ? 122.525 106.019 134.015 1.00 82.33 380 GLY A C 1
ATOM 2684 O O . GLY A 1 380 ? 123.023 106.802 134.833 1.00 82.33 380 GLY A O 1
ATOM 2685 N N . LEU A 1 381 ? 123.126 105.685 132.870 1.00 79.38 381 LEU A N 1
ATOM 2686 C CA . LEU A 1 381 ? 124.441 106.218 132.531 1.00 79.38 381 LEU A CA 1
ATOM 2687 C C . LEU A 1 381 ? 124.403 107.721 132.277 1.00 79.38 381 LEU A C 1
ATOM 2688 O O . LEU A 1 381 ? 125.351 108.425 132.643 1.00 79.38 381 LEU A O 1
ATOM 2693 N N . MET A 1 382 ? 123.315 108.236 131.692 1.00 79.46 382 MET A N 1
ATOM 2694 C CA . MET A 1 382 ? 123.223 109.679 131.474 1.00 79.46 382 MET A CA 1
ATOM 2695 C C . MET A 1 382 ? 123.096 110.447 132.787 1.00 79.46 382 MET A C 1
ATOM 2696 O O . MET A 1 382 ? 123.731 111.496 132.958 1.00 79.46 382 MET A O 1
ATOM 2701 N N . LEU A 1 383 ? 122.305 109.932 133.732 1.00 79.76 383 LEU A N 1
ATOM 2702 C CA . LEU A 1 383 ? 122.187 110.584 135.035 1.00 79.76 383 LEU A CA 1
ATOM 2703 C C . LEU A 1 383 ? 123.497 110.520 135.810 1.00 79.76 383 LEU A C 1
ATOM 2704 O O . LEU A 1 383 ? 123.872 111.492 136.485 1.00 79.76 383 LEU A O 1
ATOM 2709 N N . ALA A 1 384 ? 124.221 109.399 135.701 1.00 77.81 384 ALA A N 1
ATOM 2710 C CA . ALA A 1 384 ? 125.518 109.286 136.362 1.00 77.81 384 ALA A CA 1
ATOM 2711 C C . ALA A 1 384 ? 126.531 110.264 135.784 1.00 77.81 384 ALA A C 1
ATOM 2712 O O . ALA A 1 384 ? 127.295 110.882 136.535 1.00 77.81 384 ALA A O 1
ATOM 2714 N N . VAL A 1 385 ? 126.532 110.436 134.460 1.00 78.45 385 VAL A N 1
ATOM 2715 C CA . VAL A 1 385 ? 127.446 111.377 133.814 1.00 78.45 385 VAL A CA 1
ATOM 2716 C C . VAL A 1 385 ? 127.129 112.813 134.217 1.00 78.45 385 VAL A C 1
ATOM 2717 O O . VAL A 1 385 ? 128.039 113.598 134.518 1.00 78.45 385 VAL A O 1
ATOM 2721 N N . MET A 1 386 ? 125.840 113.161 134.290 1.00 78.81 386 MET A N 1
ATOM 2722 C CA . MET A 1 386 ? 125.457 114.520 134.668 1.00 78.81 386 MET A CA 1
ATOM 2723 C C . MET A 1 386 ? 125.832 114.838 136.116 1.00 78.81 386 MET A C 1
ATOM 2724 O O . MET A 1 386 ? 126.355 115.924 136.400 1.00 78.81 386 MET A O 1
ATOM 2729 N N . LEU A 1 387 ? 125.645 113.885 137.037 1.00 74.87 387 LEU A N 1
ATOM 2730 C CA . LEU A 1 387 ? 126.012 114.152 138.429 1.00 74.87 387 LEU A CA 1
ATOM 2731 C C . LEU A 1 387 ? 127.527 114.188 138.628 1.00 74.87 387 LEU A C 1
ATOM 2732 O O . LEU A 1 387 ? 128.040 115.030 139.383 1.00 74.87 387 LEU A O 1
ATOM 2737 N N . ALA A 1 388 ? 128.265 113.298 137.959 1.00 76.68 388 ALA A N 1
ATOM 2738 C CA . ALA A 1 388 ? 129.715 113.319 138.096 1.00 76.68 388 ALA A CA 1
ATOM 2739 C C . ALA A 1 388 ? 130.346 114.526 137.423 1.00 76.68 388 ALA A C 1
ATOM 2740 O O . ALA A 1 388 ? 131.463 114.900 137.782 1.00 76.68 388 ALA A O 1
ATOM 2742 N N . ALA A 1 389 ? 129.666 115.144 136.458 1.00 76.89 389 ALA A N 1
ATOM 2743 C CA . ALA A 1 389 ? 130.134 116.424 135.944 1.00 76.89 389 ALA A CA 1
ATOM 2744 C C . ALA A 1 389 ? 129.687 117.594 136.802 1.00 76.89 389 ALA A C 1
ATOM 2745 O O . ALA A 1 389 ? 130.262 118.678 136.688 1.00 76.89 389 ALA A O 1
ATOM 2747 N N . LEU A 1 390 ? 128.665 117.409 137.637 1.00 75.85 390 LEU A N 1
ATOM 2748 C CA . LEU A 1 390 ? 128.245 118.480 138.534 1.00 75.85 390 LEU A CA 1
ATOM 2749 C C . LEU A 1 390 ? 129.039 118.545 139.834 1.00 75.85 390 LEU A C 1
ATOM 2750 O O . LEU A 1 390 ? 129.028 119.588 140.488 1.00 75.85 390 LEU A O 1
ATOM 2755 N N . MET A 1 391 ? 129.702 117.463 140.244 1.00 79.41 391 MET A N 1
ATOM 2756 C CA . MET A 1 391 ? 130.428 117.508 141.518 1.00 79.41 391 MET A CA 1
ATOM 2757 C C . MET A 1 391 ? 131.847 118.077 141.425 1.00 79.41 391 MET A C 1
ATOM 2758 O O . MET A 1 391 ? 132.330 118.701 142.391 1.00 79.41 391 MET A O 1
ATOM 2763 N N . SER A 1 392 ? 132.532 117.883 140.295 1.00 77.52 392 SER A N 1
ATOM 2764 C CA . SER A 1 392 ? 133.915 118.339 140.178 1.00 77.52 392 SER A CA 1
ATOM 2765 C C . SER A 1 392 ? 134.017 119.860 140.134 1.00 77.52 392 SER A C 1
ATOM 2766 O O . SER A 1 392 ? 135.012 120.428 140.609 1.00 77.52 392 SER A O 1
ATOM 2769 N N . SER A 1 393 ? 133.005 120.482 139.565 1.00 76.94 393 SER A N 1
ATOM 2770 C CA . SER A 1 393 ? 132.972 121.897 139.518 1.00 76.94 393 SER A CA 1
ATOM 2771 C C . SER A 1 393 ? 132.941 122.349 140.922 1.00 76.94 393 SER A C 1
ATOM 2772 O O . SER A 1 393 ? 133.782 123.120 141.291 1.00 76.94 393 SER A O 1
ATOM 2775 N N . LEU A 1 394 ? 132.066 121.783 141.744 1.00 74.91 394 LEU A N 1
ATOM 2776 C CA . LEU A 1 394 ? 131.941 122.235 143.116 1.00 74.91 394 LEU A CA 1
ATOM 2777 C C . LEU A 1 394 ? 133.229 122.119 143.859 1.00 74.91 394 LEU A C 1
ATOM 2778 O O . LEU A 1 394 ? 133.677 123.124 144.348 1.00 74.91 394 LEU A O 1
ATOM 2783 N N . THR A 1 395 ? 133.940 121.007 143.783 1.00 76.17 395 THR A N 1
ATOM 2784 C CA . THR A 1 395 ? 135.207 120.934 144.489 1.00 76.17 395 THR A CA 1
ATOM 2785 C C . THR A 1 395 ? 136.202 121.955 143.948 1.00 76.17 395 THR A C 1
ATOM 2786 O O . THR A 1 395 ? 136.846 122.618 144.723 1.00 76.17 395 THR A O 1
ATOM 2790 N N . SER A 1 396 ? 136.232 122.188 142.644 1.00 75.11 396 SER A N 1
ATOM 2791 C CA . SER A 1 396 ? 137.132 123.191 142.101 1.00 75.11 396 SER A CA 1
ATOM 2792 C C . SER A 1 396 ? 136.807 124.539 142.662 1.00 75.11 396 SER A C 1
ATOM 2793 O O . SER A 1 396 ? 137.693 125.275 142.981 1.00 75.11 396 SER A O 1
ATOM 2796 N N . ILE A 1 397 ? 135.541 124.893 142.772 1.00 72.39 397 ILE A N 1
ATOM 2797 C CA . ILE A 1 397 ? 135.242 126.170 143.351 1.00 72.39 397 ILE A CA 1
ATOM 2798 C C . ILE A 1 397 ? 135.586 126.212 144.811 1.00 72.39 397 ILE A C 1
ATOM 2799 O O . ILE A 1 397 ? 135.983 127.228 145.278 1.00 72.39 397 ILE A O 1
ATOM 2804 N N . PHE A 1 398 ? 135.411 125.134 145.562 1.00 73.14 398 PHE A N 1
ATOM 2805 C CA . PHE A 1 398 ? 135.672 125.249 146.993 1.00 73.14 398 PHE A CA 1
ATOM 2806 C C . PHE A 1 398 ? 137.123 125.405 147.307 1.00 73.14 398 PHE A C 1
ATOM 2807 O O . PHE A 1 398 ? 137.475 125.983 148.291 1.00 73.14 398 PHE A O 1
ATOM 2815 N N . ASN A 1 399 ? 137.972 124.848 146.482 1.00 77.71 399 ASN A N 1
ATOM 2816 C CA . ASN A 1 399 ? 139.418 124.996 146.657 1.00 77.71 399 ASN A CA 1
ATOM 2817 C C . ASN A 1 399 ? 139.902 126.393 146.273 1.00 77.71 399 ASN A C 1
ATOM 2818 O O . ASN A 1 399 ? 140.708 127.000 147.002 1.00 77.71 399 ASN A O 1
ATOM 2823 N N . SER A 1 400 ? 139.400 126.930 145.153 1.00 76.56 400 SER A N 1
ATOM 2824 C CA . SER A 1 400 ? 139.843 128.246 144.694 1.00 76.56 400 SER A CA 1
ATOM 2825 C C . SER A 1 400 ? 139.411 129.358 145.645 1.00 76.56 400 SER A C 1
ATOM 2826 O O . SER A 1 400 ? 140.199 130.266 145.938 1.00 76.56 400 SER A O 1
ATOM 2829 N N . ALA A 1 401 ? 138.184 129.288 146.167 1.00 76.55 401 ALA A N 1
ATOM 2830 C CA . ALA A 1 401 ? 137.729 130.321 147.091 1.00 76.55 401 ALA A CA 1
ATOM 2831 C C . ALA A 1 401 ? 138.434 130.234 148.438 1.00 76.55 401 ALA A C 1
ATOM 2832 O O . ALA A 1 401 ? 138.682 131.272 149.064 1.00 76.55 401 ALA A O 1
ATOM 2834 N N . SER A 1 402 ? 138.787 129.022 148.891 1.00 79.24 402 SER A N 1
ATOM 2835 C CA . SER A 1 402 ? 139.543 128.901 150.138 1.00 79.24 402 SER A CA 1
ATOM 2836 C C . SER A 1 402 ? 140.930 129.519 150.020 1.00 79.24 402 SER A C 1
ATOM 2837 O O . SER A 1 402 ? 141.366 130.247 150.925 1.00 79.24 402 SER A O 1
ATOM 2840 N N . THR A 1 403 ? 141.624 129.255 148.904 1.00 82.02 403 THR A N 1
ATOM 2841 C CA . THR A 1 403 ? 142.927 129.882 148.673 1.00 82.02 403 THR A CA 1
ATOM 2842 C C . THR A 1 403 ? 142.811 131.402 148.577 1.00 82.02 403 THR A C 1
ATOM 2843 O O . THR A 1 403 ? 143.611 132.135 149.178 1.00 82.02 403 THR A O 1
ATOM 2847 N N . LEU A 1 404 ? 141.781 131.890 147.875 1.00 80.43 404 LEU A N 1
ATOM 2848 C CA . LEU A 1 404 ? 141.607 133.326 147.675 1.00 80.43 404 LEU A CA 1
ATOM 2849 C C . LEU A 1 404 ? 141.260 134.058 148.964 1.00 80.43 404 LEU A C 1
ATOM 2850 O O . LEU A 1 404 ? 141.606 135.232 149.111 1.00 80.43 404 LEU A O 1
ATOM 2855 N N . PHE A 1 405 ? 140.572 133.407 149.901 1.00 83.42 405 PHE A N 1
ATOM 2856 C CA . PHE A 1 405 ? 140.314 134.087 151.166 1.00 83.42 405 PHE A CA 1
ATOM 2857 C C . PHE A 1 405 ? 141.515 134.030 152.092 1.00 83.42 405 PHE A C 1
ATOM 2858 O O . PHE A 1 405 ? 141.805 135.013 152.780 1.00 83.42 405 PHE A O 1
ATOM 2866 N N . THR A 1 406 ? 142.205 132.887 152.159 1.00 87.46 406 THR A N 1
ATOM 2867 C CA . THR A 1 406 ? 143.271 132.750 153.147 1.00 87.46 406 THR A CA 1
ATOM 2868 C C . THR A 1 406 ? 144.501 133.567 152.765 1.00 87.46 406 THR A C 1
ATOM 2869 O O . THR A 1 406 ? 145.102 134.226 153.621 1.00 87.46 406 THR A O 1
ATOM 2873 N N . MET A 1 407 ? 144.863 133.594 151.481 1.00 91.06 407 MET A N 1
ATOM 2874 C CA . MET A 1 407 ? 146.128 134.225 151.124 1.00 91.06 407 MET A CA 1
ATOM 2875 C C . MET A 1 407 ? 146.032 135.746 151.037 1.00 91.06 407 MET A C 1
ATOM 2876 O O . MET A 1 407 ? 146.972 136.442 151.431 1.00 91.06 407 MET A O 1
ATOM 2881 N N . ASP A 1 408 ? 144.920 136.287 150.531 1.00 89.46 408 ASP A N 1
ATOM 2882 C CA . ASP A 1 408 ? 144.888 137.676 150.090 1.00 89.46 408 ASP A CA 1
ATOM 2883 C C . ASP A 1 408 ? 144.103 138.631 150.980 1.00 89.46 408 ASP A C 1
ATOM 2884 O O . ASP A 1 408 ? 144.193 139.842 150.765 1.00 89.46 408 ASP A O 1
ATOM 2889 N N . ILE A 1 409 ? 143.328 138.149 151.950 1.00 87.87 409 ILE A N 1
ATOM 2890 C CA . ILE A 1 409 ? 142.565 139.013 152.844 1.00 87.87 409 ILE A CA 1
ATOM 2891 C C . ILE A 1 409 ? 142.943 138.786 154.302 1.00 87.87 409 ILE A C 1
ATOM 2892 O O . ILE A 1 409 ? 143.233 139.735 155.033 1.00 87.87 409 ILE A O 1
ATOM 2897 N N . TYR A 1 410 ? 142.949 137.529 154.743 1.00 95.58 410 TYR A N 1
ATOM 2898 C CA . TYR A 1 410 ? 143.193 137.234 156.150 1.00 95.58 410 TYR A CA 1
ATOM 2899 C C . TYR A 1 410 ? 144.663 137.348 156.524 1.00 95.58 410 TYR A C 1
ATOM 2900 O O . TYR A 1 410 ? 144.980 137.699 157.662 1.00 95.58 410 TYR A O 1
ATOM 2909 N N . ALA A 1 411 ? 145.572 137.054 155.600 1.00 97.64 411 ALA A N 1
ATOM 2910 C CA . ALA A 1 411 ? 146.993 137.143 155.900 1.00 97.64 411 ALA A CA 1
ATOM 2911 C C . ALA A 1 411 ? 147.525 138.566 155.845 1.00 97.64 411 ALA A C 1
ATOM 2912 O O . ALA A 1 411 ? 148.692 138.782 156.185 1.00 97.64 411 ALA A O 1
ATOM 2914 N N . LYS A 1 412 ? 146.717 139.531 155.412 1.00 98.60 412 LYS A N 1
ATOM 2915 C CA . LYS A 1 412 ? 147.101 140.934 155.398 1.00 98.60 412 LYS A CA 1
ATOM 2916 C C . LYS A 1 412 ? 146.548 141.696 156.591 1.00 98.60 412 LYS A C 1
ATOM 2917 O O . LYS A 1 412 ? 146.660 142.923 156.637 1.00 98.60 412 LYS A O 1
ATOM 2923 N N . VAL A 1 413 ? 145.945 141.001 157.548 1.00 103.51 413 VAL A N 1
ATOM 2924 C CA . VAL A 1 413 ? 145.461 141.615 158.774 1.00 103.51 413 VAL A CA 1
ATOM 2925 C C . VAL A 1 413 ? 146.342 141.252 159.962 1.00 103.51 413 VAL A C 1
ATOM 2926 O O . VAL A 1 413 ? 146.687 142.114 160.771 1.00 103.51 413 VAL A O 1
ATOM 2930 N N . ARG A 1 414 ? 146.758 139.991 160.055 1.00 111.69 414 ARG A N 1
ATOM 2931 C CA . ARG A 1 414 ? 147.502 139.502 161.209 1.00 111.69 414 ARG A CA 1
ATOM 2932 C C . ARG A 1 414 ? 149.007 139.442 160.986 1.00 111.69 414 ARG A C 1
ATOM 2933 O O . ARG A 1 414 ? 149.769 139.753 161.905 1.00 111.69 414 ARG A O 1
ATOM 2941 N N . LYS A 1 415 ? 149.449 138.999 159.807 1.00 115.32 415 LYS A N 1
ATOM 2942 C CA . LYS A 1 415 ? 150.823 139.020 159.292 1.00 115.32 415 LYS A CA 1
ATOM 2943 C C . LYS A 1 415 ? 151.809 138.130 160.045 1.00 115.32 415 LYS A C 1
ATOM 2944 O O . LYS A 1 415 ? 152.980 138.083 159.657 1.00 115.32 415 LYS A O 1
ATOM 2950 N N . ARG A 1 416 ? 151.395 137.430 161.097 1.00 122.70 416 ARG A N 1
ATOM 2951 C CA . ARG A 1 416 ? 152.302 136.587 161.871 1.00 122.70 416 ARG A CA 1
ATOM 2952 C C . ARG A 1 416 ? 151.612 135.277 162.240 1.00 122.70 416 ARG A C 1
ATOM 2953 O O . ARG A 1 416 ? 151.662 134.818 163.381 1.00 122.70 416 ARG A O 1
ATOM 2961 N N . ALA A 1 417 ? 150.946 134.664 161.268 1.00 122.60 417 ALA A N 1
ATOM 2962 C CA . ALA A 1 417 ? 150.183 133.446 161.495 1.00 122.60 417 ALA A CA 1
ATOM 2963 C C . ALA A 1 417 ? 150.981 132.221 161.066 1.00 122.60 417 ALA A C 1
ATOM 2964 O O . ALA A 1 417 ? 151.694 132.250 160.059 1.00 122.60 417 ALA A O 1
ATOM 2966 N N . SER A 1 418 ? 150.845 131.140 161.831 1.00 121.94 418 SER A N 1
ATOM 2967 C CA . SER A 1 418 ? 151.543 129.892 161.552 1.00 121.94 418 SER A CA 1
ATOM 2968 C C . SER A 1 418 ? 150.764 129.085 160.513 1.00 121.94 418 SER A C 1
ATOM 2969 O O . SER A 1 418 ? 149.851 129.588 159.855 1.00 121.94 418 SER A O 1
ATOM 2972 N N . GLU A 1 419 ? 151.119 127.811 160.350 1.00 121.13 419 GLU A N 1
ATOM 2973 C CA . GLU A 1 419 ? 150.469 126.970 159.351 1.00 121.13 419 GLU A CA 1
ATOM 2974 C C . GLU A 1 419 ? 149.208 126.288 159.865 1.00 121.13 419 GLU A C 1
ATOM 2975 O O . GLU A 1 419 ? 148.266 126.084 159.087 1.00 121.13 419 GLU A O 1
ATOM 2981 N N . LYS A 1 420 ? 149.168 125.934 161.154 1.00 117.01 420 LYS A N 1
ATOM 2982 C CA . LYS A 1 420 ? 147.983 125.299 161.730 1.00 117.01 420 LYS A CA 1
ATOM 2983 C C . LYS A 1 420 ? 146.801 126.261 161.762 1.00 117.01 420 LYS A C 1
ATOM 2984 O O . LYS A 1 420 ? 145.663 125.873 161.452 1.00 117.01 420 LYS A O 1
ATOM 2990 N N . GLU A 1 421 ? 147.062 127.522 162.110 1.00 112.34 421 GLU A N 1
ATOM 2991 C CA . GLU A 1 421 ? 146.010 128.529 162.137 1.00 112.34 421 GLU A CA 1
ATOM 2992 C C . GLU A 1 421 ? 145.459 128.788 160.743 1.00 112.34 421 GLU A C 1
ATOM 2993 O O . GLU A 1 421 ? 144.240 128.886 160.564 1.00 112.34 421 GLU A O 1
ATOM 2999 N N . LEU A 1 422 ? 146.336 128.846 159.738 1.00 108.48 422 LEU A N 1
ATOM 3000 C CA . LEU A 1 422 ? 145.870 129.037 158.371 1.00 108.48 422 LEU A CA 1
ATOM 3001 C C . LEU A 1 422 ? 145.115 127.818 157.854 1.00 108.48 422 LEU A C 1
ATOM 3002 O O . LEU A 1 422 ? 144.162 127.972 157.083 1.00 108.48 422 LEU A O 1
ATOM 3007 N N . MET A 1 423 ? 145.485 126.613 158.303 1.00 105.30 423 MET A N 1
ATOM 3008 C CA . MET A 1 423 ? 144.749 125.415 157.901 1.00 105.30 423 MET A CA 1
ATOM 3009 C C . MET A 1 423 ? 143.337 125.403 158.479 1.00 105.30 423 MET A C 1
ATOM 3010 O O . MET A 1 423 ? 142.369 125.122 157.759 1.00 105.30 423 MET A O 1
ATOM 3012 N N . ILE A 1 424 ? 143.189 125.736 159.765 1.00 102.82 424 ILE A N 1
ATOM 3013 C CA . ILE A 1 424 ? 141.842 125.716 160.333 1.00 102.82 424 ILE A CA 1
ATOM 3014 C C . ILE A 1 424 ? 141.015 126.906 159.848 1.00 102.82 424 ILE A C 1
ATOM 3015 O O . ILE A 1 424 ? 139.786 126.805 159.749 1.00 102.82 424 ILE A O 1
ATOM 3020 N N . VAL A 1 425 ? 141.657 128.017 159.467 1.00 97.94 425 VAL A N 1
ATOM 3021 C CA . VAL A 1 425 ? 140.911 129.129 158.881 1.00 97.94 425 VAL A CA 1
ATOM 3022 C C . VAL A 1 425 ? 140.434 128.772 157.477 1.00 97.94 425 VAL A C 1
ATOM 3023 O O . VAL A 1 425 ? 139.285 129.045 157.111 1.00 97.94 425 VAL A O 1
ATOM 3027 N N . GLY A 1 426 ? 141.283 128.109 156.689 1.00 95.77 426 GLY A N 1
ATOM 3028 C CA . GLY A 1 426 ? 140.869 127.644 155.379 1.00 95.77 426 GLY A CA 1
ATOM 3029 C C . GLY A 1 426 ? 139.828 126.545 155.407 1.00 95.77 426 GLY A C 1
ATOM 3030 O O . GLY A 1 426 ? 139.091 126.386 154.431 1.00 95.77 426 GLY A O 1
ATOM 3031 N N . ARG A 1 427 ? 139.750 125.781 156.495 1.00 95.57 427 ARG A N 1
ATOM 3032 C CA . ARG A 1 427 ? 138.726 124.746 156.583 1.00 95.57 427 ARG A CA 1
ATOM 3033 C C . ARG A 1 427 ? 137.448 125.196 157.280 1.00 95.57 427 ARG A C 1
ATOM 3034 O O . ARG A 1 427 ? 136.434 124.503 157.172 1.00 95.57 427 ARG A O 1
ATOM 3042 N N . LEU A 1 428 ? 137.460 126.314 158.000 1.00 90.01 428 LEU A N 1
ATOM 3043 C CA . LEU A 1 428 ? 136.240 126.825 158.610 1.00 90.01 428 LEU A CA 1
ATOM 3044 C C . LEU A 1 428 ? 135.542 127.882 157.765 1.00 90.01 428 LEU A C 1
ATOM 3045 O O . LEU A 1 428 ? 134.691 128.606 158.286 1.00 90.01 428 LEU A O 1
ATOM 3050 N N . PHE A 1 429 ? 135.878 127.988 156.483 1.00 80.27 429 PHE A N 1
ATOM 3051 C CA . PHE A 1 429 ? 135.289 128.977 155.588 1.00 80.27 429 PHE A CA 1
ATOM 3052 C C . PHE A 1 429 ? 134.295 128.368 154.607 1.00 80.27 429 PHE A C 1
ATOM 3053 O O . PHE A 1 429 ? 133.273 128.995 154.283 1.00 80.27 429 PHE A O 1
ATOM 3061 N N . VAL A 1 430 ? 134.559 127.143 154.143 1.00 76.70 430 VAL A N 1
ATOM 3062 C CA . VAL A 1 430 ? 133.658 126.507 153.196 1.00 76.70 430 VAL A CA 1
ATOM 3063 C C . VAL A 1 430 ? 132.335 126.126 153.849 1.00 76.70 430 VAL A C 1
ATOM 3064 O O . VAL A 1 430 ? 131.314 126.058 153.159 1.00 76.70 430 VAL A O 1
ATOM 3068 N N . LEU A 1 431 ? 132.307 125.955 155.173 1.00 77.22 431 LEU A N 1
ATOM 3069 C CA . LEU A 1 431 ? 131.047 125.742 155.873 1.00 77.22 431 LEU A CA 1
ATOM 3070 C C . LEU A 1 431 ? 130.174 126.990 155.821 1.00 77.22 431 LEU A C 1
ATOM 3071 O O . LEU A 1 431 ? 128.958 126.901 155.592 1.00 77.22 431 LEU A O 1
ATOM 3076 N N . PHE A 1 432 ? 130.792 128.162 155.984 1.00 72.60 432 PHE A N 1
ATOM 3077 C CA . PHE A 1 432 ? 130.076 129.427 155.873 1.00 72.60 432 PHE A CA 1
ATOM 3078 C C . PHE A 1 432 ? 129.556 129.646 154.458 1.00 72.60 432 PHE A C 1
ATOM 3079 O O . PHE A 1 432 ? 128.415 130.097 154.273 1.00 72.60 432 PHE A O 1
ATOM 3087 N N . LEU A 1 433 ? 130.369 129.297 153.453 1.00 68.13 433 LEU A N 1
ATOM 3088 C CA . LEU A 1 433 ? 129.934 129.415 152.059 1.00 68.13 433 LEU A CA 1
ATOM 3089 C C . LEU A 1 433 ? 128.740 128.512 151.753 1.00 68.13 433 LEU A C 1
ATOM 3090 O O . LEU A 1 433 ? 127.786 128.941 151.087 1.00 68.13 433 LEU A O 1
ATOM 3095 N N . VAL A 1 434 ? 128.772 127.267 152.244 1.00 67.17 434 VAL A N 1
ATOM 3096 C CA . VAL A 1 434 ? 127.681 126.319 152.010 1.00 67.17 434 VAL A CA 1
ATOM 3097 C C . VAL A 1 434 ? 126.389 126.798 152.664 1.00 67.17 434 VAL A C 1
ATOM 3098 O O . VAL A 1 434 ? 125.314 126.753 152.046 1.00 67.17 434 VAL A O 1
ATOM 3102 N N . VAL A 1 435 ? 126.478 127.305 153.899 1.00 66.24 435 VAL A N 1
ATOM 3103 C CA . VAL A 1 435 ? 125.281 127.760 154.606 1.00 66.24 435 VAL A CA 1
ATOM 3104 C C . VAL A 1 435 ? 124.664 128.978 153.918 1.00 66.24 435 VAL A C 1
ATOM 3105 O O . VAL A 1 435 ? 123.438 129.043 153.729 1.00 66.24 435 VAL A O 1
ATOM 3109 N N . VAL A 1 436 ? 125.501 129.917 153.457 1.00 64.59 436 VAL A N 1
ATOM 3110 C CA . VAL A 1 436 ? 124.988 131.113 152.787 1.00 64.59 436 VAL A CA 1
ATOM 3111 C C . VAL A 1 436 ? 124.346 130.764 151.441 1.00 64.59 436 VAL A C 1
ATOM 3112 O O . VAL A 1 436 ? 123.266 131.273 151.107 1.00 64.59 436 VAL A O 1
ATOM 3116 N N . SER A 1 437 ? 124.951 129.844 150.679 1.00 63.91 437 SER A N 1
ATOM 3117 C CA . SER A 1 437 ? 124.395 129.487 149.374 1.00 63.91 437 SER A CA 1
ATOM 3118 C C . SER A 1 437 ? 123.075 128.723 149.496 1.00 63.91 437 SER A C 1
ATOM 3119 O O . SER A 1 437 ? 122.134 128.966 148.719 1.00 63.91 437 SER A O 1
ATOM 3122 N N . ILE A 1 438 ? 122.983 127.802 150.462 1.00 63.43 438 ILE A N 1
ATOM 3123 C CA . ILE A 1 438 ? 121.729 127.084 150.688 1.00 63.43 438 ILE A CA 1
ATOM 3124 C C . ILE A 1 438 ? 120.642 128.036 151.181 1.00 63.43 438 ILE A C 1
ATOM 3125 O O . ILE A 1 438 ? 119.468 127.885 150.822 1.00 63.43 438 ILE A O 1
ATOM 3130 N N . ALA A 1 439 ? 121.010 129.072 151.943 1.00 63.51 439 ALA A N 1
ATOM 3131 C CA . ALA A 1 439 ? 120.013 130.072 152.314 1.00 63.51 439 ALA A CA 1
ATOM 3132 C C . ALA A 1 439 ? 119.587 130.928 151.127 1.00 63.51 439 ALA A C 1
ATOM 3133 O O . ALA A 1 439 ? 118.455 131.417 151.096 1.00 63.51 439 ALA A O 1
ATOM 3135 N N . TRP A 1 440 ? 120.469 131.121 150.148 1.00 63.37 440 TRP A N 1
ATOM 3136 C CA . TRP A 1 440 ? 120.147 131.982 149.014 1.00 63.37 440 TRP A CA 1
ATOM 3137 C C . TRP A 1 440 ? 119.293 131.297 147.952 1.00 63.37 440 TRP A C 1
ATOM 3138 O O . TRP A 1 440 ? 118.569 132.001 147.244 1.00 63.37 440 TRP A O 1
ATOM 3149 N N . ILE A 1 441 ? 119.352 129.966 147.839 1.00 65.79 441 ILE A N 1
ATOM 3150 C CA . ILE A 1 441 ? 118.637 129.163 146.821 1.00 65.79 441 ILE A CA 1
ATOM 3151 C C . ILE A 1 441 ? 117.170 129.510 146.519 1.00 65.79 441 ILE A C 1
ATOM 3152 O O . ILE A 1 441 ? 116.845 129.631 145.330 1.00 65.79 441 ILE A O 1
ATOM 3157 N N . PRO A 1 442 ? 116.237 129.754 147.497 1.00 67.83 442 PRO A N 1
ATOM 3158 C CA . PRO A 1 442 ? 114.843 130.015 147.090 1.00 67.83 442 PRO A CA 1
ATOM 3159 C C . PRO A 1 442 ? 114.562 131.359 146.423 1.00 67.83 442 PRO A C 1
ATOM 3160 O O . PRO A 1 442 ? 113.396 131.688 146.192 1.00 67.83 442 PRO A O 1
ATOM 3164 N N . ILE A 1 443 ? 115.592 132.148 146.121 1.00 66.09 443 ILE A N 1
ATOM 3165 C CA . ILE A 1 443 ? 115.453 133.297 145.235 1.00 66.09 443 ILE A CA 1
ATOM 3166 C C . ILE A 1 443 ? 115.886 132.947 143.810 1.00 66.09 443 ILE A C 1
ATOM 3167 O O . ILE A 1 443 ? 115.432 133.597 142.856 1.00 66.09 443 ILE A O 1
ATOM 3172 N N . VAL A 1 444 ? 116.696 131.904 143.634 1.00 65.33 444 VAL A N 1
ATOM 3173 C CA . VAL A 1 444 ? 117.107 131.477 142.301 1.00 65.33 444 VAL A CA 1
ATOM 3174 C C . VAL A 1 444 ? 115.932 130.891 141.531 1.00 65.33 444 VAL A C 1
ATOM 3175 O O . VAL A 1 444 ? 115.777 131.134 140.330 1.00 65.33 444 VAL A O 1
ATOM 3179 N N . GLN A 1 445 ? 115.067 130.141 142.204 1.00 71.60 445 GLN A N 1
ATOM 3180 C CA . GLN A 1 445 ? 114.027 129.390 141.516 1.00 71.60 445 GLN A CA 1
ATOM 3181 C C . GLN A 1 445 ? 112.764 130.197 141.253 1.00 71.60 445 GLN A C 1
ATOM 3182 O O . GLN A 1 445 ? 111.765 129.626 140.810 1.00 71.60 445 GLN A O 1
ATOM 3188 N N . SER A 1 446 ? 112.782 131.506 141.487 1.00 75.09 446 SER A N 1
ATOM 3189 C CA . SER A 1 446 ? 111.610 132.318 141.190 1.00 75.09 446 SER A CA 1
ATOM 3190 C C . SER A 1 446 ? 111.973 133.653 140.549 1.00 75.09 446 SER A C 1
ATOM 3191 O O . SER A 1 446 ? 111.168 134.588 140.597 1.00 75.09 446 SER A O 1
ATOM 3194 N N . ALA A 1 447 ? 113.149 133.768 139.946 1.00 73.10 447 ALA A N 1
ATOM 3195 C CA . ALA A 1 447 ? 113.606 135.019 139.367 1.00 73.10 447 ALA A CA 1
ATOM 3196 C C . ALA A 1 447 ? 113.518 134.964 137.851 1.00 73.10 447 ALA A C 1
ATOM 3197 O O . ALA A 1 447 ? 113.745 133.911 137.251 1.00 73.10 447 ALA A O 1
ATOM 3199 N N . GLN A 1 448 ? 113.198 136.117 137.251 1.00 75.13 448 GLN A N 1
ATOM 3200 C CA . GLN A 1 448 ? 113.054 136.307 135.801 1.00 75.13 448 GLN A CA 1
ATOM 3201 C C . GLN A 1 448 ? 112.029 135.353 135.200 1.00 75.13 448 GLN A C 1
ATOM 3202 O O . GLN A 1 448 ? 112.268 134.745 134.157 1.00 75.13 448 GLN A O 1
ATOM 3208 N N . SER A 1 449 ? 110.893 135.218 135.888 1.00 76.64 449 SER A N 1
ATOM 3209 C CA . SER A 1 449 ? 109.731 134.431 135.461 1.00 76.64 449 SER A CA 1
ATOM 3210 C C . SER A 1 449 ? 110.045 132.949 135.278 1.00 76.64 449 SER A C 1
ATOM 3211 O O . SER A 1 449 ? 109.414 132.271 134.471 1.00 76.64 449 SER A O 1
ATOM 3214 N N . GLY A 1 450 ? 111.007 132.427 136.030 1.00 74.74 450 GLY A N 1
ATOM 3215 C CA . GLY A 1 450 ? 111.231 130.999 136.070 1.00 74.74 450 GLY A CA 1
ATOM 3216 C C . GLY A 1 450 ? 112.205 130.445 135.060 1.00 74.74 450 GLY A C 1
ATOM 3217 O O . GLY A 1 450 ? 112.065 129.288 134.661 1.00 74.74 450 GLY A O 1
ATOM 3218 N N . GLN A 1 451 ? 113.192 131.224 134.631 1.00 69.88 451 GLN A N 1
ATOM 3219 C CA . GLN A 1 451 ? 114.219 130.765 133.709 1.00 69.88 451 GLN A CA 1
ATOM 3220 C C . GLN A 1 451 ? 115.592 130.999 134.322 1.00 69.88 451 GLN A C 1
ATOM 3221 O O . GLN A 1 451 ? 115.790 131.951 135.077 1.00 69.88 451 GLN A O 1
ATOM 3227 N N . LEU A 1 452 ? 116.543 130.123 134.004 1.00 66.65 452 LEU A N 1
ATOM 3228 C CA . LEU A 1 452 ? 117.865 130.175 134.615 1.00 66.65 452 LEU A CA 1
ATOM 3229 C C . LEU A 1 452 ? 118.918 130.823 133.730 1.00 66.65 452 LEU A C 1
ATOM 3230 O O . LEU A 1 452 ? 119.997 131.156 134.223 1.00 66.65 452 LEU A O 1
ATOM 3235 N N . PHE A 1 453 ? 118.646 131.002 132.443 1.00 65.60 453 PHE A N 1
ATOM 3236 C CA . PHE A 1 453 ? 119.566 131.754 131.599 1.00 65.60 453 PHE A CA 1
ATOM 3237 C C . PHE A 1 453 ? 119.529 133.233 131.951 1.00 65.60 453 PHE A C 1
ATOM 3238 O O . PHE A 1 453 ? 120.580 133.871 132.117 1.00 65.60 453 PHE A O 1
ATOM 3246 N N . ASP A 1 454 ? 118.323 133.777 132.116 1.00 66.90 454 ASP A N 1
ATOM 3247 C CA . ASP A 1 454 ? 118.155 135.200 132.364 1.00 66.90 454 ASP A CA 1
ATOM 3248 C C . ASP A 1 454 ? 118.690 135.617 133.724 1.00 66.90 454 ASP A C 1
ATOM 3249 O O . ASP A 1 454 ? 119.214 136.727 133.854 1.00 66.90 454 ASP A O 1
ATOM 3254 N N . TYR A 1 455 ? 118.610 134.741 134.727 1.00 62.52 455 TYR A N 1
ATOM 3255 C CA . TYR A 1 455 ? 119.123 135.073 136.052 1.00 62.52 455 TYR A CA 1
ATOM 3256 C C . TYR A 1 455 ? 120.638 135.252 136.030 1.00 62.52 455 TYR A C 1
ATOM 3257 O O . TYR A 1 455 ? 121.160 136.269 136.511 1.00 62.52 455 TYR A O 1
ATOM 3266 N N . ILE A 1 456 ? 121.352 134.282 135.453 1.00 59.23 456 ILE A N 1
ATOM 3267 C CA . ILE A 1 456 ? 122.809 134.328 135.405 1.00 59.23 456 ILE A CA 1
ATOM 3268 C C . ILE A 1 456 ? 123.287 135.496 134.554 1.00 59.23 456 ILE A C 1
ATOM 3269 O O . ILE A 1 456 ? 124.195 136.240 134.956 1.00 59.23 456 ILE A O 1
ATOM 3274 N N . GLN A 1 457 ? 122.657 135.710 133.390 1.00 60.97 457 GLN A N 1
ATOM 3275 C CA . GLN A 1 457 ? 123.097 136.809 132.537 1.00 60.97 457 GLN A CA 1
ATOM 3276 C C . GLN A 1 457 ? 122.766 138.173 133.132 1.00 60.97 457 GLN A C 1
ATOM 3277 O O . GLN A 1 457 ? 123.549 139.110 132.964 1.00 60.97 457 GLN A O 1
ATOM 3283 N N . SER A 1 458 ? 121.669 138.304 133.884 1.00 61.41 458 SER A N 1
ATOM 3284 C CA . SER A 1 458 ? 121.362 139.603 134.469 1.00 61.41 458 SER A CA 1
ATOM 3285 C C . SER A 1 458 ? 122.264 139.928 135.654 1.00 61.41 458 SER A C 1
ATOM 3286 O O . SER A 1 458 ? 122.687 141.081 135.804 1.00 61.41 458 SER A O 1
ATOM 3289 N N . VAL A 1 459 ? 122.592 138.938 136.491 1.00 57.98 459 VAL A N 1
ATOM 3290 C CA . VAL A 1 459 ? 123.510 139.201 137.600 1.00 57.98 459 VAL A CA 1
ATOM 3291 C C . VAL A 1 459 ? 124.912 139.524 137.079 1.00 57.98 459 VAL A C 1
ATOM 3292 O O . VAL A 1 459 ? 125.573 140.458 137.567 1.00 57.98 459 VAL A O 1
ATOM 3296 N N . SER A 1 460 ? 125.358 138.810 136.038 1.00 58.18 460 SER A N 1
ATOM 3297 C CA . SER A 1 460 ? 126.649 139.122 135.435 1.00 58.18 460 SER A CA 1
ATOM 3298 C C . SER A 1 460 ? 126.645 140.495 134.775 1.00 58.18 460 SER A C 1
ATOM 3299 O O . SER A 1 460 ? 127.636 141.223 134.866 1.00 58.18 460 SER A O 1
ATOM 3302 N N . SER A 1 461 ? 125.528 140.888 134.152 1.00 59.86 461 SER A N 1
ATOM 3303 C CA . SER A 1 461 ? 125.453 142.202 133.522 1.00 59.86 461 SER A CA 1
ATOM 3304 C C . SER A 1 461 ? 125.444 143.325 134.540 1.00 59.86 461 SER A C 1
ATOM 3305 O O . SER A 1 461 ? 125.909 144.426 134.241 1.00 59.86 461 SER A O 1
ATOM 3308 N N . TYR A 1 462 ? 124.922 143.082 135.738 1.00 61.65 462 TYR A N 1
ATOM 3309 C CA . TYR A 1 462 ? 124.935 144.151 136.729 1.00 61.65 462 TYR A CA 1
ATOM 3310 C C . TYR A 1 462 ? 126.274 144.265 137.442 1.00 61.65 462 TYR A C 1
ATOM 3311 O O . TYR A 1 462 ? 126.630 145.358 137.887 1.00 61.65 462 TYR A O 1
ATOM 3320 N N . LEU A 1 463 ? 127.032 143.174 137.576 1.00 59.32 463 LEU A N 1
ATOM 3321 C CA . LEU A 1 463 ? 128.242 143.256 138.392 1.00 59.32 463 LEU A CA 1
ATOM 3322 C C . LEU A 1 463 ? 129.564 143.217 137.629 1.00 59.32 463 LEU A C 1
ATOM 3323 O O . LEU A 1 463 ? 130.552 143.743 138.135 1.00 59.32 463 LEU A O 1
ATOM 3328 N N . ALA A 1 464 ? 129.629 142.623 136.441 1.00 60.08 464 ALA A N 1
ATOM 3329 C CA . ALA A 1 464 ? 130.883 142.442 135.707 1.00 60.08 464 ALA A CA 1
ATOM 3330 C C . ALA A 1 464 ? 131.493 143.604 134.906 1.00 60.08 464 ALA A C 1
ATOM 3331 O O . ALA A 1 464 ? 132.716 143.744 134.977 1.00 60.08 464 ALA A O 1
ATOM 3333 N N . PRO A 1 465 ? 130.760 144.413 134.119 1.00 59.25 465 PRO A N 1
ATOM 3334 C CA . PRO A 1 465 ? 131.420 145.274 133.091 1.00 59.25 465 PRO A CA 1
ATOM 3335 C C . PRO A 1 465 ? 132.383 146.354 133.583 1.00 59.25 465 PRO A C 1
ATOM 3336 O O . PRO A 1 465 ? 133.208 146.791 132.770 1.00 59.25 465 PRO A O 1
ATOM 3340 N N . PRO A 1 466 ? 132.335 146.865 134.828 1.00 59.69 466 PRO A N 1
ATOM 3341 C CA . PRO A 1 466 ? 133.412 147.788 135.237 1.00 59.69 466 PRO A CA 1
ATOM 3342 C C . PRO A 1 466 ? 134.808 147.189 135.316 1.00 59.69 466 PRO A C 1
ATOM 3343 O O . PRO A 1 466 ? 135.775 147.954 135.331 1.00 59.69 466 PRO A O 1
ATOM 3347 N N . VAL A 1 467 ? 134.958 145.868 135.364 1.00 61.61 467 VAL A N 1
ATOM 3348 C CA . VAL A 1 467 ? 136.289 145.284 135.485 1.00 61.61 467 VAL A CA 1
ATOM 3349 C C . VAL A 1 467 ? 136.988 145.230 134.131 1.00 61.61 467 VAL A C 1
ATOM 3350 O O . VAL A 1 467 ? 138.194 145.496 134.032 1.00 61.61 467 VAL A O 1
ATOM 3354 N N . ALA A 1 468 ? 136.241 144.920 133.066 1.00 63.31 468 ALA A N 1
ATOM 3355 C CA . ALA A 1 468 ? 136.838 144.748 131.745 1.00 63.31 468 ALA A CA 1
ATOM 3356 C C . ALA A 1 468 ? 137.354 146.060 131.166 1.00 63.31 468 ALA A C 1
ATOM 3357 O O . ALA A 1 468 ? 138.386 146.066 130.482 1.00 63.31 468 ALA A O 1
ATOM 3359 N N . ALA A 1 469 ? 136.675 147.175 131.445 1.00 62.42 469 ALA A N 1
ATOM 3360 C CA . ALA A 1 469 ? 137.124 148.470 130.945 1.00 62.42 469 ALA A CA 1
ATOM 3361 C C . ALA A 1 469 ? 138.442 148.885 131.579 1.00 62.42 469 ALA A C 1
ATOM 3362 O O . ALA A 1 469 ? 139.354 149.347 130.884 1.00 62.42 469 ALA A O 1
ATOM 3364 N N . VAL A 1 470 ? 138.566 148.700 132.894 1.00 63.05 470 VAL A N 1
ATOM 3365 C CA . VAL A 1 470 ? 139.797 149.036 133.596 1.00 63.05 470 VAL A CA 1
ATOM 3366 C C . VAL A 1 470 ? 140.919 148.085 133.202 1.00 63.05 470 VAL A C 1
ATOM 3367 O O . VAL A 1 470 ? 142.075 148.501 133.093 1.00 63.05 470 VAL A O 1
ATOM 3371 N N . PHE A 1 471 ? 140.595 146.825 132.898 1.00 66.66 471 PHE A N 1
ATOM 3372 C CA . PHE A 1 471 ? 141.610 145.880 132.433 1.00 66.66 471 PHE A CA 1
ATOM 3373 C C . PHE A 1 471 ? 142.176 146.274 131.067 1.00 66.66 471 PHE A C 1
ATOM 3374 O O . PHE A 1 471 ? 143.402 146.319 130.880 1.00 66.66 471 PHE A O 1
ATOM 3382 N N . LEU A 1 472 ? 141.298 146.589 130.107 1.00 65.96 472 LEU A N 1
ATOM 3383 C CA . LEU A 1 472 ? 141.762 146.976 128.775 1.00 65.96 472 LEU A CA 1
ATOM 3384 C C . LEU A 1 472 ? 142.495 148.313 128.794 1.00 65.96 472 LEU A C 1
ATOM 3385 O O . LEU A 1 472 ? 143.513 148.477 128.109 1.00 65.96 472 LEU A O 1
ATOM 3390 N N . LEU A 1 473 ? 142.009 149.276 129.582 1.00 66.64 473 LEU A N 1
ATOM 3391 C CA . LEU A 1 473 ? 142.699 150.553 129.695 1.00 66.64 473 LEU A CA 1
ATOM 3392 C C . LEU A 1 473 ? 144.011 150.442 130.458 1.00 66.64 473 LEU A C 1
ATOM 3393 O O . LEU A 1 473 ? 144.892 151.281 130.266 1.00 66.64 473 LEU A O 1
ATOM 3398 N N . ALA A 1 474 ? 144.163 149.439 131.321 1.00 69.20 474 ALA A N 1
ATOM 3399 C CA . ALA A 1 474 ? 145.447 149.230 131.971 1.00 69.20 474 ALA A CA 1
ATOM 3400 C C . ALA A 1 474 ? 146.449 148.625 131.007 1.00 69.20 474 ALA A C 1
ATOM 3401 O O . ALA A 1 474 ? 147.633 148.972 131.044 1.00 69.20 474 ALA A O 1
ATOM 3403 N N . ILE A 1 475 ? 145.997 147.723 130.136 1.00 71.74 475 ILE A N 1
ATOM 3404 C CA . ILE A 1 475 ? 146.932 147.066 129.226 1.00 71.74 475 ILE A CA 1
ATOM 3405 C C . ILE A 1 475 ? 147.364 148.004 128.102 1.00 71.74 475 ILE A C 1
ATOM 3406 O O . ILE A 1 475 ? 148.559 148.152 127.830 1.00 71.74 475 ILE A O 1
ATOM 3411 N N . PHE A 1 476 ? 146.416 148.673 127.443 1.00 73.36 476 PHE A N 1
ATOM 3412 C CA . PHE A 1 476 ? 146.745 149.267 126.150 1.00 73.36 476 PHE A CA 1
ATOM 3413 C C . PHE A 1 476 ? 147.194 150.725 126.196 1.00 73.36 476 PHE A C 1
ATOM 3414 O O . PHE A 1 476 ? 147.966 151.137 125.325 1.00 73.36 476 PHE A O 1
ATOM 3422 N N . TRP A 1 477 ? 146.757 151.526 127.169 1.00 77.50 477 TRP A N 1
ATOM 3423 C CA . TRP A 1 477 ? 146.898 152.976 127.051 1.00 77.50 477 TRP A CA 1
ATOM 3424 C C . TRP A 1 477 ? 148.147 153.561 127.708 1.00 77.50 477 TRP A C 1
ATOM 3425 O O . TRP A 1 477 ? 148.564 154.655 127.313 1.00 77.50 477 TRP A O 1
ATOM 3436 N N . LYS A 1 478 ? 148.701 152.918 128.744 1.00 81.83 478 LYS A N 1
ATOM 3437 C CA . LYS A 1 478 ? 150.015 153.200 129.340 1.00 81.83 478 LYS A CA 1
ATOM 3438 C C . LYS A 1 478 ? 150.052 154.501 130.153 1.00 81.83 478 LYS A C 1
ATOM 3439 O O . LYS A 1 478 ? 151.025 154.759 130.867 1.00 81.83 478 LYS A O 1
ATOM 3445 N N . ARG A 1 479 ? 148.985 155.297 130.150 1.00 80.27 479 ARG A N 1
ATOM 3446 C CA . ARG A 1 479 ? 149.009 156.561 130.872 1.00 80.27 479 ARG A CA 1
ATOM 3447 C C . ARG A 1 479 ? 148.142 156.569 132.126 1.00 80.27 479 ARG A C 1
ATOM 3448 O O . ARG A 1 479 ? 148.263 157.495 132.929 1.00 80.27 479 ARG A O 1
ATOM 3456 N N . VAL A 1 480 ? 147.297 155.559 132.337 1.00 76.84 480 VAL A N 1
ATOM 3457 C CA . VAL A 1 480 ? 146.474 155.529 133.542 1.00 76.84 480 VAL A CA 1
ATOM 3458 C C . VAL A 1 480 ? 147.333 155.212 134.759 1.00 76.84 480 VAL A C 1
ATOM 3459 O O . VAL A 1 480 ? 148.353 154.521 134.667 1.00 76.84 480 VAL A O 1
ATOM 3463 N N . ASN A 1 481 ? 146.915 155.727 135.914 1.00 79.58 481 ASN A N 1
ATOM 3464 C CA . ASN A 1 481 ? 147.610 155.450 137.162 1.00 79.58 481 ASN A CA 1
ATOM 3465 C C . ASN A 1 481 ? 146.636 155.011 138.245 1.00 79.58 481 ASN A C 1
ATOM 3466 O O . ASN A 1 481 ? 145.460 154.775 137.962 1.00 79.58 481 ASN A O 1
ATOM 3471 N N . GLU A 1 482 ? 147.114 154.905 139.486 1.00 81.61 482 GLU A N 1
ATOM 3472 C CA . GLU A 1 482 ? 146.344 154.279 140.555 1.00 81.61 482 GLU A CA 1
ATOM 3473 C C . GLU A 1 482 ? 145.182 155.143 141.028 1.00 81.61 482 GLU A C 1
ATOM 3474 O O . GLU A 1 482 ? 144.223 154.618 141.597 1.00 81.61 482 GLU A O 1
ATOM 3480 N N . GLN A 1 483 ? 145.226 156.446 140.785 1.00 79.04 483 GLN A N 1
ATOM 3481 C CA . GLN A 1 483 ? 144.170 157.331 141.249 1.00 79.04 483 GLN A CA 1
ATOM 3482 C C . GLN A 1 483 ? 142.907 157.261 140.405 1.00 79.04 483 GLN A C 1
ATOM 3483 O O . GLN A 1 483 ? 141.879 157.792 140.827 1.00 79.04 483 GLN A O 1
ATOM 3489 N N . GLY A 1 484 ? 142.949 156.636 139.234 1.00 75.09 484 GLY A N 1
ATOM 3490 C CA . GLY A 1 484 ? 141.787 156.605 138.371 1.00 75.09 484 GLY A CA 1
ATOM 3491 C C . GLY A 1 484 ? 141.047 155.285 138.381 1.00 75.09 484 GLY A C 1
ATOM 3492 O O . GLY A 1 484 ? 139.809 155.252 138.323 1.00 75.09 484 GLY A O 1
ATOM 3493 N N . ALA A 1 485 ? 141.807 154.191 138.472 1.00 71.58 485 ALA A N 1
ATOM 3494 C CA . ALA A 1 485 ? 141.223 152.859 138.397 1.00 71.58 485 ALA A CA 1
ATOM 3495 C C . ALA A 1 485 ? 140.325 152.567 139.593 1.00 71.58 485 ALA A C 1
ATOM 3496 O O . ALA A 1 485 ? 139.258 151.954 139.438 1.00 71.58 485 ALA A O 1
ATOM 3498 N N . PHE A 1 486 ? 140.708 153.045 140.778 1.00 70.90 486 PHE A N 1
ATOM 3499 C CA . PHE A 1 486 ? 139.926 152.778 141.979 1.00 70.90 486 PHE A CA 1
ATOM 3500 C C . PHE A 1 486 ? 138.572 153.475 141.937 1.00 70.90 486 PHE A C 1
ATOM 3501 O O . PHE A 1 486 ? 137.543 152.866 142.261 1.00 70.90 486 PHE A O 1
ATOM 3509 N N . TRP A 1 487 ? 138.537 154.732 141.501 1.00 69.85 487 TRP A N 1
ATOM 3510 C CA . TRP A 1 487 ? 137.266 155.440 141.462 1.00 69.85 487 TRP A CA 1
ATOM 3511 C C . TRP A 1 487 ? 136.396 154.996 140.296 1.00 69.85 487 TRP A C 1
ATOM 3512 O O . TRP A 1 487 ? 135.160 155.025 140.418 1.00 69.85 487 TRP A O 1
ATOM 3523 N N . GLY A 1 488 ? 137.007 154.535 139.197 1.00 65.04 488 GLY A N 1
ATOM 3524 C CA . GLY A 1 488 ? 136.227 153.889 138.148 1.00 65.04 488 GLY A CA 1
ATOM 3525 C C . GLY A 1 488 ? 135.507 152.644 138.636 1.00 65.04 488 GLY A C 1
ATOM 3526 O O . GLY A 1 488 ? 134.293 152.484 138.420 1.00 65.04 488 GLY A O 1
ATOM 3527 N N . LEU A 1 489 ? 136.235 151.777 139.355 1.00 63.99 489 LEU A N 1
ATOM 3528 C CA . LEU A 1 489 ? 135.641 150.560 139.909 1.00 63.99 489 LEU A CA 1
ATOM 3529 C C . LEU A 1 489 ? 134.550 150.866 140.935 1.00 63.99 489 LEU A C 1
ATOM 3530 O O . LEU A 1 489 ? 133.492 150.219 140.935 1.00 63.99 489 LEU A O 1
ATOM 3535 N N . ILE A 1 490 ? 134.769 151.872 141.789 1.00 65.26 490 ILE A N 1
ATOM 3536 C CA . ILE A 1 490 ? 133.800 152.186 142.839 1.00 65.26 490 ILE A CA 1
ATOM 3537 C C . ILE A 1 490 ? 132.502 152.745 142.252 1.00 65.26 490 ILE A C 1
ATOM 3538 O O . ILE A 1 490 ? 131.402 152.342 142.662 1.00 65.26 490 ILE A O 1
ATOM 3543 N N . LEU A 1 491 ? 132.593 153.644 141.263 1.00 65.65 491 LEU A N 1
ATOM 3544 C CA . LEU A 1 491 ? 131.365 154.223 140.712 1.00 65.65 491 LEU A CA 1
ATOM 3545 C C . LEU A 1 491 ? 130.571 153.204 139.894 1.00 65.65 491 LEU A C 1
ATOM 3546 O O . LEU A 1 491 ? 129.324 153.193 139.943 1.00 65.65 491 LEU A O 1
ATOM 3551 N N . GLY A 1 492 ? 131.268 152.310 139.178 1.00 66.42 492 GLY A N 1
ATOM 3552 C CA . GLY A 1 492 ? 130.564 151.222 138.514 1.00 66.42 492 GLY A CA 1
ATOM 3553 C C . GLY A 1 492 ? 129.867 150.283 139.484 1.00 66.42 492 GLY A C 1
ATOM 3554 O O . GLY A 1 492 ? 128.741 149.828 139.226 1.00 66.42 492 GLY A O 1
ATOM 3555 N N . LEU A 1 493 ? 130.513 150.004 140.625 1.00 66.04 493 LEU A N 1
ATOM 3556 C CA . LEU A 1 493 ? 129.893 149.175 141.656 1.00 66.04 493 LEU A CA 1
ATOM 3557 C C . LEU A 1 493 ? 128.638 149.828 142.220 1.00 66.04 493 LEU A C 1
ATOM 3558 O O . LEU A 1 493 ? 127.634 149.144 142.453 1.00 66.04 493 LEU A O 1
ATOM 3563 N N . LEU A 1 494 ? 128.665 151.152 142.407 1.00 66.27 494 LEU A N 1
ATOM 3564 C CA . LEU A 1 494 ? 127.500 151.850 142.955 1.00 66.27 494 LEU A CA 1
ATOM 3565 C C . LEU A 1 494 ? 126.295 151.773 142.021 1.00 66.27 494 LEU A C 1
ATOM 3566 O O . LEU A 1 494 ? 125.179 151.470 142.471 1.00 66.27 494 LEU A O 1
ATOM 3571 N N . LEU A 1 495 ? 126.509 151.997 140.717 1.00 66.66 495 LEU A N 1
ATOM 3572 C CA . LEU A 1 495 ? 125.390 151.915 139.768 1.00 66.66 495 LEU A CA 1
ATOM 3573 C C . LEU A 1 495 ? 124.818 150.498 139.664 1.00 66.66 495 LEU A C 1
ATOM 3574 O O . LEU A 1 495 ? 123.587 150.303 139.721 1.00 66.66 495 LEU A O 1
ATOM 3579 N N . GLY A 1 496 ? 125.696 149.496 139.520 1.00 66.04 496 GLY A N 1
ATOM 3580 C CA . GLY A 1 496 ? 125.217 148.130 139.377 1.00 66.04 496 GLY A CA 1
ATOM 3581 C C . GLY A 1 496 ? 124.514 147.618 140.617 1.00 66.04 496 GLY A C 1
ATOM 3582 O O . GLY A 1 496 ? 123.500 146.921 140.527 1.00 66.04 496 GLY A O 1
ATOM 3583 N N . LEU A 1 497 ? 125.006 148.008 141.793 1.00 68.75 497 LEU A N 1
ATOM 3584 C CA . LEU A 1 497 ? 124.404 147.555 143.035 1.00 68.75 497 LEU A CA 1
ATOM 3585 C C . LEU A 1 497 ? 123.060 148.227 143.280 1.00 68.75 497 LEU A C 1
ATOM 3586 O O . LEU A 1 497 ? 122.153 147.597 143.839 1.00 68.75 497 LEU A O 1
ATOM 3591 N N . SER A 1 498 ? 122.900 149.482 142.839 1.00 71.19 498 SER A N 1
ATOM 3592 C CA . SER A 1 498 ? 121.596 150.140 142.915 1.00 71.19 498 SER A CA 1
ATOM 3593 C C . SER A 1 498 ? 120.548 149.415 142.081 1.00 71.19 498 SER A C 1
ATOM 3594 O O . SER A 1 498 ? 119.435 149.151 142.558 1.00 71.19 498 SER A O 1
ATOM 3597 N N . ARG A 1 499 ? 120.892 149.075 140.831 1.00 73.30 499 ARG A N 1
ATOM 3598 C CA . ARG A 1 499 ? 119.923 148.374 139.981 1.00 73.30 499 ARG A CA 1
ATOM 3599 C C . ARG A 1 499 ? 119.620 146.969 140.502 1.00 73.30 499 ARG A C 1
ATOM 3600 O O . ARG A 1 499 ? 118.462 146.530 140.475 1.00 73.30 499 ARG A O 1
ATOM 3608 N N . LEU A 1 500 ? 120.630 146.276 141.040 1.00 71.69 500 LEU A N 1
ATOM 3609 C CA . LEU A 1 500 ? 120.414 144.918 141.537 1.00 71.69 500 LEU A CA 1
ATOM 3610 C C . LEU A 1 500 ? 119.557 144.904 142.798 1.00 71.69 500 LEU A C 1
ATOM 3611 O O . LEU A 1 500 ? 118.774 143.974 143.002 1.00 71.69 500 LEU A O 1
ATOM 3616 N N . ILE A 1 501 ? 119.691 145.913 143.661 1.00 73.92 501 ILE A N 1
ATOM 3617 C CA . ILE A 1 501 ? 118.857 145.957 144.861 1.00 73.92 501 ILE A CA 1
ATOM 3618 C C . ILE A 1 501 ? 117.427 146.351 144.505 1.00 73.92 501 ILE A C 1
ATOM 3619 O O . ILE A 1 501 ? 116.467 145.775 145.029 1.00 73.92 501 ILE A O 1
ATOM 3624 N N . LEU A 1 502 ? 117.255 147.299 143.575 1.00 79.72 502 LEU A N 1
ATOM 3625 C CA . LEU A 1 502 ? 115.905 147.675 143.158 1.00 79.72 502 LEU A CA 1
ATOM 3626 C C . LEU A 1 502 ? 115.195 146.582 142.370 1.00 79.72 502 LEU A C 1
ATOM 3627 O O . LEU A 1 502 ? 113.965 146.607 142.284 1.00 79.72 502 LEU A O 1
ATOM 3632 N N . GLU A 1 503 ? 115.929 145.637 141.783 1.00 82.84 503 GLU A N 1
ATOM 3633 C CA . GLU A 1 503 ? 115.280 144.601 140.988 1.00 82.84 503 GLU A CA 1
ATOM 3634 C C . GLU A 1 503 ? 114.606 143.545 141.854 1.00 82.84 503 GLU A C 1
ATOM 3635 O O . GLU A 1 503 ? 113.522 143.067 141.512 1.00 82.84 503 GLU A O 1
ATOM 3641 N N . PHE A 1 504 ? 115.222 143.165 142.972 1.00 82.90 504 PHE A N 1
ATOM 3642 C CA . PHE A 1 504 ? 114.698 142.081 143.796 1.00 82.90 504 PHE A CA 1
ATOM 3643 C C . PHE A 1 504 ? 113.638 142.532 144.786 1.00 82.90 504 PHE A C 1
ATOM 3644 O O . PHE A 1 504 ? 112.747 141.748 145.120 1.00 82.90 504 PHE A O 1
ATOM 3652 N N . ALA A 1 505 ? 113.707 143.769 145.265 1.00 88.47 505 ALA A N 1
ATOM 3653 C CA . ALA A 1 505 ? 112.733 144.249 146.233 1.00 88.47 505 ALA A CA 1
ATOM 3654 C C . ALA A 1 505 ? 111.393 144.599 145.608 1.00 88.47 505 ALA A C 1
ATOM 3655 O O . ALA A 1 505 ? 110.415 144.762 146.341 1.00 88.47 505 ALA A O 1
ATOM 3657 N N . TYR A 1 506 ? 111.322 144.725 144.285 1.00 96.37 506 TYR A N 1
ATOM 3658 C CA . TYR A 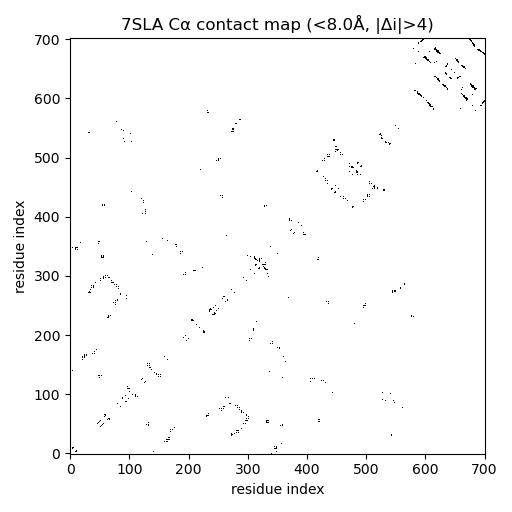1 506 ? 110.082 145.057 143.601 1.00 96.37 506 TYR A CA 1
ATOM 3659 C C . TYR A 1 506 ? 109.563 143.960 142.690 1.00 96.37 506 TYR A C 1
ATOM 3660 O O . TYR A 1 506 ? 108.391 144.007 142.310 1.00 96.37 506 TYR A O 1
ATOM 3669 N N . GLY A 1 507 ? 110.385 142.984 142.331 1.00 98.48 507 GLY A N 1
ATOM 3670 C CA . GLY A 1 507 ? 109.970 141.941 141.423 1.00 98.48 507 GLY A CA 1
ATOM 3671 C C . GLY A 1 507 ? 110.124 142.360 139.977 1.00 98.48 507 GLY A C 1
ATOM 3672 O O . GLY A 1 507 ? 110.313 143.528 139.644 1.00 98.48 507 GLY A O 1
ATOM 3673 N N . THR A 1 508 ? 110.031 141.369 139.095 1.00 104.90 508 THR A N 1
ATOM 3674 C CA . THR A 1 508 ? 110.223 141.591 137.668 1.00 104.90 508 THR A CA 1
ATOM 3675 C C . THR A 1 508 ? 108.909 141.847 136.940 1.00 104.90 508 THR A C 1
ATOM 3676 O O . THR A 1 508 ? 108.858 142.674 136.024 1.00 104.90 508 THR A O 1
ATOM 3680 N N . GLY A 1 509 ? 107.845 141.157 137.331 1.00 116.44 509 GLY A N 1
ATOM 3681 C CA . GLY A 1 509 ? 106.531 141.322 136.758 1.00 116.44 509 GLY A CA 1
ATOM 3682 C C . GLY A 1 509 ? 105.944 139.988 136.386 1.00 116.44 509 GLY A C 1
ATOM 3683 O O . GLY A 1 509 ? 106.490 138.927 136.704 1.00 116.44 509 GLY A O 1
ATOM 3684 N N . SER A 1 510 ? 104.814 140.030 135.695 1.00 124.89 510 SER A N 1
ATOM 3685 C CA . SER A 1 510 ? 104.145 138.807 135.283 1.00 124.89 510 SER A CA 1
ATOM 3686 C C . SER A 1 510 ? 103.413 139.079 133.975 1.00 124.89 510 SER A C 1
ATOM 3687 O O . SER A 1 510 ? 103.665 140.082 133.300 1.00 124.89 510 SER A O 1
ATOM 3690 N N . CYS A 1 511 ? 102.508 138.175 133.618 1.00 127.47 511 CYS A N 1
ATOM 3691 C CA . CYS A 1 511 ? 101.739 138.238 132.385 1.00 127.47 511 CYS A CA 1
ATOM 3692 C C . CYS A 1 511 ? 100.506 139.120 132.518 1.00 127.47 511 CYS A C 1
ATOM 3693 O O . CYS A 1 511 ? 100.223 139.929 131.629 1.00 127.47 511 CYS A O 1
ATOM 3696 N N . MET A 1 512 ? 99.776 138.982 133.623 1.00 125.51 512 MET A N 1
ATOM 3697 C CA . MET A 1 512 ? 98.544 139.726 133.841 1.00 125.51 512 MET A CA 1
ATOM 3698 C C . MET A 1 512 ? 98.754 141.002 134.645 1.00 125.51 512 MET A C 1
ATOM 3699 O O . MET A 1 512 ? 98.048 141.990 134.416 1.00 125.51 512 MET A O 1
ATOM 3704 N N . GLU A 1 513 ? 99.697 141.006 135.578 1.00 127.20 513 GLU A N 1
ATOM 3705 C CA . GLU A 1 513 ? 99.975 142.180 136.406 1.00 127.20 513 GLU A CA 1
ATOM 3706 C C . GLU A 1 513 ? 101.423 142.609 136.232 1.00 127.20 513 GLU A C 1
ATOM 3707 O O . GLU A 1 513 ? 102.334 141.887 136.678 1.00 127.20 513 GLU A O 1
ATOM 3713 N N . PRO A 1 514 ? 101.694 143.745 135.596 1.00 123.42 514 PRO A N 1
ATOM 3714 C CA . PRO A 1 514 ? 103.079 144.208 135.463 1.00 123.42 514 PRO A CA 1
ATOM 3715 C C . PRO A 1 514 ? 103.617 144.739 136.784 1.00 123.42 514 PRO A C 1
ATOM 3716 O O . PRO A 1 514 ? 102.882 144.982 137.743 1.00 123.42 514 PRO A O 1
ATOM 3720 N N . SER A 1 515 ? 104.933 144.918 136.821 1.00 117.08 515 SER A N 1
ATOM 3721 C CA . SER A 1 515 ? 105.627 145.315 138.036 1.00 117.08 515 SER A CA 1
ATOM 3722 C C . SER A 1 515 ? 105.646 146.827 138.182 1.00 117.08 515 SER A C 1
ATOM 3723 O O . SER A 1 515 ? 105.660 147.567 137.196 1.00 117.08 515 SER A O 1
ATOM 3726 N N . ASN A 1 516 ? 105.652 147.281 139.429 1.00 115.48 516 ASN A N 1
ATOM 3727 C CA . ASN A 1 516 ? 105.693 148.710 139.737 1.00 115.48 516 ASN A CA 1
ATOM 3728 C C . ASN A 1 516 ? 107.130 149.180 139.969 1.00 115.48 516 ASN A C 1
ATOM 3729 O O . ASN A 1 516 ? 107.459 149.789 140.983 1.00 115.48 516 ASN A O 1
ATOM 3734 N N . CYS A 1 517 ? 107.991 148.901 138.994 1.00 112.90 517 CYS A N 1
ATOM 3735 C CA . CYS A 1 517 ? 109.379 149.324 139.065 1.00 112.90 517 CYS A CA 1
ATOM 3736 C C . CYS A 1 517 ? 109.472 150.784 138.618 1.00 112.90 517 CYS A C 1
ATOM 3737 O O . CYS A 1 517 ? 108.643 151.244 137.831 1.00 112.90 517 CYS A O 1
ATOM 3740 N N . PRO A 1 518 ? 110.469 151.552 139.118 1.00 108.37 518 PRO A N 1
ATOM 3741 C CA . PRO A 1 518 ? 110.527 152.995 138.813 1.00 108.37 518 PRO A CA 1
ATOM 3742 C C . PRO A 1 518 ? 110.756 153.423 137.365 1.00 108.37 518 PRO A C 1
ATOM 3743 O O . PRO A 1 518 ? 110.866 154.628 137.123 1.00 108.37 518 PRO A O 1
ATOM 3747 N N . THR A 1 519 ? 110.853 152.469 136.421 1.00 104.62 519 THR A N 1
ATOM 3748 C CA . THR A 1 519 ? 110.842 152.629 134.938 1.00 104.62 519 THR A CA 1
ATOM 3749 C C . THR A 1 519 ? 111.753 153.743 134.406 1.00 104.62 519 THR A C 1
ATOM 3750 O O . THR A 1 519 ? 111.539 154.272 133.314 1.00 104.62 519 THR A O 1
ATOM 3754 N N . ILE A 1 520 ? 112.805 154.079 135.150 1.00 101.72 520 ILE A N 1
ATOM 3755 C CA . ILE A 1 520 ? 113.879 154.942 134.676 1.00 101.72 520 ILE A CA 1
ATOM 3756 C C . ILE A 1 520 ? 115.203 154.194 134.649 1.00 101.72 520 ILE A C 1
ATOM 3757 O O . ILE A 1 520 ? 115.890 154.156 133.625 1.00 101.72 520 ILE A O 1
ATOM 3762 N N . ILE A 1 521 ? 115.571 153.580 135.773 1.00 94.01 521 ILE A N 1
ATOM 3763 C CA . ILE A 1 521 ? 116.702 152.663 135.827 1.00 94.01 521 ILE A CA 1
ATOM 3764 C C . ILE A 1 521 ? 116.266 151.226 135.571 1.00 94.01 521 ILE A C 1
ATOM 3765 O O . ILE A 1 521 ? 117.120 150.345 135.398 1.00 94.01 521 ILE A O 1
ATOM 3770 N N . CYS A 1 522 ? 114.961 150.968 135.489 1.00 95.04 522 CYS A N 1
ATOM 3771 C CA . CYS A 1 522 ? 114.411 149.619 135.453 1.00 95.04 522 CYS A CA 1
ATOM 3772 C C . CYS A 1 522 ? 113.698 149.304 134.142 1.00 95.04 522 CYS A C 1
ATOM 3773 O O . CYS A 1 522 ? 113.111 148.225 134.012 1.00 95.04 522 CYS A O 1
ATOM 3776 N N . GLY A 1 523 ? 113.742 150.201 133.161 1.00 83.64 523 GLY A N 1
ATOM 3777 C CA . GLY A 1 523 ? 112.949 150.041 131.956 1.00 83.64 523 GLY A CA 1
ATOM 3778 C C . GLY A 1 523 ? 113.585 149.274 130.814 1.00 83.64 523 GLY A C 1
ATOM 3779 O O . GLY A 1 523 ? 112.919 148.461 130.171 1.00 83.64 523 GLY A O 1
ATOM 3780 N N . VAL A 1 524 ? 114.866 149.517 130.549 1.00 72.21 524 VAL A N 1
ATOM 3781 C CA . VAL A 1 524 ? 115.556 148.930 129.405 1.00 72.21 524 VAL A CA 1
ATOM 3782 C C . VAL A 1 524 ? 115.866 147.457 129.642 1.00 72.21 524 VAL A C 1
ATOM 3783 O O . VAL A 1 524 ? 115.758 146.961 130.766 1.00 72.21 524 VAL A O 1
ATOM 3787 N N . HIS A 1 525 ? 116.243 146.750 128.578 1.00 65.97 525 HIS A N 1
ATOM 3788 C CA . HIS A 1 525 ? 116.674 145.362 128.660 1.00 65.97 525 HIS A CA 1
ATOM 3789 C C . HIS A 1 525 ? 117.965 145.266 129.463 1.00 65.97 525 HIS A C 1
ATOM 3790 O O . HIS A 1 525 ? 118.723 146.226 129.571 1.00 65.97 525 HIS A O 1
ATOM 3797 N N . TYR A 1 526 ? 118.227 144.088 130.028 1.00 64.87 526 TYR A N 1
ATOM 3798 C CA . TYR A 1 526 ? 119.420 143.950 130.853 1.00 64.87 526 TYR A CA 1
ATOM 3799 C C . TYR A 1 526 ? 120.706 143.844 130.044 1.00 64.87 526 TYR A C 1
ATOM 3800 O O . TYR A 1 526 ? 121.782 143.837 130.642 1.00 64.87 526 TYR A O 1
ATOM 3809 N N . LEU A 1 527 ? 120.628 143.737 128.718 1.00 66.78 527 LEU A N 1
ATOM 3810 C CA . LEU A 1 527 ? 121.805 143.782 127.8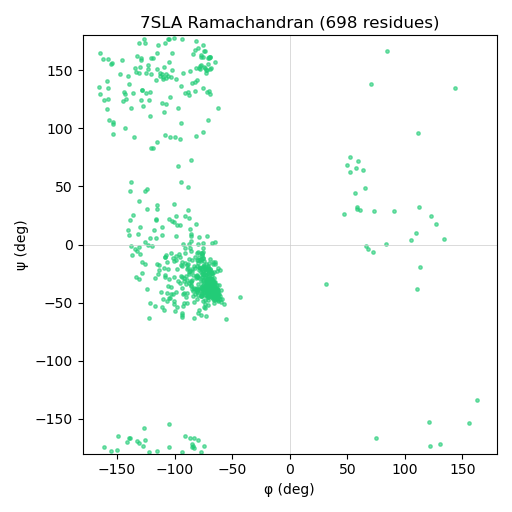63 1.00 66.78 527 LEU A CA 1
ATOM 3811 C C . LEU A 1 527 ? 122.073 145.169 127.311 1.00 66.78 527 LEU A C 1
ATOM 3812 O O . LEU A 1 527 ? 123.133 145.387 126.724 1.00 66.78 527 LEU A O 1
ATOM 3817 N N . TYR A 1 528 ? 121.136 146.097 127.461 1.00 66.04 528 TYR A N 1
ATOM 3818 C CA . TYR A 1 528 ? 121.380 147.503 127.189 1.00 66.04 528 TYR A CA 1
ATOM 3819 C C . TYR A 1 528 ? 121.951 148.226 128.395 1.00 66.04 528 TYR A C 1
ATOM 3820 O O . TYR A 1 528 ? 122.243 149.419 128.303 1.00 66.04 528 TYR A O 1
ATOM 3829 N N . PHE A 1 529 ? 122.095 147.539 129.524 1.00 65.05 529 PHE A N 1
ATOM 3830 C CA . PHE A 1 529 ? 122.713 148.101 130.714 1.00 65.05 529 PHE A CA 1
ATOM 3831 C C . PHE A 1 529 ? 124.217 147.888 130.735 1.00 65.05 529 PHE A C 1
ATOM 3832 O O . PHE A 1 529 ? 124.947 148.729 131.275 1.00 65.05 529 PHE A O 1
ATOM 3840 N N . ALA A 1 530 ? 124.689 146.792 130.135 1.00 63.34 530 ALA A N 1
ATOM 3841 C CA . ALA A 1 530 ? 126.113 146.479 130.130 1.00 63.34 530 ALA A CA 1
ATOM 3842 C C . ALA A 1 530 ? 126.912 147.495 129.326 1.00 63.34 530 ALA A C 1
ATOM 3843 O O . ALA A 1 530 ? 127.998 147.906 129.749 1.00 63.34 530 ALA A O 1
ATOM 3845 N N . ILE A 1 531 ? 126.376 147.942 128.187 1.00 63.72 531 ILE A N 1
ATOM 3846 C CA . ILE A 1 531 ? 127.087 148.899 127.343 1.00 63.72 531 ILE A CA 1
ATOM 3847 C C . ILE A 1 531 ? 127.161 150.266 128.015 1.00 63.72 531 ILE A C 1
ATOM 3848 O O . ILE A 1 531 ? 128.202 150.938 127.972 1.00 63.72 531 ILE A O 1
ATOM 3853 N N . ILE A 1 532 ? 126.073 150.681 128.668 1.00 63.42 532 ILE A N 1
ATOM 3854 C CA . ILE A 1 532 ? 126.046 151.959 129.373 1.00 63.42 532 ILE A CA 1
ATOM 3855 C C . ILE A 1 532 ? 127.009 151.947 130.554 1.00 63.42 532 ILE A C 1
ATOM 3856 O O . ILE A 1 532 ? 127.753 152.913 130.772 1.00 63.42 532 ILE A O 1
ATOM 3861 N N . LEU A 1 533 ? 127.054 150.837 131.298 1.00 62.83 533 LEU A N 1
ATOM 3862 C CA . LEU A 1 533 ? 127.942 150.754 132.455 1.00 62.83 533 LEU A CA 1
ATOM 3863 C C . LEU A 1 533 ? 129.410 150.706 132.033 1.00 62.83 533 LEU A C 1
ATOM 3864 O O . LEU A 1 533 ? 130.268 151.335 132.672 1.00 62.83 533 LEU A O 1
ATOM 3869 N N . PHE A 1 534 ? 129.699 149.991 130.939 1.00 64.04 534 PHE A N 1
ATOM 3870 C CA . PHE A 1 534 ? 131.028 149.952 130.328 1.00 64.04 534 PHE A CA 1
ATOM 3871 C C . PHE A 1 534 ? 131.512 151.346 129.944 1.00 64.04 534 PHE A C 1
ATOM 3872 O O . PHE A 1 534 ? 132.615 151.767 130.331 1.00 64.04 534 PHE A O 1
ATOM 3880 N N . ALA A 1 535 ? 130.674 152.094 129.215 1.00 62.82 535 ALA A N 1
ATOM 3881 C CA . ALA A 1 535 ? 131.064 153.421 128.750 1.00 62.82 535 ALA A CA 1
ATOM 3882 C C . ALA A 1 535 ? 131.224 154.408 129.901 1.00 62.82 535 ALA A C 1
ATOM 3883 O O . ALA A 1 535 ? 132.157 155.221 129.892 1.00 62.82 535 ALA A O 1
ATOM 3885 N N . ILE A 1 536 ? 130.349 154.336 130.910 1.00 63.06 536 ILE A N 1
ATOM 3886 C CA . ILE A 1 536 ? 130.422 155.276 132.029 1.00 63.06 536 ILE A CA 1
ATOM 3887 C C . ILE A 1 536 ? 131.671 155.025 132.871 1.00 63.06 536 ILE A C 1
ATOM 3888 O O . ILE A 1 536 ? 132.357 155.976 133.280 1.00 63.06 536 ILE A O 1
ATOM 3893 N N . SER A 1 537 ? 132.027 153.749 133.087 1.00 63.72 537 SER A N 1
ATOM 3894 C CA . SER A 1 537 ? 133.243 153.436 133.838 1.00 63.72 537 SER A CA 1
ATOM 3895 C C . SER A 1 537 ? 134.501 153.889 133.105 1.00 63.72 537 SER A C 1
ATOM 3896 O O . SER A 1 537 ? 135.413 154.454 133.729 1.00 63.72 537 SER A O 1
ATOM 3899 N N . GLY A 1 538 ? 134.554 153.687 131.784 1.00 64.07 538 GLY A N 1
ATOM 3900 C CA . GLY A 1 538 ? 135.699 154.171 131.021 1.00 64.07 538 GLY A CA 1
ATOM 3901 C C . GLY A 1 538 ? 135.832 155.685 131.025 1.00 64.07 538 GLY A C 1
ATOM 3902 O O . GLY A 1 538 ? 136.942 156.220 131.149 1.00 64.07 538 GLY A O 1
ATOM 3903 N N . ILE A 1 539 ? 134.702 156.394 130.921 1.00 64.81 539 ILE A N 1
ATOM 3904 C CA . ILE A 1 539 ? 134.721 157.857 130.923 1.00 64.81 539 ILE A CA 1
ATOM 3905 C C . ILE A 1 539 ? 135.197 158.394 132.270 1.00 64.81 539 ILE A C 1
ATOM 3906 O O . ILE A 1 539 ? 136.011 159.329 132.328 1.00 64.81 539 ILE A O 1
ATOM 3911 N N . VAL A 1 540 ? 134.751 157.770 133.367 1.00 62.95 540 VAL A N 1
ATOM 3912 C CA . VAL A 1 540 ? 135.144 158.224 134.699 1.00 62.95 540 VAL A CA 1
ATOM 3913 C C . VAL A 1 540 ? 136.633 157.991 134.945 1.00 62.95 540 VAL A C 1
ATOM 3914 O O . VAL A 1 540 ? 137.328 158.884 135.450 1.00 62.95 540 VAL A O 1
ATOM 3918 N N . THR A 1 541 ? 137.167 156.823 134.553 1.00 65.45 541 THR A N 1
ATOM 3919 C CA . THR A 1 541 ? 138.594 156.610 134.813 1.00 65.45 541 THR A CA 1
ATOM 3920 C C . THR A 1 541 ? 139.487 157.464 133.916 1.00 65.45 541 THR A C 1
ATOM 3921 O O . THR A 1 541 ? 140.550 157.896 134.370 1.00 65.45 541 THR A O 1
ATOM 3925 N N . VAL A 1 542 ? 139.053 157.801 132.695 1.00 66.90 542 VAL A N 1
ATOM 3926 C CA . VAL A 1 542 ? 139.870 158.686 131.861 1.00 66.90 542 VAL A CA 1
ATOM 3927 C C . VAL A 1 542 ? 139.869 160.114 132.411 1.00 66.90 542 VAL A C 1
ATOM 3928 O O . VAL A 1 542 ? 140.929 160.757 132.513 1.00 66.90 542 VAL A O 1
ATOM 3932 N N . VAL A 1 543 ? 138.699 160.612 132.828 1.00 69.43 543 VAL A N 1
ATOM 3933 C CA . VAL A 1 543 ? 138.599 161.980 133.336 1.00 69.43 543 VAL A CA 1
ATOM 3934 C C . VAL A 1 543 ? 139.347 162.134 134.660 1.00 69.43 543 VAL A C 1
ATOM 3935 O O . VAL A 1 543 ? 140.039 163.136 134.877 1.00 69.43 543 VAL A O 1
ATOM 3939 N N . VAL A 1 544 ? 139.275 161.132 135.542 1.00 69.90 544 VAL A N 1
ATOM 3940 C CA . VAL A 1 544 ? 140.012 161.226 136.801 1.00 69.90 544 VAL A CA 1
ATOM 3941 C C . VAL A 1 544 ? 141.512 161.038 136.572 1.00 69.90 544 VAL A C 1
ATOM 3942 O O . VAL A 1 544 ? 142.331 161.708 137.213 1.00 69.90 544 VAL A O 1
ATOM 3946 N N . SER A 1 545 ? 141.906 160.189 135.619 1.00 73.44 545 SER A N 1
ATOM 3947 C CA . SER A 1 545 ? 143.320 159.953 135.372 1.00 73.44 545 SER A CA 1
ATOM 3948 C C . SER A 1 545 ? 144.018 161.101 134.658 1.00 73.44 545 SER A C 1
ATOM 3949 O O . SER A 1 545 ? 145.249 161.163 134.690 1.00 73.44 545 SER A O 1
ATOM 3952 N N . LEU A 1 546 ? 143.283 161.994 133.996 1.00 74.81 546 LEU A N 1
ATOM 3953 C CA . LEU A 1 546 ? 143.916 163.142 133.352 1.00 74.81 546 LEU A CA 1
ATOM 3954 C C . LEU A 1 546 ? 144.004 164.377 134.242 1.00 74.81 546 LEU A C 1
ATOM 3955 O O . LEU A 1 546 ? 144.081 165.491 133.721 1.00 74.81 546 LEU A O 1
ATOM 3960 N N . LEU A 1 547 ? 144.002 164.218 135.564 1.00 81.88 547 LEU A N 1
ATOM 3961 C CA . LEU A 1 547 ? 144.077 165.364 136.463 1.00 81.88 547 LEU A CA 1
ATOM 3962 C C . LEU A 1 547 ? 145.121 165.188 137.558 1.00 81.88 547 LEU A C 1
ATOM 3963 O O . LEU A 1 547 ? 145.159 165.995 138.491 1.00 81.88 547 LEU A O 1
ATOM 3968 N N . THR A 1 548 ? 145.953 164.151 137.482 1.00 86.60 548 THR A N 1
ATOM 3969 C CA . THR A 1 548 ? 146.942 163.879 138.516 1.00 86.60 548 THR A CA 1
ATOM 3970 C C . THR A 1 548 ? 148.305 163.590 137.899 1.00 86.60 548 THR A C 1
ATOM 3971 O O . THR A 1 548 ? 148.503 163.802 136.700 1.00 86.60 548 THR A O 1
ATOM 3975 N N . LYS A 1 549 ? 149.251 163.109 138.706 1.00 92.45 549 LYS A N 1
ATOM 3976 C CA . LYS A 1 549 ? 150.643 162.883 138.328 1.00 92.45 549 LYS A CA 1
ATOM 3977 C C . LYS A 1 549 ? 150.820 161.516 137.663 1.00 92.45 549 LYS A C 1
ATOM 3978 O O . LYS A 1 549 ? 150.234 160.527 138.111 1.00 92.45 549 LYS A O 1
ATOM 3980 N N . PRO A 1 550 ? 151.629 161.437 136.599 1.00 96.08 550 PRO A N 1
ATOM 3981 C CA . PRO A 1 550 ? 151.835 160.155 135.910 1.00 96.08 550 PRO A CA 1
ATOM 3982 C C . PRO A 1 550 ? 152.894 159.270 136.547 1.00 96.08 550 PRO A C 1
ATOM 3983 O O . PRO A 1 550 ? 153.414 159.575 137.623 1.00 96.08 550 PRO A O 1
ATOM 3987 N N . ILE A 1 551 ? 153.212 158.165 135.881 1.00 101.78 551 ILE A N 1
ATOM 3988 C CA . ILE A 1 551 ? 154.206 157.202 136.340 1.00 101.78 551 ILE A CA 1
ATOM 3989 C C . ILE A 1 551 ? 155.281 157.105 135.265 1.00 101.78 551 ILE A C 1
ATOM 3990 O O . ILE A 1 551 ? 154.948 156.970 134.087 1.00 101.78 551 ILE A O 1
ATOM 3995 N N . PRO A 1 552 ? 156.568 157.190 135.608 1.00 102.78 552 PRO A N 1
ATOM 3996 C CA . PRO A 1 552 ? 157.615 157.077 134.587 1.00 102.78 552 PRO A CA 1
ATOM 3997 C C . PRO A 1 552 ? 157.718 155.664 134.042 1.00 102.78 552 PRO A C 1
ATOM 3998 O O . PRO A 1 552 ? 157.268 154.699 134.659 1.00 102.78 552 PRO A O 1
ATOM 4002 N N . ASP A 1 553 ? 158.333 155.551 132.866 1.00 106.14 553 ASP A N 1
ATOM 4003 C CA . ASP A 1 553 ? 158.429 154.279 132.162 1.00 106.14 553 ASP A CA 1
ATOM 4004 C C . ASP A 1 553 ? 159.619 153.428 132.592 1.00 106.14 553 ASP A C 1
ATOM 4005 O O . ASP A 1 553 ? 159.884 152.401 131.963 1.00 106.14 553 ASP A O 1
ATOM 4010 N N . VAL A 1 554 ? 160.349 153.835 133.631 1.00 105.80 554 VAL A N 1
ATOM 4011 C CA . VAL A 1 554 ? 161.358 152.948 134.200 1.00 105.80 554 VAL A CA 1
ATOM 4012 C C . VAL A 1 554 ? 160.684 151.798 134.929 1.00 105.80 554 VAL A C 1
ATOM 4013 O O . VAL A 1 554 ? 161.155 150.659 134.888 1.00 105.80 554 VAL A O 1
ATOM 4017 N N . HIS A 1 555 ? 159.557 152.069 135.584 1.00 105.69 555 HIS A N 1
ATOM 4018 C CA . HIS A 1 555 ? 158.844 151.051 136.339 1.00 105.69 555 HIS A CA 1
ATOM 4019 C C . HIS A 1 555 ? 157.951 150.173 135.475 1.00 105.69 555 HIS A C 1
ATOM 4020 O O . HIS A 1 555 ? 157.463 149.152 135.968 1.00 105.69 555 HIS A O 1
ATOM 4027 N N . LEU A 1 556 ? 157.725 150.530 134.210 1.00 101.36 556 LEU A N 1
ATOM 4028 C CA . LEU A 1 556 ? 156.662 149.934 133.408 1.00 101.36 556 LEU A CA 1
ATOM 4029 C C . LEU A 1 556 ? 157.194 149.139 132.220 1.00 101.36 556 LEU A C 1
ATOM 4030 O O . LEU A 1 556 ? 156.536 149.059 131.184 1.00 101.36 556 LEU A O 1
ATOM 4035 N N . TYR A 1 557 ? 158.376 148.547 132.346 1.00 106.56 557 TYR A N 1
ATOM 4036 C CA . TYR A 1 557 ? 158.912 147.710 131.283 1.00 106.56 557 TYR A CA 1
ATOM 4037 C C . TYR A 1 557 ? 158.192 146.370 131.257 1.00 106.56 557 TYR A C 1
ATOM 4038 O O . TYR A 1 557 ? 157.972 145.754 132.303 1.00 106.56 557 TYR A O 1
ATOM 4047 N N . ARG A 1 558 ? 157.822 145.933 130.048 1.00 103.52 558 ARG A N 1
ATOM 4048 C CA . ARG A 1 558 ? 157.200 144.630 129.774 1.00 103.52 558 ARG A CA 1
ATOM 4049 C C . ARG A 1 558 ? 155.891 144.421 130.531 1.00 103.52 558 ARG A C 1
ATOM 4050 O O . ARG A 1 558 ? 155.551 143.295 130.893 1.00 103.52 558 ARG A O 1
ATOM 4058 N N . LEU A 1 559 ? 155.133 145.489 130.767 1.00 93.43 559 LEU A N 1
ATOM 4059 C CA . LEU A 1 559 ? 153.859 145.384 131.462 1.00 93.43 559 LEU A CA 1
ATOM 4060 C C . LEU A 1 559 ? 152.694 145.984 130.690 1.00 93.43 559 LEU A C 1
ATOM 4061 O O . LEU A 1 559 ? 151.570 145.981 131.201 1.00 93.43 559 LEU A O 1
ATOM 4066 N N . CYS A 1 560 ? 152.921 146.494 129.483 1.00 93.64 560 CYS A N 1
ATOM 4067 C CA . CYS A 1 560 ? 151.854 147.034 128.653 1.00 93.64 560 CYS A CA 1
ATOM 4068 C C . CYS A 1 560 ? 152.105 146.575 127.221 1.00 93.64 560 CYS A C 1
ATOM 4069 O O . CYS A 1 560 ? 152.907 145.672 126.970 1.00 93.64 560 CYS A O 1
ATOM 4072 N N . TRP A 1 561 ? 151.402 147.187 126.271 1.00 96.24 561 TRP A N 1
ATOM 4073 C CA . TRP A 1 561 ? 151.445 146.731 124.887 1.00 96.24 561 TRP A CA 1
ATOM 4074 C C . TRP A 1 561 ? 152.539 147.407 124.073 1.00 96.24 561 TRP A C 1
ATOM 4075 O O . TRP A 1 561 ? 153.115 146.781 123.178 1.00 96.24 561 TRP A O 1
ATOM 4086 N N . SER A 1 562 ? 152.842 148.674 124.356 1.00 99.94 562 SER A N 1
ATOM 4087 C CA . SER A 1 562 ? 153.863 149.370 123.581 1.00 99.94 562 SER A CA 1
ATOM 4088 C C . SER A 1 562 ? 155.269 148.955 123.995 1.00 99.94 562 SER A C 1
ATOM 4089 O O . SER A 1 562 ? 156.155 148.825 123.145 1.00 99.94 562 SER A O 1
ATOM 4092 N N . LEU A 1 563 ? 155.490 148.734 125.290 1.00 100.70 563 LEU A N 1
ATOM 4093 C CA . LEU A 1 563 ? 156.797 148.370 125.821 1.00 100.70 563 LEU A CA 1
ATOM 4094 C C . LEU A 1 563 ? 156.922 146.878 126.085 1.00 100.70 563 LEU A C 1
ATOM 4095 O O . LEU A 1 563 ? 157.588 146.475 127.040 1.00 100.70 563 LEU A O 1
ATOM 4100 N N . ARG A 1 564 ? 156.301 146.045 125.258 1.00 100.38 564 ARG A N 1
ATOM 4101 C CA . ARG A 1 564 ? 156.336 144.609 125.488 1.00 100.38 564 ARG A CA 1
ATOM 4102 C C . ARG A 1 564 ? 157.635 143.962 125.042 1.00 100.38 564 ARG A C 1
ATOM 4103 O O . ARG A 1 564 ? 157.862 142.795 125.366 1.00 100.38 564 ARG A O 1
ATOM 4111 N N . ASN A 1 565 ? 158.486 144.672 124.309 1.00 104.58 565 ASN A N 1
ATOM 4112 C CA . ASN A 1 565 ? 159.718 144.096 123.786 1.00 104.58 565 ASN A CA 1
ATOM 4113 C C . ASN A 1 565 ? 160.946 144.889 124.215 1.00 104.58 565 ASN A C 1
ATOM 4114 O O . ASN A 1 565 ? 161.936 144.949 123.487 1.00 104.58 565 ASN A O 1
ATOM 4119 N N . SER A 1 566 ? 160.897 145.508 125.388 1.00 108.34 566 SER A N 1
ATOM 4120 C CA . SER A 1 566 ? 162.084 146.146 125.926 1.00 108.34 566 SER A CA 1
ATOM 4121 C C . SER A 1 566 ? 163.021 145.096 126.509 1.00 108.34 566 SER A C 1
ATOM 4122 O O . SER A 1 566 ? 162.624 143.966 126.801 1.00 108.34 566 SER A O 1
ATOM 4125 N N . LYS A 1 567 ? 164.284 145.483 126.673 1.00 114.51 567 LYS A N 1
ATOM 4126 C CA . LYS A 1 567 ? 165.312 144.563 127.132 1.00 114.51 567 LYS A CA 1
ATOM 4127 C C . LYS A 1 567 ? 166.030 145.026 128.391 1.00 114.51 567 LYS A C 1
ATOM 4128 O O . LYS A 1 567 ? 166.903 144.304 128.884 1.00 114.51 567 LYS A O 1
ATOM 4130 N N . GLU A 1 568 ? 165.685 146.189 128.934 1.00 117.18 568 GLU A N 1
ATOM 4131 C CA . GLU A 1 568 ? 166.386 146.729 130.091 1.00 117.18 568 GLU A CA 1
ATOM 4132 C C . GLU A 1 568 ? 165.800 146.144 131.374 1.00 117.18 568 GLU A C 1
ATOM 4133 O O . GLU A 1 568 ? 164.979 145.225 131.349 1.00 117.18 568 GLU A O 1
ATOM 4139 N N . GLU A 1 569 ? 166.221 146.670 132.521 1.00 116.16 569 GLU A N 1
ATOM 4140 C CA . GLU A 1 569 ? 165.716 146.236 133.814 1.00 116.16 569 GLU A CA 1
ATOM 4141 C C . GLU A 1 569 ? 164.851 147.326 134.432 1.00 116.16 569 GLU A C 1
ATOM 4142 O O . GLU A 1 569 ? 165.128 148.518 134.287 1.00 116.16 569 GLU A O 1
ATOM 4148 N N . ARG A 1 570 ? 163.803 146.903 135.131 1.00 106.84 570 ARG A N 1
ATOM 4149 C CA . ARG A 1 570 ? 162.846 147.814 135.735 1.00 106.84 570 ARG A CA 1
ATOM 4150 C C . ARG A 1 570 ? 162.980 147.793 137.250 1.00 106.84 570 ARG A C 1
ATOM 4151 O O . ARG A 1 570 ? 163.249 146.748 137.847 1.00 106.84 570 ARG A O 1
ATOM 4159 N N . ILE A 1 571 ? 162.817 148.957 137.865 1.00 108.37 571 ILE A N 1
ATOM 4160 C CA . ILE A 1 571 ? 162.807 149.084 139.320 1.00 108.37 571 ILE A CA 1
ATOM 4161 C C . ILE A 1 571 ? 161.335 149.159 139.710 1.00 108.37 571 ILE A C 1
ATOM 4162 O O . ILE A 1 571 ? 160.733 150.231 139.745 1.00 108.37 571 ILE A O 1
ATOM 4164 N N . ASP A 1 572 ? 160.753 148.002 140.014 1.00 109.51 572 ASP A N 1
ATOM 4165 C CA . ASP A 1 572 ? 159.307 147.870 140.088 1.00 109.51 572 ASP A CA 1
ATOM 4166 C C . ASP A 1 572 ? 158.751 148.503 141.362 1.00 109.51 572 ASP A C 1
ATOM 4167 O O . ASP A 1 572 ? 159.484 148.927 142.258 1.00 109.51 572 ASP A O 1
ATOM 4172 N N . LEU A 1 573 ? 157.426 148.572 141.421 1.00 104.41 573 LEU A N 1
ATOM 4173 C CA . LEU A 1 573 ? 156.731 149.156 142.554 1.00 104.41 573 LEU A CA 1
ATOM 4174 C C . LEU A 1 573 ? 156.467 148.102 143.622 1.00 104.41 573 LEU A C 1
ATOM 4175 O O . LEU A 1 573 ? 155.934 147.031 143.334 1.00 104.41 573 LEU A O 1
ATOM 4180 N N . MET A 1 630 ? 159.842 122.064 131.723 1.00 121.87 630 MET A N 1
ATOM 4181 C CA . MET A 1 630 ? 158.636 121.802 132.500 1.00 121.87 630 MET A CA 1
ATOM 4182 C C . MET A 1 630 ? 157.773 123.052 132.624 1.00 121.87 630 MET A C 1
ATOM 4183 O O . MET A 1 630 ? 156.546 122.972 132.655 1.00 121.87 630 MET A O 1
ATOM 4185 N N . LYS A 1 631 ? 158.427 124.209 132.694 1.00 119.37 631 LYS A N 1
ATOM 4186 C CA . LYS A 1 631 ? 157.751 125.489 132.869 1.00 119.37 631 LYS A CA 1
ATOM 4187 C C . LYS A 1 631 ? 158.220 126.432 131.774 1.00 119.37 631 LYS A C 1
ATOM 4188 O O . LYS A 1 631 ? 159.414 126.734 131.686 1.00 119.37 631 LYS A O 1
ATOM 4194 N N . MET A 1 632 ? 157.291 126.893 130.941 1.00 105.79 632 MET A N 1
ATOM 4195 C CA . MET A 1 632 ? 157.652 127.801 129.864 1.00 105.79 632 MET A CA 1
ATOM 4196 C C . MET A 1 632 ? 157.779 129.223 130.385 1.00 105.79 632 MET A C 1
ATOM 4197 O O . MET A 1 632 ? 157.018 129.654 131.255 1.00 105.79 632 MET A O 1
ATOM 4202 N N . THR A 1 633 ? 158.772 129.942 129.859 1.00 109.78 633 THR A N 1
ATOM 4203 C CA . THR A 1 633 ? 158.937 131.361 130.144 1.00 109.78 633 THR A CA 1
ATOM 4204 C C . THR A 1 633 ? 159.344 132.159 128.912 1.00 109.78 633 THR A C 1
ATOM 4205 O O . THR A 1 633 ? 159.661 133.346 129.045 1.00 109.78 633 THR A O 1
ATOM 4209 N N . ASP A 1 634 ? 159.342 131.563 127.724 1.00 108.06 634 ASP A N 1
ATOM 4210 C CA . ASP A 1 634 ? 159.978 132.182 126.572 1.00 108.06 634 ASP A CA 1
ATOM 4211 C C . ASP A 1 634 ? 159.035 132.526 125.430 1.00 108.06 634 ASP A C 1
ATOM 4212 O O . ASP A 1 634 ? 159.313 133.489 124.711 1.00 108.06 634 ASP A O 1
ATOM 4217 N N . THR A 1 635 ? 157.934 131.786 125.265 1.00 102.76 635 THR A N 1
ATOM 4218 C CA . THR A 1 635 ? 156.992 131.887 124.139 1.00 102.76 635 THR A CA 1
ATOM 4219 C C . THR A 1 635 ? 157.709 131.802 122.792 1.00 102.76 635 THR A C 1
ATOM 4220 O O . THR A 1 635 ? 157.698 132.734 121.990 1.00 102.76 635 THR A O 1
ATOM 4224 N N . SER A 1 636 ? 158.343 130.660 122.558 1.00 101.36 636 SER A N 1
ATOM 4225 C CA . SER A 1 636 ? 159.041 130.398 121.312 1.00 101.36 636 SER A CA 1
ATOM 4226 C C . SER A 1 636 ? 158.479 129.140 120.671 1.00 101.36 636 SER A C 1
ATOM 4227 O O . SER A 1 636 ? 158.001 128.236 121.360 1.00 101.36 636 SER A O 1
ATOM 4230 N N . GLU A 1 637 ? 158.539 129.088 119.343 1.00 97.13 637 GLU A N 1
ATOM 4231 C CA . GLU A 1 637 ? 157.949 127.983 118.601 1.00 97.13 637 GLU A CA 1
ATOM 4232 C C . GLU A 1 637 ? 158.672 127.826 117.274 1.00 97.13 637 GLU A C 1
ATOM 4233 O O . GLU A 1 637 ? 159.271 128.775 116.764 1.00 97.13 637 GLU A O 1
ATOM 4239 N N . LYS A 1 638 ? 158.605 126.615 116.727 1.00 99.67 638 LYS A N 1
ATOM 4240 C CA . LYS A 1 638 ? 159.237 126.317 115.452 1.00 99.67 638 LYS A CA 1
ATOM 4241 C C . LYS A 1 638 ? 158.513 127.037 114.313 1.00 99.67 638 LYS A C 1
ATOM 4242 O O . LYS A 1 638 ? 157.311 127.294 114.398 1.00 99.67 638 LYS A O 1
ATOM 4248 N N . PRO A 1 639 ? 159.221 127.374 113.223 1.00 100.17 639 PRO A N 1
ATOM 4249 C CA . PRO A 1 639 ? 158.586 128.165 112.159 1.00 100.17 639 PRO A CA 1
ATOM 4250 C C . PRO A 1 639 ? 157.728 127.379 111.173 1.00 100.17 639 PRO A C 1
ATOM 4251 O O . PRO A 1 639 ? 157.438 127.887 110.086 1.00 100.17 639 PRO A O 1
ATOM 4255 N N . LEU A 1 640 ? 157.321 126.156 111.510 1.00 94.58 640 LEU A N 1
ATOM 4256 C CA . LEU A 1 640 ? 156.371 125.404 110.696 1.00 94.58 640 LEU A CA 1
ATOM 4257 C C . LEU A 1 640 ? 155.013 125.252 111.367 1.00 94.58 640 LEU A C 1
ATOM 4258 O O . LEU A 1 640 ? 153.961 125.491 110.740 1.00 94.58 640 LEU A O 1
ATOM 4263 N N . TRP A 1 641 ? 155.008 124.877 112.647 1.00 92.04 641 TRP A N 1
ATOM 4264 C CA . TRP A 1 641 ? 153.755 124.711 113.365 1.00 92.04 641 TRP A CA 1
ATOM 4265 C C . TRP A 1 641 ? 153.059 126.038 113.622 1.00 92.04 641 TRP A C 1
ATOM 4266 O O . TRP A 1 641 ? 151.832 126.058 113.767 1.00 92.04 641 TRP A O 1
ATOM 4277 N N . ARG A 1 642 ? 153.805 127.144 113.617 1.00 88.62 642 ARG A N 1
ATOM 4278 C CA . ARG A 1 642 ? 153.189 128.466 113.616 0.80 88.62 642 ARG A CA 1
ATOM 4279 C C . ARG A 1 642 ? 152.322 128.675 112.378 1.00 88.62 642 ARG A C 1
ATOM 4280 O O . ARG A 1 642 ? 151.177 129.139 112.483 1.00 88.62 642 ARG A O 1
ATOM 4288 N N . THR A 1 643 ? 152.834 128.285 111.204 1.00 84.97 643 THR A N 1
ATOM 4289 C CA . THR A 1 643 ? 152.088 128.434 109.957 0.87 84.97 643 THR A CA 1
ATOM 4290 C C . THR A 1 643 ? 150.855 127.542 109.930 1.00 84.97 643 THR A C 1
ATOM 4291 O O . THR A 1 643 ? 149.772 127.976 109.495 1.00 84.97 643 THR A O 1
ATOM 4295 N N . VAL A 1 644 ? 150.996 126.304 110.419 1.00 81.03 644 VAL A N 1
ATOM 4296 C CA . VAL A 1 644 ? 149.858 125.384 110.446 1.00 81.03 644 VAL A CA 1
ATOM 4297 C C . VAL A 1 644 ? 148.757 125.897 111.375 1.00 81.03 644 VAL A C 1
ATOM 4298 O O . VAL A 1 644 ? 147.563 125.854 111.031 1.00 81.03 644 VAL A O 1
ATOM 4302 N N . LEU A 1 645 ? 149.136 126.446 112.533 1.00 78.45 645 LEU A N 1
ATOM 4303 C CA . LEU A 1 645 ? 148.126 126.944 113.461 1.00 78.45 645 LEU A CA 1
ATOM 4304 C C . LEU A 1 645 ? 147.438 128.208 112.950 1.00 78.45 645 LEU A C 1
ATOM 4305 O O . LEU A 1 645 ? 146.230 128.379 113.176 1.00 78.45 645 LEU A O 1
ATOM 4310 N N . ASN A 1 646 ? 148.168 129.083 112.243 1.00 77.64 646 ASN A N 1
ATOM 4311 C CA . ASN A 1 646 ? 147.537 130.261 111.645 1.00 77.64 646 ASN A CA 1
ATOM 4312 C C . ASN A 1 646 ? 146.487 129.872 110.608 1.00 77.64 646 ASN A C 1
ATOM 4313 O O . ASN A 1 646 ? 145.363 130.409 110.612 1.00 77.64 646 ASN A O 1
ATOM 4318 N N . ILE A 1 647 ? 146.824 128.911 109.738 1.00 76.83 647 ILE A N 1
ATOM 4319 C CA . ILE A 1 647 ? 145.889 128.488 108.695 1.00 76.83 647 ILE A CA 1
ATOM 4320 C C . ILE A 1 647 ? 144.649 127.820 109.297 1.00 76.83 647 ILE A C 1
ATOM 4321 O O . ILE A 1 647 ? 143.512 128.070 108.854 1.00 76.83 647 ILE A O 1
ATOM 4326 N N . ASN A 1 648 ? 144.827 127.023 110.357 1.00 76.01 648 ASN A N 1
ATOM 4327 C CA . ASN A 1 648 ? 143.661 126.374 110.954 0.98 76.01 648 ASN A CA 1
ATOM 4328 C C . ASN A 1 648 ? 142.761 127.348 111.713 1.00 76.01 648 ASN A C 1
ATOM 4329 O O . ASN A 1 648 ? 141.533 127.167 111.720 1.00 76.01 648 ASN A O 1
ATOM 4334 N N . ALA A 1 649 ? 143.326 128.398 112.323 1.00 73.12 649 ALA A N 1
ATOM 4335 C CA . ALA A 1 649 ? 142.478 129.410 112.955 1.00 73.12 649 ALA A CA 1
ATOM 4336 C C . ALA A 1 649 ? 141.654 130.175 111.925 1.00 73.12 649 ALA A C 1
ATOM 4337 O O . ALA A 1 649 ? 140.478 130.496 112.172 1.00 73.12 649 ALA A O 1
ATOM 4339 N N . ILE A 1 650 ? 142.243 130.447 110.754 1.00 72.68 650 ILE A N 1
ATOM 4340 C CA . ILE A 1 650 ? 141.497 131.127 109.694 1.00 72.68 650 ILE A CA 1
ATOM 4341 C C . ILE A 1 650 ? 140.338 130.261 109.190 1.00 72.68 650 ILE A C 1
ATOM 4342 O O . ILE A 1 650 ? 139.216 130.758 108.983 1.00 72.68 650 ILE A O 1
ATOM 4347 N N . LEU A 1 651 ? 140.566 128.948 109.043 1.00 73.29 651 LEU A N 1
ATOM 4348 C CA . LEU A 1 651 ? 139.482 128.065 108.598 1.00 73.29 651 LEU A CA 1
ATOM 4349 C C . LEU A 1 651 ? 138.361 127.951 109.629 1.00 73.29 651 LEU A C 1
ATOM 4350 O O . LEU A 1 651 ? 137.179 127.871 109.259 1.00 73.29 651 LEU A O 1
ATOM 4355 N N . LEU A 1 652 ? 138.703 127.959 110.922 1.00 69.91 652 LEU A N 1
ATOM 4356 C CA . LEU A 1 652 ? 137.662 127.905 111.950 1.00 69.91 652 LEU A CA 1
ATOM 4357 C C . LEU A 1 652 ? 136.799 129.167 111.950 1.00 69.91 652 LEU A C 1
ATOM 4358 O O . LEU A 1 652 ? 135.567 129.089 112.114 1.00 69.91 652 LEU A O 1
ATOM 4363 N N . LEU A 1 653 ? 137.423 130.334 111.745 1.00 70.64 653 LEU A N 1
ATOM 4364 C CA . LEU A 1 653 ? 136.649 131.571 111.640 1.00 70.64 653 LEU A CA 1
ATOM 4365 C C . LEU A 1 653 ? 135.719 131.556 110.432 1.00 70.64 653 LEU A C 1
ATOM 4366 O O . LEU A 1 653 ? 134.575 132.032 110.514 1.00 70.64 653 LEU A O 1
ATOM 4371 N N . ALA A 1 654 ? 136.185 130.998 109.308 1.00 70.39 654 ALA A N 1
ATOM 4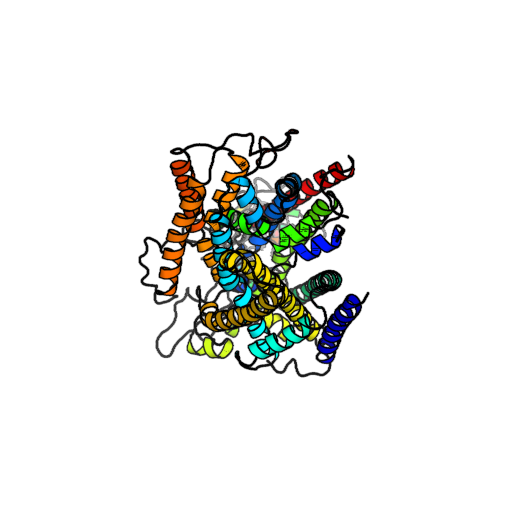372 C CA . ALA A 1 654 ? 135.340 130.911 108.118 1.00 70.39 654 ALA A CA 1
ATOM 4373 C C . ALA A 1 654 ? 134.123 130.016 108.344 1.00 70.39 654 ALA A C 1
ATOM 4374 O O . ALA A 1 654 ? 133.013 130.341 107.896 1.00 70.39 654 ALA A O 1
ATOM 4376 N N . VAL A 1 655 ? 134.302 128.907 109.070 1.00 70.86 655 VAL A N 1
ATOM 4377 C CA . VAL A 1 655 ? 133.176 128.008 109.342 1.00 70.86 655 VAL A CA 1
ATOM 4378 C C . VAL A 1 655 ? 132.141 128.672 110.256 1.00 70.86 655 VAL A C 1
ATOM 4379 O O . VAL A 1 655 ? 130.924 128.550 110.031 1.00 70.86 655 VAL A O 1
ATOM 4383 N N . ALA A 1 656 ? 132.598 129.418 111.273 1.00 70.68 656 ALA A N 1
ATOM 4384 C CA . ALA A 1 656 ? 131.643 130.089 112.165 1.00 70.68 656 ALA A CA 1
ATOM 4385 C C . ALA A 1 656 ? 130.855 131.185 111.446 1.00 70.68 656 ALA A C 1
ATOM 4386 O O . ALA A 1 656 ? 129.640 131.340 111.671 1.00 70.68 656 ALA A O 1
ATOM 4388 N N . ILE A 1 657 ? 131.521 131.934 110.557 1.00 71.51 657 ILE A N 1
ATOM 4389 C CA . ILE A 1 657 ? 130.827 132.959 109.777 1.00 71.51 657 ILE A CA 1
ATOM 4390 C C . ILE A 1 657 ? 129.805 132.327 108.833 1.00 71.51 657 ILE A C 1
ATOM 4391 O O . ILE A 1 657 ? 128.703 132.862 108.648 1.00 71.51 657 ILE A O 1
ATOM 4396 N N . PHE A 1 658 ? 130.121 131.151 108.269 1.00 73.41 658 PHE A N 1
ATOM 4397 C CA . PHE A 1 658 ? 129.150 130.493 107.393 1.00 73.41 658 PHE A CA 1
ATOM 4398 C C . PHE A 1 658 ? 127.924 130.000 108.157 1.00 73.41 658 PHE A C 1
ATOM 4399 O O . PHE A 1 658 ? 126.810 130.047 107.626 1.00 73.41 658 PHE A O 1
ATOM 4407 N N . CYS A 1 659 ? 128.098 129.522 109.395 1.00 76.16 659 CYS A N 1
ATOM 4408 C CA . CYS A 1 659 ? 126.927 129.112 110.182 1.00 76.16 659 CYS A CA 1
ATOM 4409 C C . CYS A 1 659 ? 126.020 130.299 110.506 1.00 76.16 659 CYS A C 1
ATOM 4410 O O . CYS A 1 659 ? 124.783 130.209 110.368 1.00 76.16 659 CYS A O 1
ATOM 4413 N N . HIS A 1 660 ? 126.629 131.426 110.907 1.00 73.44 660 HIS A N 1
ATOM 4414 C CA . HIS A 1 660 ? 125.865 132.649 111.159 1.00 73.44 660 HIS A CA 1
ATOM 4415 C C . HIS A 1 660 ? 125.149 133.148 109.912 1.00 73.44 660 HIS A C 1
ATOM 4416 O O . HIS A 1 660 ? 124.041 133.681 110.008 1.00 73.44 660 HIS A O 1
ATOM 4423 N N . ALA A 1 661 ? 125.760 132.985 108.736 1.00 74.46 661 ALA A N 1
ATOM 4424 C CA . ALA A 1 661 ? 125.124 133.416 107.499 1.00 74.46 661 ALA A CA 1
ATOM 4425 C C . ALA A 1 661 ? 124.105 132.420 106.977 1.00 74.46 661 ALA A C 1
ATOM 4426 O O . ALA A 1 661 ? 123.278 132.791 106.142 1.00 74.46 661 ALA A O 1
ATOM 4428 N N . TYR A 1 662 ? 124.154 131.163 107.419 1.00 76.49 662 TYR A N 1
ATOM 4429 C CA . TYR A 1 662 ? 123.101 130.228 107.042 1.00 76.49 662 TYR A CA 1
ATOM 4430 C C . TYR A 1 662 ? 121.824 130.521 107.802 1.00 76.49 662 TYR A C 1
ATOM 4431 O O . TYR A 1 662 ? 120.764 130.685 107.196 1.00 76.49 662 TYR A O 1
ATOM 4440 N N . PHE A 1 663 ? 121.892 130.575 109.136 1.00 76.49 663 PHE A N 1
ATOM 4441 C CA . PHE A 1 663 ? 120.631 130.622 109.883 1.00 76.49 663 PHE A CA 1
ATOM 4442 C C . PHE A 1 663 ? 119.917 131.970 109.846 1.00 76.49 663 PHE A C 1
ATOM 4443 O O . PHE A 1 663 ? 118.819 132.073 110.394 1.00 76.49 663 PHE A O 1
ATOM 4451 N N . ALA A 1 664 ? 120.486 132.993 109.213 1.00 80.06 664 ALA A N 1
ATOM 4452 C CA . ALA A 1 664 ? 119.832 134.285 109.082 1.00 80.06 664 ALA A CA 1
ATOM 4453 C C . ALA A 1 664 ? 119.329 134.566 107.678 1.00 80.06 664 ALA A C 1
ATOM 4454 O O . ALA A 1 664 ? 118.612 135.549 107.482 1.00 80.06 664 ALA A O 1
ATOM 4456 N N . SER A 1 665 ? 119.687 133.738 106.703 1.00 81.18 665 SER A N 1
ATOM 4457 C CA . SER A 1 665 ? 119.300 133.970 105.322 1.00 81.18 665 SER A CA 1
ATOM 4458 C C . SER A 1 665 ? 117.990 133.302 104.945 1.00 81.18 665 SER A C 1
ATOM 4459 O O . SER A 1 665 ? 117.408 133.661 103.918 1.00 81.18 665 SER A O 1
ATOM 4462 N N . ASN A 1 666 ? 117.510 132.346 105.737 1.00 81.74 666 ASN A N 1
ATOM 4463 C CA . ASN A 1 666 ? 116.236 131.689 105.454 1.00 81.74 666 ASN A CA 1
ATOM 4464 C C . ASN A 1 666 ? 115.503 131.409 106.764 1.00 81.74 666 ASN A C 1
ATOM 4465 O O . ASN A 1 666 ? 115.794 130.433 107.459 1.00 81.74 666 ASN A O 1
ATOM 4470 N N . SER A 1 667 ? 114.542 132.268 107.087 1.00 82.22 667 SER A N 1
ATOM 4471 C CA . SER A 1 667 ? 113.707 132.117 108.265 1.00 82.22 667 SER A CA 1
ATOM 4472 C C . SER A 1 667 ? 112.247 132.247 107.860 1.00 82.22 667 SER A C 1
ATOM 4473 O O . SER A 1 667 ? 111.921 132.917 106.880 1.00 82.22 667 SER A O 1
ATOM 4476 N N . LEU A 1 668 ? 111.371 131.613 108.630 1.00 80.46 668 LEU A N 1
ATOM 4477 C CA . LEU A 1 668 ? 109.983 131.422 108.241 1.00 80.46 668 LEU A CA 1
ATOM 4478 C C . LEU A 1 668 ? 109.087 132.530 108.771 1.00 80.46 668 LEU A C 1
ATOM 4479 O O . LEU A 1 668 ? 109.319 133.080 109.848 1.00 80.46 668 LEU A O 1
ATOM 4484 N N . GLU A 1 669 ? 108.043 132.846 108.005 1.00 84.71 669 GLU A N 1
ATOM 4485 C CA . GLU A 1 669 ? 107.135 133.945 108.318 1.00 84.71 669 GLU A CA 1
ATOM 4486 C C . GLU A 1 669 ? 105.698 133.454 108.268 1.00 84.71 669 GLU A C 1
ATOM 4487 O O . GLU A 1 669 ? 105.255 132.938 107.240 1.00 84.71 669 GLU A O 1
ATOM 4493 N N . VAL A 1 670 ? 104.963 133.639 109.365 1.00 81.11 670 VAL A N 1
ATOM 4494 C CA . VAL A 1 670 ? 103.610 133.107 109.506 1.00 81.11 670 VAL A CA 1
ATOM 4495 C C . VAL A 1 670 ? 102.617 133.991 108.765 1.00 81.11 670 VAL A C 1
ATOM 4496 O O . VAL A 1 670 ? 102.963 135.090 108.326 1.00 81.11 670 VAL A O 1
ATOM 4500 N N . LEU A 1 671 ? 101.383 133.518 108.607 1.00 83.95 671 LEU A N 1
ATOM 4501 C CA . LEU A 1 671 ? 100.334 134.302 107.973 1.00 83.95 671 LEU A CA 1
ATOM 4502 C C . LEU A 1 671 ? 99.197 134.527 108.957 1.00 83.95 671 LEU A C 1
ATOM 4503 O O . LEU A 1 671 ? 99.051 133.806 109.945 1.00 83.95 671 LEU A O 1
ATOM 4508 N N . PHE A 1 672 ? 98.383 135.534 108.665 1.00 86.83 672 PHE A N 1
ATOM 4509 C CA . PHE A 1 672 ? 97.263 135.885 109.527 1.00 86.83 672 PHE A CA 1
ATOM 4510 C C . PHE A 1 672 ? 95.976 135.229 109.049 1.00 86.83 672 PHE A C 1
ATOM 4511 O O . PHE A 1 672 ? 95.322 135.725 108.134 1.00 86.83 672 PHE A O 1
ATOM 4513 N N . GLN B 2 3 ? 97.947 117.402 108.367 1.00 97.19 3 GLN B N 1
ATOM 4514 C CA . GLN B 2 3 ? 99.002 117.390 107.365 1.00 97.19 3 GLN B CA 1
ATOM 4515 C C . GLN B 2 3 ? 98.649 118.325 106.222 1.00 97.19 3 GLN B C 1
ATOM 4516 O O . GLN B 2 3 ? 97.475 118.590 105.976 1.00 97.19 3 GLN B O 1
ATOM 4518 N N . VAL B 2 4 ? 99.665 118.820 105.526 1.00 91.49 4 VAL B N 1
ATOM 4519 C CA . VAL B 2 4 ? 99.466 119.774 104.442 1.00 91.49 4 VAL B CA 1
ATOM 4520 C C . VAL B 2 4 ? 99.098 119.017 103.175 1.00 91.49 4 VAL B C 1
ATOM 4521 O O . VAL B 2 4 ? 99.747 118.027 102.821 1.00 91.49 4 VAL B O 1
ATOM 4525 N N . GLN B 2 5 ? 98.055 119.474 102.487 1.00 94.48 5 GLN B N 1
ATOM 4526 C CA . GLN B 2 5 ? 97.634 118.858 101.239 1.00 94.48 5 GLN B CA 1
ATOM 4527 C C . GLN B 2 5 ? 97.216 119.937 100.253 1.00 94.48 5 GLN B C 1
ATOM 4528 O O . GLN B 2 5 ? 96.643 120.957 100.638 1.00 94.48 5 GLN B O 1
ATOM 4534 N N . LEU B 2 6 ? 97.498 119.698 98.975 1.00 89.79 6 LEU B N 1
ATOM 4535 C CA . LEU B 2 6 ? 97.249 120.665 97.913 1.00 89.79 6 LEU B CA 1
ATOM 4536 C C . LEU B 2 6 ? 96.064 120.205 97.076 1.00 89.79 6 LEU B C 1
ATOM 4537 O O . LEU B 2 6 ? 96.097 119.116 96.497 1.00 89.79 6 LEU B O 1
ATOM 4542 N N . GLN B 2 7 ? 95.029 121.036 97.003 1.00 97.28 7 GLN B N 1
ATOM 4543 C CA . GLN B 2 7 ? 93.850 120.769 96.189 1.00 97.28 7 GLN B CA 1
ATOM 4544 C C . GLN B 2 7 ? 93.895 121.631 94.938 1.00 97.28 7 GLN B C 1
ATOM 4545 O O . GLN B 2 7 ? 94.019 122.855 95.033 1.00 97.28 7 GLN B O 1
ATOM 4551 N N . GLU B 2 8 ? 93.770 121.002 93.774 1.00 104.48 8 GLU B N 1
ATOM 4552 C CA . GLU B 2 8 ? 93.853 121.702 92.502 1.00 104.48 8 GLU B CA 1
ATOM 4553 C C . GLU B 2 8 ? 92.708 121.291 91.591 1.00 104.48 8 GLU B C 1
ATOM 4554 O O . GLU B 2 8 ? 92.073 120.253 91.788 1.00 104.48 8 GLU B O 1
ATOM 4560 N N . SER B 2 9 ? 92.465 122.118 90.577 1.00 108.42 9 SER B N 1
ATOM 4561 C CA . SER B 2 9 ? 91.366 121.905 89.646 1.00 108.42 9 SER B CA 1
ATOM 4562 C C . SER B 2 9 ? 91.613 122.728 88.394 1.00 108.42 9 SER B C 1
ATOM 4563 O O . SER B 2 9 ? 92.366 123.701 88.412 1.00 108.42 9 SER B O 1
ATOM 4566 N N . GLY B 2 10 ? 90.953 122.334 87.308 1.00 114.33 10 GLY B N 1
ATOM 4567 C CA . GLY B 2 10 ? 90.993 123.117 86.089 1.00 114.33 10 GLY B CA 1
ATOM 4568 C C . GLY B 2 10 ? 91.392 122.373 84.830 1.00 114.33 10 GLY B C 1
ATOM 4569 O O . GLY B 2 10 ? 91.767 122.999 83.836 1.00 114.33 10 GLY B O 1
ATOM 4570 N N . GLY B 2 11 ? 91.315 121.045 84.843 1.00 121.59 11 GLY B N 1
ATOM 4571 C CA . GLY B 2 11 ? 91.634 120.264 83.669 1.00 121.59 11 GLY B CA 1
ATOM 4572 C C . GLY B 2 11 ? 90.522 120.279 82.637 1.00 121.59 11 GLY B C 1
ATOM 4573 O O . GLY B 2 11 ? 89.487 120.924 82.795 1.00 121.59 11 GLY B O 1
ATOM 4574 N N . GLY B 2 12 ? 90.752 119.553 81.552 1.00 129.68 12 GLY B N 1
ATOM 4575 C CA . GLY B 2 12 ? 89.721 119.435 80.532 1.00 129.68 12 GLY B CA 1
ATOM 4576 C C . GLY B 2 12 ? 90.318 119.098 79.173 1.00 129.68 12 GLY B C 1
ATOM 4577 O O . GLY B 2 12 ? 91.385 118.493 79.083 1.00 129.68 12 GLY B O 1
ATOM 4578 N N . LEU B 2 13 ? 89.593 119.504 78.133 1.00 137.19 13 LEU B N 1
ATOM 4579 C CA . LEU B 2 13 ? 89.968 119.231 76.752 1.00 137.19 13 LEU B CA 1
ATOM 4580 C C . LEU B 2 13 ? 89.557 120.411 75.888 1.00 137.19 13 LEU B C 1
ATOM 4581 O O . LEU B 2 13 ? 88.382 120.787 75.873 1.00 137.19 13 LEU B O 1
ATOM 4586 N N . VAL B 2 14 ? 90.522 120.997 75.180 1.00 137.84 14 VAL B N 1
ATOM 4587 C CA . VAL B 2 14 ? 90.281 122.105 74.268 1.00 137.84 14 VAL B CA 1
ATOM 4588 C C . VAL B 2 14 ? 90.868 121.754 72.905 1.00 137.84 14 VAL B C 1
ATOM 4589 O O . VAL B 2 14 ? 91.490 120.710 72.722 1.00 137.84 14 VAL B O 1
ATOM 4593 N N . GLN B 2 15 ? 90.665 122.653 71.947 1.00 141.52 15 GLN B N 1
ATOM 4594 C CA . GLN B 2 15 ? 91.198 122.503 70.604 1.00 141.52 15 GLN B CA 1
ATOM 4595 C C . GLN B 2 15 ? 92.456 123.353 70.448 1.00 141.52 15 GLN B C 1
ATOM 4596 O O . GLN B 2 15 ? 92.857 124.089 71.351 1.00 141.52 15 GLN B O 1
ATOM 4602 N N . ALA B 2 16 ? 93.073 123.262 69.273 1.00 140.84 16 ALA B N 1
ATOM 4603 C CA . ALA B 2 16 ? 94.351 123.922 69.009 1.00 140.84 16 ALA B CA 1
ATOM 4604 C C . ALA B 2 16 ? 94.117 125.415 68.812 1.00 140.84 16 ALA B C 1
ATOM 4605 O O . ALA B 2 16 ? 93.775 125.865 67.717 1.00 140.84 16 ALA B O 1
ATOM 4607 N N . GLY B 2 17 ? 94.315 126.191 69.874 1.00 137.76 17 GLY B N 1
ATOM 4608 C CA . GLY B 2 17 ? 94.103 127.623 69.816 1.00 137.76 17 GLY B CA 1
ATOM 4609 C C . GLY B 2 17 ? 93.102 128.128 70.835 1.00 137.76 17 GLY B C 1
ATOM 4610 O O . GLY B 2 17 ? 92.490 129.182 70.642 1.00 137.76 17 GLY B O 1
ATOM 4611 N N . GLY B 2 18 ? 92.927 127.382 71.928 1.00 132.36 18 GLY B N 1
ATOM 4612 C CA . GLY B 2 18 ? 92.026 127.748 72.988 1.00 132.36 18 GLY B CA 1
ATOM 4613 C C . GLY B 2 18 ? 92.748 128.274 74.211 1.00 132.36 18 GLY B C 1
ATOM 4614 O O . GLY B 2 18 ? 93.869 128.793 74.136 1.00 132.36 18 GLY B O 1
ATOM 4615 N N . SER B 2 19 ? 92.093 128.136 75.361 1.00 124.53 19 SER B N 1
ATOM 4616 C CA . SER B 2 19 ? 92.651 128.606 76.622 1.00 124.53 19 SER B CA 1
ATOM 4617 C C . SER B 2 19 ? 92.036 127.811 77.761 1.00 124.53 19 SER B C 1
ATOM 4618 O O . SER B 2 19 ? 90.934 127.271 77.640 1.00 124.53 19 SER B O 1
ATOM 4621 N N . LEU B 2 20 ? 92.764 127.747 78.873 1.00 117.50 20 LEU B N 1
ATOM 4622 C CA . LEU B 2 20 ? 92.306 127.050 80.069 1.00 117.50 20 LEU B CA 1
ATOM 4623 C C . LEU B 2 20 ? 92.724 127.863 81.287 1.00 117.50 20 LEU B C 1
ATOM 4624 O O . LEU B 2 20 ? 93.185 129.001 81.171 1.00 117.50 20 LEU B O 1
ATOM 4629 N N . ARG B 2 21 ? 92.570 127.269 82.467 1.00 107.56 21 ARG B N 1
ATOM 4630 C CA . ARG B 2 21 ? 92.873 127.953 83.716 1.00 107.56 21 ARG B CA 1
ATOM 4631 C C . ARG B 2 21 ? 93.139 126.908 84.784 1.00 107.56 21 ARG B C 1
ATOM 4632 O O . ARG B 2 21 ? 92.298 126.037 85.016 1.00 107.56 21 ARG B O 1
ATOM 4640 N N . LEU B 2 22 ? 94.294 126.991 85.430 1.00 100.32 22 LEU B N 1
ATOM 4641 C CA . LEU B 2 22 ? 94.676 126.035 86.453 1.00 100.32 22 LEU B CA 1
ATOM 4642 C C . LEU B 2 22 ? 94.904 126.756 87.770 1.00 100.32 22 LEU B C 1
ATOM 4643 O O . LEU B 2 22 ? 95.369 127.895 87.796 1.00 100.32 22 LEU B O 1
ATOM 4648 N N . SER B 2 23 ? 94.583 126.077 88.864 1.00 96.57 23 SER B N 1
ATOM 4649 C CA . SER B 2 23 ? 94.711 126.637 90.197 1.00 96.57 23 SER B CA 1
ATOM 4650 C C . SER B 2 23 ? 95.441 125.655 91.097 1.00 96.57 23 SER B C 1
ATOM 4651 O O . SER B 2 23 ? 95.714 124.518 90.718 1.00 96.57 23 SER B O 1
ATOM 4654 N N . CYS B 2 24 ? 95.744 126.111 92.308 1.00 92.99 24 CYS B N 1
ATOM 4655 C CA . CYS B 2 24 ? 96.476 125.354 93.313 1.00 92.99 24 CYS B CA 1
ATOM 4656 C C . CYS B 2 24 ? 96.290 126.092 94.623 1.00 92.99 24 CYS B C 1
ATOM 4657 O O . CYS B 2 24 ? 96.375 127.318 94.649 1.00 92.99 24 CYS B O 1
ATOM 4660 N N . ALA B 2 25 ? 96.011 125.363 95.698 1.00 91.17 25 ALA B N 1
ATOM 4661 C CA . ALA B 2 25 ? 95.665 126.020 96.957 1.00 91.17 25 ALA B CA 1
ATOM 4662 C C . ALA B 2 25 ? 96.035 125.094 98.107 1.00 91.17 25 ALA B C 1
ATOM 4663 O O . ALA B 2 25 ? 95.316 124.133 98.380 1.00 91.17 25 ALA B O 1
ATOM 4665 N N . ALA B 2 26 ? 97.137 125.397 98.780 1.00 88.67 26 ALA B N 1
ATOM 4666 C CA . ALA B 2 26 ? 97.510 124.644 99.962 1.00 88.67 26 ALA B CA 1
ATOM 4667 C C . ALA B 2 26 ? 96.563 124.964 101.109 1.00 88.67 26 ALA B C 1
ATOM 4668 O O . ALA B 2 26 ? 95.948 126.030 101.153 1.00 88.67 26 ALA B O 1
ATOM 4670 N N . SER B 2 27 ? 96.447 124.024 102.044 1.00 91.18 27 SER B N 1
ATOM 4671 C CA . SER B 2 27 ? 95.526 124.182 103.161 1.00 91.18 27 SER B CA 1
ATOM 4672 C C . SER B 2 27 ? 95.976 123.298 104.308 1.00 91.18 27 SER B C 1
ATOM 4673 O O . SER B 2 27 ? 96.295 122.127 104.097 1.00 91.18 27 SER B O 1
ATOM 4676 N N . GLY B 2 28 ? 95.981 123.851 105.515 1.00 87.31 28 GLY B N 1
ATOM 4677 C CA . GLY B 2 28 ? 96.355 123.112 106.699 1.00 87.31 28 GLY B CA 1
ATOM 4678 C C . GLY B 2 28 ? 97.678 123.496 107.319 1.00 87.31 28 GLY B C 1
ATOM 4679 O O . GLY B 2 28 ? 98.141 122.790 108.220 1.00 87.31 28 GLY B O 1
ATOM 4680 N N . THR B 2 29 ? 98.298 124.582 106.878 1.00 82.95 29 THR B N 1
ATOM 4681 C CA . THR B 2 29 ? 99.599 125.011 107.368 1.00 82.95 29 THR B CA 1
ATOM 4682 C C . THR B 2 29 ? 99.466 126.350 108.084 1.00 82.95 29 THR B C 1
ATOM 4683 O O . THR B 2 29 ? 98.375 126.902 108.216 1.00 82.95 29 THR B O 1
ATO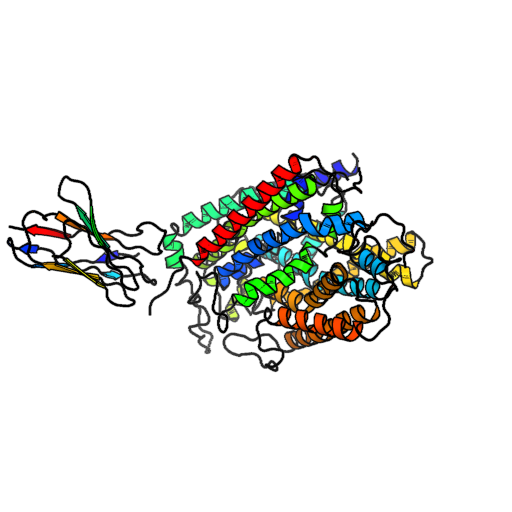M 4687 N N . ILE B 2 30 ? 100.598 126.875 108.547 1.00 83.64 30 ILE B N 1
ATOM 4688 C CA . ILE B 2 30 ? 100.606 128.105 109.332 1.00 83.64 30 ILE B CA 1
ATOM 4689 C C . ILE B 2 30 ? 101.638 129.073 108.759 1.00 83.64 30 ILE B C 1
ATOM 4690 O O . ILE B 2 30 ? 101.700 130.242 109.152 1.00 83.64 30 ILE B O 1
ATOM 4695 N N . PHE B 2 31 ? 102.441 128.616 107.809 1.00 79.57 31 PHE B N 1
ATOM 4696 C CA . PHE B 2 31 ? 103.500 129.442 107.261 1.00 79.57 31 PHE B CA 1
ATOM 4697 C C . PHE B 2 31 ? 103.126 129.946 105.874 1.00 79.57 31 PHE B C 1
ATOM 4698 O O . PHE B 2 31 ? 102.076 129.620 105.324 1.00 79.57 31 PHE B O 1
ATOM 4706 N N . VAL B 2 32 ? 104.005 130.765 105.307 1.00 79.24 32 VAL B N 1
ATOM 4707 C CA . VAL B 2 32 ? 103.862 131.288 103.954 1.00 79.24 32 VAL B CA 1
ATOM 4708 C C . VAL B 2 32 ? 104.948 130.657 103.100 1.00 79.24 32 VAL B C 1
ATOM 4709 O O . VAL B 2 32 ? 106.139 130.779 103.409 1.00 79.24 32 VAL B O 1
ATOM 4713 N N . PHE B 2 33 ? 104.539 129.970 102.039 1.00 80.39 33 PHE B N 1
ATOM 4714 C CA . PHE B 2 33 ? 105.482 129.327 101.146 1.00 80.39 33 PHE B CA 1
ATOM 4715 C C . PHE B 2 33 ? 106.237 130.366 100.334 1.00 80.39 33 PHE B C 1
ATOM 4716 O O . PHE B 2 33 ? 105.802 131.506 100.170 1.00 80.39 33 PHE B O 1
ATOM 4724 N N . ASP B 2 34 ? 107.378 129.950 99.803 1.00 82.98 34 ASP B N 1
ATOM 4725 C CA . ASP B 2 34 ? 108.279 130.866 99.128 1.00 82.98 34 ASP B CA 1
ATOM 4726 C C . ASP B 2 34 ? 108.196 130.802 97.611 1.00 82.98 34 ASP B C 1
ATOM 4727 O O . ASP B 2 34 ? 108.214 131.846 96.960 1.00 82.98 34 ASP B O 1
ATOM 4732 N N . LYS B 2 35 ? 108.121 129.613 97.021 1.00 82.47 35 LYS B N 1
ATOM 4733 C CA . LYS B 2 35 ? 108.369 129.455 95.590 1.00 82.47 35 LYS B CA 1
ATOM 4734 C C . LYS B 2 35 ? 107.372 128.505 94.932 1.00 82.47 35 LYS B C 1
ATOM 4735 O O . LYS B 2 35 ? 107.760 127.507 94.327 1.00 82.47 35 LYS B O 1
ATOM 4741 N N . MET B 2 36 ? 106.075 128.759 95.090 1.00 81.89 36 MET B N 1
ATOM 4742 C CA . MET B 2 36 ? 105.052 127.910 94.478 1.00 81.89 36 MET B CA 1
ATOM 4743 C C . MET B 2 36 ? 105.137 127.914 92.954 1.00 81.89 36 MET B C 1
ATOM 4744 O O . MET B 2 36 ? 104.935 128.949 92.322 1.00 81.89 36 MET B O 1
ATOM 4749 N N . GLY B 2 37 ? 105.411 126.750 92.362 1.00 84.32 37 GLY B N 1
ATOM 4750 C CA . GLY B 2 37 ? 105.654 126.653 90.931 1.00 84.32 37 GLY B CA 1
ATOM 4751 C C . GLY B 2 37 ? 104.813 125.636 90.181 1.00 84.32 37 GLY B C 1
ATOM 4752 O O . GLY B 2 37 ? 103.733 125.278 90.645 1.00 84.32 37 GLY B O 1
ATOM 4753 N N . TRP B 2 38 ? 105.280 125.179 89.016 1.00 90.78 38 TRP B N 1
ATOM 4754 C CA . TRP B 2 38 ? 104.572 124.186 88.212 1.00 90.78 38 TRP B CA 1
ATOM 4755 C C . TRP B 2 38 ? 105.580 123.317 87.475 1.00 90.78 38 TRP B C 1
ATOM 4756 O O . TRP B 2 38 ? 106.637 123.792 87.063 1.00 90.78 38 TRP B O 1
ATOM 4767 N N . TYR B 2 39 ? 105.232 122.044 87.292 1.00 95.89 39 TYR B N 1
ATOM 4768 C CA . TYR B 2 39 ? 106.090 121.064 86.631 1.00 95.89 39 TYR B CA 1
ATOM 4769 C C . TYR B 2 39 ? 105.221 120.126 85.811 1.00 95.89 39 TYR B C 1
ATOM 4770 O O . TYR B 2 39 ? 104.238 119.593 86.329 1.00 95.89 39 TYR B O 1
ATOM 4779 N N . ARG B 2 40 ? 105.578 119.907 84.551 1.00 106.55 40 ARG B N 1
ATOM 4780 C CA . ARG B 2 40 ? 104.797 119.046 83.676 1.00 106.55 40 ARG B CA 1
ATOM 4781 C C . ARG B 2 40 ? 105.598 117.820 83.275 1.00 106.55 40 ARG B C 1
ATOM 4782 O O . ARG B 2 40 ? 106.821 117.777 83.422 1.00 106.55 40 ARG B O 1
ATOM 4790 N N . GLN B 2 41 ? 104.890 116.819 82.750 1.00 117.21 41 GLN B N 1
ATOM 4791 C CA . GLN B 2 41 ? 105.524 115.548 82.403 1.00 117.21 41 GLN B CA 1
ATOM 4792 C C . GLN B 2 41 ? 104.652 114.826 81.386 1.00 117.21 41 GLN B C 1
ATOM 4793 O O . GLN B 2 41 ? 103.520 114.452 81.703 1.00 117.21 41 GLN B O 1
ATOM 4799 N N . ALA B 2 42 ? 105.186 114.623 80.183 1.00 124.79 42 ALA B N 1
ATOM 4800 C CA . ALA B 2 42 ? 104.469 113.913 79.136 1.00 124.79 42 ALA B CA 1
ATOM 4801 C C . ALA B 2 42 ? 104.325 112.434 79.500 1.00 124.79 42 ALA B C 1
ATOM 4802 O O . ALA B 2 42 ? 105.149 111.891 80.240 1.00 124.79 42 ALA B O 1
ATOM 4804 N N . PRO B 2 43 ? 103.263 111.756 79.011 1.00 130.19 43 PRO B N 1
ATOM 4805 C CA . PRO B 2 43 ? 103.097 110.331 79.336 1.00 130.19 43 PRO B CA 1
ATOM 4806 C C . PRO B 2 43 ? 104.121 109.441 78.649 1.00 130.19 43 PRO B C 1
ATOM 4807 O O . PRO B 2 43 ? 104.050 109.212 77.438 1.00 130.19 43 PRO B O 1
ATOM 4811 N N . GLY B 2 44 ? 105.074 108.929 79.426 1.00 130.24 44 GLY B N 1
ATOM 4812 C CA . GLY B 2 44 ? 106.138 108.099 78.906 1.00 130.24 44 GLY B CA 1
ATOM 4813 C C . GLY B 2 44 ? 107.488 108.773 78.805 1.00 130.24 44 GLY B C 1
ATOM 4814 O O . GLY B 2 44 ? 108.426 108.159 78.286 1.00 130.24 44 GLY B O 1
ATOM 4815 N N . LYS B 2 45 ? 107.614 110.012 79.266 1.00 127.88 45 LYS B N 1
ATOM 4816 C CA . LYS B 2 45 ? 108.847 110.785 79.168 1.00 127.88 45 LYS B CA 1
ATOM 4817 C C . LYS B 2 45 ? 109.244 111.282 80.560 1.00 127.88 45 LYS B C 1
ATOM 4818 O O . LYS B 2 45 ? 108.709 110.839 81.579 1.00 127.88 45 LYS B O 1
ATOM 4824 N N . GLU B 2 46 ? 110.205 112.199 80.594 1.00 124.32 46 GLU B N 1
ATOM 4825 C CA . GLU B 2 46 ? 110.733 112.765 81.827 1.00 124.32 46 GLU B CA 1
ATOM 4826 C C . GLU B 2 46 ? 110.168 114.163 82.071 1.00 124.32 46 GLU B C 1
ATOM 4827 O O . GLU B 2 46 ? 109.615 114.804 81.175 1.00 124.32 46 GLU B O 1
ATOM 4833 N N . ARG B 2 47 ? 110.328 114.632 83.309 1.00 114.17 47 ARG B N 1
ATOM 4834 C CA . ARG B 2 47 ? 109.754 115.893 83.756 1.00 114.17 47 ARG B CA 1
ATOM 4835 C C . ARG B 2 47 ? 110.552 117.083 83.234 1.00 114.17 47 ARG B C 1
ATOM 4836 O O . ARG B 2 47 ? 111.698 116.955 82.798 1.00 114.17 47 ARG B O 1
ATOM 4844 N N . GLU B 2 48 ? 109.925 118.255 83.293 1.00 108.49 48 GLU B N 1
ATOM 4845 C CA . GLU B 2 48 ? 110.567 119.505 82.908 1.00 108.49 48 GLU B CA 1
ATOM 4846 C C . GLU B 2 48 ? 109.873 120.650 83.634 1.00 108.49 48 GLU B C 1
ATOM 4847 O O . GLU B 2 48 ? 108.940 120.443 84.411 1.00 108.49 48 GLU B O 1
ATOM 4853 N N . PHE B 2 49 ? 110.324 121.866 83.348 1.00 100.48 49 PHE B N 1
ATOM 4854 C CA . PHE B 2 49 ? 109.975 123.069 84.089 1.00 100.48 49 PHE B CA 1
ATOM 4855 C C . PHE B 2 49 ? 109.030 123.933 83.266 1.00 100.48 49 PHE B C 1
ATOM 4856 O O . PHE B 2 49 ? 109.163 124.007 82.043 1.00 100.48 49 PHE B O 1
ATOM 4864 N N . VAL B 2 50 ? 108.070 124.587 83.927 1.00 98.98 50 VAL B N 1
ATOM 4865 C CA . VAL B 2 50 ? 107.105 125.409 83.198 1.00 98.98 50 VAL B CA 1
ATOM 4866 C C . VAL B 2 50 ? 107.111 126.862 83.672 1.00 98.98 50 VAL B C 1
ATOM 4867 O O . VAL B 2 50 ? 107.449 127.762 82.897 1.00 98.98 50 VAL B O 1
ATOM 4871 N N . ALA B 2 51 ? 106.753 127.112 84.932 1.00 92.72 51 ALA B N 1
ATOM 4872 C CA . ALA B 2 51 ? 106.640 128.481 85.426 1.00 92.72 51 ALA B CA 1
ATOM 4873 C C . ALA B 2 51 ? 106.771 128.475 86.940 1.00 92.72 51 ALA B C 1
ATOM 4874 O O . ALA B 2 51 ? 106.551 127.451 87.586 1.00 92.72 51 ALA B O 1
ATOM 4876 N N . THR B 2 52 ? 107.113 129.637 87.500 1.00 90.97 52 THR B N 1
ATOM 4877 C CA . THR B 2 52 ? 107.440 129.747 88.919 1.00 90.97 52 THR B CA 1
ATOM 4878 C C . THR B 2 52 ? 107.414 131.209 89.339 1.00 90.97 52 THR B C 1
ATOM 4879 O O . THR B 2 52 ? 108.041 132.044 88.687 1.00 90.97 52 THR B O 1
ATOM 4883 N N . ILE B 2 53 ? 106.706 131.516 90.425 1.00 88.83 53 ILE B N 1
ATOM 4884 C CA . ILE B 2 53 ? 106.632 132.870 90.963 1.00 88.83 53 ILE B CA 1
ATOM 4885 C C . ILE B 2 53 ? 107.054 132.842 92.427 1.00 88.83 53 ILE B C 1
ATOM 4886 O O . ILE B 2 53 ? 106.586 132.000 93.199 1.00 88.83 53 ILE B O 1
ATOM 4891 N N . SER B 2 54 ? 107.961 133.739 92.801 1.00 89.19 54 SER B N 1
ATOM 4892 C CA . SER B 2 54 ? 108.444 133.828 94.169 1.00 89.19 54 SER B CA 1
ATOM 4893 C C . SER B 2 54 ? 107.516 134.720 94.987 1.00 89.19 54 SER B C 1
ATOM 4894 O O . SER B 2 54 ? 106.410 135.052 94.561 1.00 89.19 54 SER B O 1
ATOM 4897 N N . ARG B 2 55 ? 107.958 135.122 96.179 1.00 91.89 55 ARG B N 1
ATOM 4898 C CA . ARG B 2 55 ? 107.061 135.807 97.107 1.00 91.89 55 ARG B CA 1
ATOM 4899 C C . ARG B 2 55 ? 106.873 137.273 96.739 1.00 91.89 55 ARG B C 1
ATOM 4900 O O . ARG B 2 55 ? 105.743 137.735 96.549 1.00 91.89 55 ARG B O 1
ATOM 4908 N N . GLY B 2 56 ? 107.973 138.026 96.649 1.00 97.73 56 GLY B N 1
ATOM 4909 C CA . GLY B 2 56 ? 107.893 139.426 96.269 1.00 97.73 56 GLY B CA 1
ATOM 4910 C C . GLY B 2 56 ? 107.499 139.651 94.825 1.00 97.73 56 GLY B C 1
ATOM 4911 O O . GLY B 2 56 ? 107.023 140.737 94.483 1.00 97.73 56 GLY B O 1
ATOM 4912 N N . GLY B 2 57 ? 107.687 138.649 93.975 1.00 98.81 57 GLY B N 1
ATOM 4913 C CA . GLY B 2 57 ? 107.270 138.705 92.592 1.00 98.81 57 GLY B CA 1
ATOM 4914 C C . GLY B 2 57 ? 108.450 138.761 91.651 1.00 98.81 57 GLY B C 1
ATOM 4915 O O . GLY B 2 57 ? 108.998 139.833 91.392 1.00 98.81 57 GLY B O 1
ATOM 4916 N N . SER B 2 58 ? 108.847 137.604 91.130 1.00 99.26 58 SER B N 1
ATOM 4917 C CA . SER B 2 58 ? 109.929 137.522 90.151 1.00 99.26 58 SER B CA 1
ATOM 4918 C C . SER B 2 58 ? 109.663 136.269 89.321 1.00 99.26 58 SER B C 1
ATOM 4919 O O . SER B 2 58 ? 110.059 135.165 89.694 1.00 99.26 58 SER B O 1
ATOM 4922 N N . THR B 2 59 ? 109.007 136.460 88.188 1.00 101.19 59 THR B N 1
ATOM 4923 C CA . THR B 2 59 ? 108.538 135.340 87.396 1.00 101.19 59 THR B CA 1
ATOM 4924 C C . THR B 2 59 ? 109.673 134.800 86.533 1.00 101.19 59 THR B C 1
ATOM 4925 O O . THR B 2 59 ? 110.470 135.565 85.986 1.00 101.19 59 THR B O 1
ATOM 4929 N N . ASN B 2 60 ? 109.750 133.472 86.417 1.00 101.81 60 ASN B N 1
ATOM 4930 C CA . ASN B 2 60 ? 110.872 132.799 85.757 1.00 101.81 60 ASN B CA 1
ATOM 4931 C C . ASN B 2 60 ? 110.317 131.705 84.848 1.00 101.81 60 ASN B C 1
ATOM 4932 O O . ASN B 2 60 ? 110.119 130.571 85.283 1.00 101.81 60 ASN B O 1
ATOM 4937 N N . TYR B 2 61 ? 110.095 132.040 83.581 1.00 107.74 61 TYR B N 1
ATOM 4938 C CA . TYR B 2 61 ? 109.481 131.110 82.642 1.00 107.74 61 TYR B CA 1
ATOM 4939 C C . TYR B 2 61 ? 110.518 130.152 82.061 1.00 107.74 61 TYR B C 1
ATOM 4940 O O . TYR B 2 61 ? 111.690 130.145 82.445 1.00 107.74 61 TYR B O 1
ATOM 4949 N N . ALA B 2 62 ? 110.080 129.328 81.116 1.00 117.58 62 ALA B N 1
ATOM 4950 C CA . ALA B 2 62 ? 110.952 128.482 80.318 1.00 117.58 62 ALA B CA 1
ATOM 4951 C C . ALA B 2 62 ? 110.993 129.012 78.892 1.00 117.58 62 ALA B C 1
ATOM 4952 O O . ALA B 2 62 ? 110.042 129.643 78.423 1.00 117.58 62 ALA B O 1
ATOM 4954 N N . ASP B 2 63 ? 112.101 128.741 78.199 1.00 125.97 63 ASP B N 1
ATOM 4955 C CA . ASP B 2 63 ? 112.348 129.385 76.912 1.00 125.97 63 ASP B CA 1
ATOM 4956 C C . ASP B 2 63 ? 111.495 128.823 75.781 1.00 125.97 63 ASP B C 1
ATOM 4957 O O . ASP B 2 63 ? 111.368 129.474 74.740 1.00 125.97 63 ASP B O 1
ATOM 4962 N N . SER B 2 64 ? 110.916 127.640 75.954 1.00 126.19 64 SER B N 1
ATOM 4963 C CA . SER B 2 64 ? 110.083 127.037 74.924 1.00 126.19 64 SER B CA 1
ATOM 4964 C C . SER B 2 64 ? 108.605 127.363 75.088 1.00 126.19 64 SER B C 1
ATOM 4965 O O . SER B 2 64 ? 107.789 126.895 74.288 1.00 126.19 64 SER B O 1
ATOM 4968 N N . VAL B 2 65 ? 108.239 128.145 76.105 1.00 122.85 65 VAL B N 1
ATOM 4969 C CA . VAL B 2 65 ? 106.845 128.455 76.387 1.00 122.85 65 VAL B CA 1
ATOM 4970 C C . VAL B 2 65 ? 106.623 129.942 76.634 1.00 122.85 65 VAL B C 1
ATOM 4971 O O . VAL B 2 65 ? 105.476 130.379 76.736 1.00 122.85 65 VAL B O 1
ATOM 4975 N N . LYS B 2 66 ? 107.689 130.742 76.687 1.00 122.53 66 LYS B N 1
ATOM 4976 C CA . LYS B 2 66 ? 107.585 132.145 77.074 1.00 122.53 66 LYS B CA 1
ATOM 4977 C C . LYS B 2 66 ? 106.864 132.964 76.012 1.00 122.53 66 LYS B C 1
ATOM 4978 O O . LYS B 2 66 ? 107.203 132.908 74.827 1.00 122.53 66 LYS B O 1
ATOM 4984 N N . GLY B 2 67 ? 105.865 133.727 76.447 1.00 123.01 67 GLY B N 1
ATOM 4985 C CA . GLY B 2 67 ? 105.025 134.508 75.570 1.00 123.01 67 GLY B CA 1
ATOM 4986 C C . GLY B 2 67 ? 103.588 134.040 75.517 1.00 123.01 67 GLY B C 1
ATOM 4987 O O . GLY B 2 67 ? 102.712 134.818 75.120 1.00 123.01 67 GLY B O 1
ATOM 4988 N N . ARG B 2 68 ? 103.318 132.796 75.914 1.00 122.14 68 ARG B N 1
ATOM 4989 C CA . ARG B 2 68 ? 101.970 132.252 75.881 1.00 122.14 68 ARG B CA 1
ATOM 4990 C C . ARG B 2 68 ? 101.388 131.952 77.255 1.00 122.14 68 ARG B C 1
ATOM 4991 O O . ARG B 2 68 ? 100.170 131.796 77.364 1.00 122.14 68 ARG B O 1
ATOM 4999 N N . PHE B 2 69 ? 102.214 131.851 78.293 1.00 112.41 69 PHE B N 1
ATOM 5000 C CA . PHE B 2 69 ? 101.754 131.525 79.636 1.00 112.41 69 PHE B CA 1
ATOM 5001 C C . PHE B 2 69 ? 101.957 132.727 80.550 1.00 112.41 69 PHE B C 1
ATOM 5002 O O . PHE B 2 69 ? 102.908 133.495 80.388 1.00 112.41 69 PHE B O 1
ATOM 5010 N N . THR B 2 70 ? 101.061 132.880 81.523 1.00 105.55 70 THR B N 1
ATOM 5011 C CA . THR B 2 70 ? 101.142 133.965 82.493 1.00 105.55 70 THR B CA 1
ATOM 5012 C C . THR B 2 70 ? 100.683 133.446 83.846 1.00 105.55 70 THR B C 1
ATOM 5013 O O . THR B 2 70 ? 99.613 132.841 83.943 1.00 105.55 70 THR B O 1
ATOM 5017 N N . ILE B 2 71 ? 101.483 133.684 84.882 1.00 95.87 71 ILE B N 1
ATOM 5018 C CA . ILE B 2 71 ? 101.245 133.133 86.211 1.00 95.87 71 ILE B CA 1
ATOM 5019 C C . ILE B 2 71 ? 101.280 134.266 87.228 1.00 95.87 71 ILE B C 1
ATOM 5020 O O . ILE B 2 71 ? 102.179 135.111 87.194 1.00 95.87 71 ILE B O 1
ATOM 5025 N N . SER B 2 72 ? 100.288 134.299 88.115 1.00 91.77 72 SER B N 1
ATOM 5026 C CA . SER B 2 72 ? 100.175 135.346 89.118 1.00 91.77 72 SER B CA 1
ATOM 5027 C C . SER B 2 72 ? 99.727 134.744 90.438 1.00 91.77 72 SER B C 1
ATOM 5028 O O . SER B 2 72 ? 98.842 133.888 90.466 1.00 91.77 72 SER B O 1
ATOM 5031 N N . ARG B 2 73 ? 100.333 135.204 91.527 1.00 86.77 73 ARG B N 1
ATOM 5032 C CA . ARG B 2 73 ? 100.065 134.705 92.867 1.00 86.77 73 ARG B CA 1
ATOM 5033 C C . ARG B 2 73 ? 99.474 135.825 93.709 1.00 86.77 73 ARG B C 1
ATOM 5034 O O . ARG B 2 73 ? 99.882 136.981 93.582 1.00 86.77 73 ARG B O 1
ATOM 5042 N N . ASP B 2 74 ? 98.504 135.490 94.557 1.00 97.09 74 ASP B N 1
ATOM 5043 C CA . ASP B 2 74 ? 97.968 136.471 95.486 1.00 97.09 74 ASP B CA 1
ATOM 5044 C C . ASP B 2 74 ? 98.998 136.821 96.556 1.00 97.09 74 ASP B C 1
ATOM 5045 O O . ASP B 2 74 ? 99.965 136.094 96.791 1.00 97.09 74 ASP B O 1
ATOM 5050 N N . ASN B 2 75 ? 98.779 137.957 97.209 1.00 103.92 75 ASN B N 1
ATOM 5051 C CA . ASN B 2 75 ? 99.743 138.498 98.158 1.00 103.92 75 ASN B CA 1
ATOM 5052 C C . ASN B 2 75 ? 99.515 137.950 99.562 1.00 103.92 75 ASN B C 1
ATOM 5053 O O . ASN B 2 75 ? 98.382 137.936 100.056 1.00 103.92 75 ASN B O 1
ATOM 5058 N N . ALA B 2 76 ? 100.605 137.475 100.180 1.00 101.66 76 ALA B N 1
ATOM 5059 C CA . ALA B 2 76 ? 100.656 137.013 101.573 1.00 101.66 76 ALA B CA 1
ATOM 5060 C C . ALA B 2 76 ? 99.682 135.873 101.860 1.00 101.66 76 ALA B C 1
ATOM 5061 O O . ALA B 2 76 ? 99.181 135.743 102.978 1.00 101.66 76 ALA B O 1
ATOM 5063 N N . LYS B 2 77 ? 99.404 135.040 100.861 1.00 95.25 77 LYS B N 1
ATOM 5064 C CA . LYS B 2 77 ? 98.611 133.839 101.064 1.00 95.25 77 LYS B CA 1
ATOM 5065 C C . LYS B 2 77 ? 99.059 132.793 100.053 1.00 95.25 77 LYS B C 1
ATOM 5066 O O . LYS B 2 77 ? 99.998 133.008 99.283 1.00 95.25 77 LYS B O 1
ATOM 5072 N N . ASN B 2 78 ? 98.386 131.649 100.064 1.00 86.44 78 ASN B N 1
ATOM 5073 C CA . ASN B 2 78 ? 98.791 130.486 99.284 1.00 86.44 78 ASN B CA 1
ATOM 5074 C C . ASN B 2 78 ? 97.721 130.192 98.240 1.00 86.44 78 ASN B C 1
ATOM 5075 O O . ASN B 2 78 ? 96.807 129.407 98.492 1.00 86.44 78 ASN B O 1
ATOM 5080 N N . THR B 2 79 ? 97.838 130.824 97.073 1.00 90.16 79 THR B N 1
ATOM 5081 C CA . THR B 2 79 ? 96.972 130.560 95.929 1.00 90.16 79 THR B CA 1
ATOM 5082 C C . THR B 2 79 ? 97.665 131.100 94.691 1.00 90.16 79 THR B C 1
ATOM 5083 O O . THR B 2 79 ? 98.013 132.281 94.654 1.00 90.16 79 THR B O 1
ATOM 5087 N N . VAL B 2 80 ? 97.861 130.251 93.685 1.00 88.31 80 VAL B N 1
ATOM 5088 C CA . VAL B 2 80 ? 98.619 130.618 92.494 1.00 88.31 80 VAL B CA 1
ATOM 5089 C C . VAL B 2 80 ? 97.885 130.115 91.254 1.00 88.31 80 VAL B C 1
ATOM 5090 O O . VAL B 2 80 ? 97.437 128.967 91.211 1.00 88.31 80 VAL B O 1
ATOM 5094 N N . TYR B 2 81 ? 97.700 130.993 90.271 1.00 96.73 81 TYR B N 1
ATOM 5095 C CA . TYR B 2 81 ? 96.950 130.676 89.065 1.00 96.73 81 TYR B CA 1
ATOM 5096 C C . TYR B 2 81 ? 97.897 130.492 87.885 1.00 96.73 81 TYR B C 1
ATOM 5097 O O . TYR B 2 81 ? 99.106 130.671 87.999 1.00 96.73 81 TYR B O 1
ATOM 5106 N N . LEU B 2 82 ? 97.336 130.133 86.731 1.00 101.29 82 LEU B N 1
ATOM 5107 C CA . LEU B 2 82 ? 98.134 129.968 85.515 1.00 101.29 82 LEU B CA 1
ATOM 5108 C C . LEU B 2 82 ? 97.215 130.129 84.314 1.00 101.29 82 LEU B C 1
ATOM 5109 O O . LEU B 2 82 ? 96.426 129.229 84.021 1.00 101.29 82 LEU B O 1
ATOM 5114 N N . GLN B 2 83 ? 97.333 131.248 83.613 1.00 111.18 83 GLN B N 1
ATOM 5115 C CA . GLN B 2 83 ? 96.498 131.541 82.454 1.00 111.18 83 GLN B CA 1
ATOM 5116 C C . GLN B 2 83 ? 97.234 131.099 81.198 1.00 111.18 83 GLN B C 1
ATOM 5117 O O . GLN B 2 83 ? 98.170 131.768 80.756 1.00 111.18 83 GLN B O 1
ATOM 5123 N N . MET B 2 84 ? 96.811 129.980 80.620 1.00 117.77 84 MET B N 1
ATOM 5124 C CA . MET B 2 84 ? 97.424 129.488 79.397 1.00 117.77 84 MET B CA 1
ATOM 5125 C C . MET B 2 84 ? 96.641 129.967 78.183 1.00 117.77 84 MET B C 1
ATOM 5126 O O . MET B 2 84 ? 95.408 129.938 78.172 1.00 117.77 84 MET B O 1
ATOM 5131 N N . ASN B 2 85 ? 97.372 130.412 77.161 1.00 124.88 85 ASN B N 1
ATOM 5132 C CA . ASN B 2 85 ? 96.792 131.004 75.965 1.00 124.88 85 ASN B CA 1
ATOM 5133 C C . ASN B 2 85 ? 97.435 130.409 74.723 1.00 124.88 85 ASN B C 1
ATOM 5134 O O . ASN B 2 85 ? 98.612 130.036 74.738 1.00 124.88 85 ASN B O 1
ATOM 5139 N N . SER B 2 86 ? 96.590 130.365 73.700 1.00 129.87 86 SER B N 1
ATOM 5140 C CA . SER B 2 86 ? 96.804 129.863 72.379 1.00 129.87 86 SER B CA 1
ATOM 5141 C C . SER B 2 86 ? 97.344 128.493 72.473 1.00 129.87 86 SER B C 1
ATOM 5142 O O . SER B 2 86 ? 98.510 128.303 72.257 1.00 129.87 86 SER B O 1
ATOM 5145 N N . LEU B 2 87 ? 96.504 127.530 72.799 1.00 132.77 87 LEU B N 1
ATOM 5146 C CA . LEU B 2 87 ? 96.954 126.157 72.906 1.00 132.77 87 LEU B CA 1
ATOM 5147 C C . LEU B 2 87 ? 97.276 125.385 71.606 1.00 132.77 87 LEU B C 1
ATOM 5148 O O . LEU B 2 87 ? 96.687 125.577 70.549 1.00 132.77 87 LEU B O 1
ATOM 5153 N N . LYS B 2 88 ? 98.241 124.501 71.741 1.00 134.95 88 LYS B N 1
ATOM 5154 C CA . LYS B 2 88 ? 98.739 123.640 70.703 1.00 134.95 88 LYS B CA 1
ATOM 5155 C C . LYS B 2 88 ? 98.398 122.192 71.120 1.00 134.95 88 LYS B C 1
ATOM 5156 O O . LYS B 2 88 ? 97.935 121.945 72.211 1.00 134.95 88 LYS B O 1
ATOM 5162 N N . PRO B 2 89 ? 98.597 121.204 70.250 1.00 138.46 89 PRO B N 1
ATOM 5163 C CA . PRO B 2 89 ? 98.357 119.825 70.632 1.00 138.46 89 PRO B CA 1
ATOM 5164 C C . PRO B 2 89 ? 99.669 119.161 70.912 1.00 138.46 89 PRO B C 1
ATOM 5165 O O . PRO B 2 89 ? 99.751 117.961 70.853 1.00 138.46 89 PRO B O 1
ATOM 5169 N N . GLU B 2 90 ? 100.705 119.925 71.171 1.00 136.57 90 GLU B N 1
ATOM 5170 C CA . GLU B 2 90 ? 101.971 119.362 71.464 1.00 136.57 90 GLU B CA 1
ATOM 5171 C C . GLU B 2 90 ? 102.125 119.307 72.952 1.00 136.57 90 GLU B C 1
ATOM 5172 O O . GLU B 2 90 ? 102.857 118.502 73.446 1.00 136.57 90 GLU B O 1
ATOM 5178 N N . ASP B 2 91 ? 101.535 120.235 73.673 1.00 133.75 91 ASP B N 1
ATOM 5179 C CA . ASP B 2 91 ? 101.695 120.262 75.129 1.00 133.75 91 ASP B CA 1
ATOM 5180 C C . ASP B 2 91 ? 100.518 119.579 75.832 1.00 133.75 91 ASP B C 1
ATOM 5181 O O . ASP B 2 91 ? 99.727 120.192 76.551 1.00 133.75 91 ASP B O 1
ATOM 5186 N N . THR B 2 92 ? 100.432 118.268 75.636 1.00 130.38 92 THR B N 1
ATOM 5187 C CA . THR B 2 92 ? 99.462 117.428 76.324 1.00 130.38 92 THR B CA 1
ATOM 5188 C C . THR B 2 92 ? 100.190 116.557 77.341 1.00 130.38 92 THR B C 1
ATOM 5189 O O . THR B 2 92 ? 100.994 115.696 76.970 1.00 130.38 92 THR B O 1
ATOM 5193 N N . ALA B 2 93 ? 99.913 116.788 78.619 1.00 119.83 93 ALA B N 1
ATOM 5194 C CA . ALA B 2 93 ? 100.624 116.123 79.702 1.00 119.83 93 ALA B CA 1
ATOM 5195 C C . ALA B 2 93 ? 99.785 116.232 80.968 1.00 119.83 93 ALA B C 1
ATOM 5196 O O . ALA B 2 93 ? 98.646 116.706 80.939 1.00 119.83 93 ALA B O 1
ATOM 5198 N N . VAL B 2 94 ? 100.347 115.786 82.085 1.00 111.85 94 VAL B N 1
ATOM 5199 C CA . VAL B 2 94 ? 99.781 116.049 83.397 1.00 111.85 94 VAL B CA 1
ATOM 5200 C C . VAL B 2 94 ? 100.635 117.123 84.053 1.00 111.85 94 VAL B C 1
ATOM 5201 O O . VAL B 2 94 ? 101.792 117.343 83.684 1.00 111.85 94 VAL B O 1
ATOM 5205 N N . TYR B 2 95 ? 100.046 117.828 85.014 1.00 103.25 95 TYR B N 1
ATOM 5206 C CA . TYR B 2 95 ? 100.699 118.981 85.619 1.00 103.25 95 TYR B CA 1
ATOM 5207 C C . TYR B 2 95 ? 100.681 118.844 87.131 1.00 103.25 95 TYR B C 1
ATOM 5208 O O . TYR B 2 95 ? 99.644 118.529 87.716 1.00 103.25 95 TYR B O 1
ATOM 5217 N N . TYR B 2 96 ? 101.826 119.079 87.756 1.00 97.72 96 TYR B N 1
ATOM 5218 C CA . TYR B 2 96 ? 101.989 119.000 89.198 1.00 97.72 96 TYR B CA 1
ATOM 5219 C C . TYR B 2 96 ? 102.146 120.400 89.774 1.00 97.72 96 TYR B C 1
ATOM 5220 O O . TYR B 2 96 ? 102.254 121.382 89.046 1.00 97.72 96 TYR B O 1
ATOM 5229 N N . CYS B 2 97 ? 102.161 120.489 91.100 1.00 87.82 97 CYS B N 1
ATOM 5230 C CA . CYS B 2 97 ? 102.269 121.768 91.792 1.00 87.82 97 CYS B CA 1
ATOM 5231 C C . CYS B 2 97 ? 103.234 121.580 92.949 1.00 87.82 97 CYS B C 1
ATOM 5232 O O . CYS B 2 97 ? 102.966 120.779 93.844 1.00 87.82 97 CYS B O 1
ATOM 5235 N N . ALA B 2 98 ? 104.353 122.292 92.932 1.00 79.73 98 ALA B N 1
ATOM 5236 C CA . ALA B 2 98 ? 105.386 122.147 93.947 1.00 79.73 98 ALA B CA 1
ATOM 5237 C C . ALA B 2 98 ? 105.479 123.405 94.795 1.00 79.73 98 ALA B C 1
ATOM 5238 O O . ALA B 2 98 ? 105.277 124.511 94.293 1.00 79.73 98 ALA B O 1
ATOM 5240 N N . VAL B 2 99 ? 105.768 123.239 96.086 1.00 77.08 99 VAL B N 1
ATOM 5241 C CA . VAL B 2 99 ? 105.924 124.353 97.012 1.00 77.08 99 VAL B CA 1
ATOM 5242 C C . VAL B 2 99 ? 107.278 124.231 97.696 1.00 77.08 99 VAL B C 1
ATOM 5243 O O . VAL B 2 99 ? 107.982 123.238 97.544 1.00 77.08 99 VAL B O 1
ATOM 5247 N N . ARG B 2 100 ? 107.635 125.256 98.469 1.00 79.68 100 ARG B N 1
ATOM 5248 C CA . ARG B 2 100 ? 108.932 125.295 99.131 1.00 79.68 100 ARG B CA 1
ATOM 5249 C C . ARG B 2 100 ? 108.876 126.252 100.311 1.00 79.68 100 ARG B C 1
ATOM 5250 O O . ARG B 2 100 ? 108.264 127.315 100.219 1.00 79.68 100 ARG B O 1
ATOM 5258 N N . TYR B 2 101 ? 109.528 125.877 101.411 1.00 81.42 101 TYR B N 1
ATOM 5259 C CA . TYR B 2 101 ? 109.554 126.722 102.602 1.00 81.42 101 TYR B CA 1
ATOM 5260 C C . TYR B 2 101 ? 110.520 127.892 102.463 1.00 81.42 101 TYR B C 1
ATOM 5261 O O . TYR B 2 101 ? 110.118 129.055 102.547 1.00 81.42 101 TYR B O 1
ATOM 5270 N N . THR B 2 102 ? 111.793 127.601 102.263 1.00 83.12 102 THR B N 1
ATOM 5271 C CA . THR B 2 102 ? 112.889 128.549 102.373 1.00 83.12 102 THR B CA 1
ATOM 5272 C C . THR B 2 102 ? 113.740 128.473 101.114 1.00 83.12 102 THR B C 1
ATOM 5273 O O . THR B 2 102 ? 113.651 127.491 100.372 1.00 83.12 102 THR B O 1
ATOM 5277 N N . PRO B 2 103 ? 114.544 129.508 100.814 1.00 83.11 103 PRO B N 1
ATOM 5278 C CA . PRO B 2 103 ? 115.273 129.525 99.533 1.00 83.11 103 PRO B CA 1
ATOM 5279 C C . PRO B 2 103 ? 116.322 128.436 99.336 1.00 83.11 103 PRO B C 1
ATOM 5280 O O . PRO B 2 103 ? 116.770 128.261 98.198 1.00 83.11 103 PRO B O 1
ATOM 5284 N N . TRP B 2 104 ? 116.759 127.724 100.372 1.00 82.10 104 TRP B N 1
ATOM 5285 C CA . TRP B 2 104 ? 117.810 126.727 100.184 1.00 82.10 104 TRP B CA 1
ATOM 5286 C C . TRP B 2 104 ? 117.371 125.349 100.676 1.00 82.10 104 TRP B C 1
ATOM 5287 O O . TRP B 2 104 ? 118.120 124.704 101.412 1.00 82.10 104 TRP B O 1
ATOM 5298 N N . ARG B 2 105 ? 116.174 124.874 100.302 1.00 81.70 105 ARG B N 1
ATOM 5299 C CA . ARG B 2 105 ? 115.643 123.686 100.961 1.00 81.70 105 ARG B CA 1
ATOM 5300 C C . ARG B 2 105 ? 114.972 122.639 100.076 1.00 81.70 105 ARG B C 1
ATOM 5301 O O . ARG B 2 105 ? 114.517 121.630 100.623 1.00 81.70 105 ARG B O 1
ATOM 5309 N N . ARG B 2 106 ? 114.864 122.849 98.761 1.00 82.59 106 ARG B N 1
ATOM 5310 C CA . ARG B 2 106 ? 114.614 121.787 97.772 1.00 82.59 106 ARG B CA 1
ATOM 5311 C C . ARG B 2 106 ? 113.257 121.079 97.927 1.00 82.59 106 ARG B C 1
ATOM 5312 O O . ARG B 2 106 ? 113.194 119.893 98.243 1.00 82.59 106 ARG B O 1
ATOM 5320 N N . TYR B 2 107 ? 112.171 121.840 97.727 1.00 80.86 107 TYR B N 1
ATOM 5321 C CA . TYR B 2 107 ? 110.866 121.342 97.250 1.00 80.86 107 TYR B CA 1
ATOM 5322 C C . TYR B 2 107 ? 110.245 120.272 98.157 1.00 80.86 107 TYR B C 1
ATOM 5323 O O . TYR B 2 107 ? 110.209 119.086 97.834 1.00 80.86 107 TYR B O 1
ATOM 5332 N N . SER B 2 108 ? 109.783 120.736 99.318 1.00 81.58 108 SER B N 1
ATOM 5333 C CA . SER B 2 108 ? 109.158 119.902 100.340 1.00 81.58 108 SER B CA 1
ATOM 5334 C C . SER B 2 108 ? 107.957 119.081 99.872 1.00 81.58 108 SER B C 1
ATOM 5335 O O . SER B 2 108 ? 108.019 117.851 99.889 1.00 81.58 108 SER B O 1
ATOM 5338 N N . TYR B 2 109 ? 106.867 119.720 99.459 1.00 81.40 109 TYR B N 1
ATOM 5339 C CA . TYR B 2 109 ? 105.636 119.012 99.133 1.00 81.40 109 TYR B CA 1
ATOM 5340 C C . TYR B 2 109 ? 105.351 119.051 97.639 1.00 81.40 109 TYR B C 1
ATOM 5341 O O . TYR B 2 109 ? 105.655 120.029 96.960 1.00 81.40 109 TYR B O 1
ATOM 5350 N N . TRP B 2 110 ? 104.743 117.983 97.138 1.00 85.55 110 TRP B N 1
ATOM 5351 C CA . TRP B 2 110 ? 104.373 117.869 95.737 1.00 85.55 110 TRP B CA 1
ATOM 5352 C C . TRP B 2 110 ? 102.870 117.675 95.616 1.00 85.55 110 TRP B C 1
ATOM 5353 O O . TRP B 2 110 ? 102.197 117.269 96.562 1.00 85.55 110 TRP B O 1
ATOM 5364 N N . GLY B 2 111 ? 102.348 117.962 94.429 1.00 92.35 111 GLY B N 1
ATOM 5365 C CA . GLY B 2 111 ? 100.930 117.849 94.179 1.00 92.35 111 GLY B CA 1
ATOM 5366 C C . GLY B 2 111 ? 100.561 116.501 93.606 1.00 92.35 111 GLY B C 1
ATOM 5367 O O . GLY B 2 111 ? 101.407 115.650 93.342 1.00 92.35 111 GLY B O 1
ATOM 5368 N N . GLN B 2 112 ? 99.258 116.312 93.406 1.00 103.86 112 GLN B N 1
ATOM 5369 C CA . GLN B 2 112 ? 98.765 115.028 92.920 1.00 103.86 112 GLN B CA 1
ATOM 5370 C C . GLN B 2 112 ? 98.878 114.921 91.405 1.00 103.86 112 GLN B C 1
ATOM 5371 O O . GLN B 2 112 ? 99.602 114.067 90.885 1.00 103.86 112 GLN B O 1
ATOM 5377 N N . GLY B 2 113 ? 98.172 115.781 90.679 1.00 108.17 113 GLY B N 1
ATOM 5378 C CA . GLY B 2 113 ? 98.208 115.729 89.232 1.00 108.17 113 GLY B CA 1
ATOM 5379 C C . GLY B 2 113 ? 96.883 116.050 88.575 1.00 108.17 113 GLY B C 1
ATOM 5380 O O . GLY B 2 113 ? 95.835 115.558 88.998 1.00 108.17 113 GLY B O 1
ATOM 5381 N N . THR B 2 114 ? 96.920 116.877 87.536 1.00 113.69 114 THR B N 1
ATOM 5382 C CA . THR B 2 114 ? 95.736 117.279 86.789 1.00 113.69 114 THR B CA 1
ATOM 5383 C C . THR B 2 114 ? 95.930 116.894 85.333 1.00 113.69 114 THR B C 1
ATOM 5384 O O . THR B 2 114 ? 96.919 117.293 84.712 1.00 113.69 114 THR B O 1
ATOM 5388 N N . GLN B 2 115 ? 94.996 116.121 84.792 1.00 121.88 115 GLN B N 1
ATOM 5389 C CA . GLN B 2 115 ? 95.105 115.632 83.425 1.00 121.88 115 GLN B CA 1
ATOM 5390 C C . GLN B 2 115 ? 94.520 116.650 82.457 1.00 121.88 115 GLN B C 1
ATOM 5391 O O . GLN B 2 115 ? 93.391 117.112 82.639 1.00 121.88 115 GLN B O 1
ATOM 5397 N N . VAL B 2 116 ? 95.293 116.996 81.431 1.00 125.41 116 VAL B N 1
ATOM 5398 C CA . VAL B 2 116 ? 94.835 117.878 80.365 1.00 125.41 116 VAL B CA 1
ATOM 5399 C C . VAL B 2 116 ? 95.409 117.395 79.038 1.00 125.41 116 VAL B C 1
ATOM 5400 O O . VAL B 2 116 ? 96.619 117.189 78.906 1.00 125.41 116 VAL B O 1
ATOM 5404 N N . THR B 2 117 ? 94.529 117.155 78.073 1.00 134.40 117 THR B N 1
ATOM 5405 C CA . THR B 2 117 ? 94.934 116.844 76.715 1.00 134.40 117 THR B CA 1
ATOM 5406 C C . THR B 2 117 ? 94.177 117.759 75.765 1.00 134.40 117 THR B C 1
ATOM 5407 O O . THR B 2 117 ? 93.142 118.332 76.112 1.00 134.40 117 THR B O 1
ATOM 5411 N N . VAL B 2 118 ? 94.727 117.919 74.568 1.00 137.68 118 VAL B N 1
ATOM 5412 C CA . VAL B 2 118 ? 94.246 118.889 73.592 1.00 137.68 118 VAL B CA 1
ATOM 5413 C C . VAL B 2 118 ? 94.081 118.203 72.243 1.00 137.68 118 VAL B C 1
ATOM 5414 O O . VAL B 2 118 ? 94.816 117.263 71.919 1.00 137.68 118 VAL B O 1
ATOM 5418 N N . SER B 2 119 ? 93.091 118.666 71.475 1.00 140.41 119 SER B N 1
ATOM 5419 C CA . SER B 2 119 ? 92.738 118.183 70.128 1.00 140.41 119 SER B CA 1
ATOM 5420 C C . SER B 2 119 ? 92.518 116.673 70.051 1.00 140.41 119 SER B C 1
ATOM 5421 O O . SER B 2 119 ? 93.172 115.983 69.269 1.00 140.41 119 SER B O 1
#

Organism: Homo sapiens (NCBI:txid9606)

Sequence (702 aa):
THELIRNAADISVIVIYFLLVMAVGLWSMFKRSMVWWPIGASLFASNIGSGHFIGLAGTGAASGLAVGGFEWNALVLLLVLGWVFVPIYIKAGVVTMPEYLRKRFGGQRIQVYLSVLSLFLYIFTKISVDIFSGAIFINLALGWNLYLSIILLLAITALYTITGGLAAVIYTDTLQTLIMLIGALILMGFAFHEVGGYDAFMEKYMKAIPTIVSDGNTTFQEKCYTPRADSFHIFRDPLTGDLPWPGFIFGLTILALWYWCTDQVIVQRCLAAKNMSHVKGGCILAGYLKLLPMFIMVMPGMISRILFPDKVACVVPSECEKYCGTKVGCTNIAYPTLVVELMPNGLRGLMLAVMLAALMSSLTSIFNSASTLFTMDIYAKVRKRASEKELMIVGRLFVLFLVVVSIAWIPIVQSAQSGQLFDYIQSVSSYLAPPVAAVFLLAIFWKRVNEQGAFWGLILGLLLGLSRLILEFAYGTGSCMEPSNCPTIICGVHYLYFAIILFAISGIVTVVVSLLTKPIPDVHLYRLCWSLRNSKEERIDLMKMTDTSEKPLWRTVLNINAILLLAVAIFCHAYFASNSLEVLFQVQLQESGGGLVQAGGSLRLSCAASGTIFVFDKMGWYRQAPGKEREFVATISRGGSTNYADSVKGRFTISRDNAKNTVYLQMNSLKPEDTAVYYCAVRYTPWRRYSYWGQGTQVTVS

GO terms:
  GO:0055056 D-glucose transmembrane transporter activity (F, IDA)
  GO:0005372 water transmembrane transporter activity (F, IDA)
  GO:0005412 D-glucose:sodium symporter activity (F, IDA)
  GO:0035377 transepithelial water transport (P, IDA)
  GO:0048471 perinuclear region of cytoplasm (C, IDA)
  GO:0005769 early endosome (C, IDA)
  GO:0005886 plasma membrane (C, IDA)
  GO:0016324 apical plasma membrane (C, IDA)
  GO:0015151 alpha-glucoside transmembrane transporter activity (F, IDA)
  GO:0098708 D-glucose import across plasma membrane (P, IDA)
  GO:0098719 sodium ion import across plasma membrane (P, IDA)
  GO:0000017 alpha-glucoside transport (P, IDA)
  GO:0097708 intracellular vesicle (C, TAS)
  GO:0150104 transport across blood-brain barrier (P, IGI)
  GO:0098708 D-glucose import across plasma membrane (P, IGI)
  GO:0015151 alpha-glucoside transmembrane transporter activity (F, IMP)
  GO:0000017 alpha-glucoside transport (P, IMP)
  GO:1904659 D-glucose transmembrane transport (P, IMP)
  GO:0015371 galactose:sodium symporter activity (F, IDA)
  GO:0016324 apical plasma membrane (C, EXP)

B-factor: mean 84.48, std 17.44, range [30.0, 141.52]

Secondary structure (DSSP, 8-state):
---SS-STTTHHHHHHHHHHHHHHHHHHTT---B-HHHHHHHHHTSSTTTSSTTHHHHHHHHT-SGGGGGHHHHHHHHHHIIIIIHHHHHTTT-SSSHHHHHHHT-SSHHHHHHHHHHHHHHIIIIIHHHHHHHHHHHHHHT---SHHHHHHHHHHHHHHHHTSTTT--SHHHHHHHHHHHHHHHHHHHHHHHHTTSSHHHHHHHTT---S--B-SS-BPPGGGTSPPS-SS-SSB-TTTSSSBHHHHHHHHHHHHHHHHHS-SHHHHHHTTBSSSHHHHHHHHHHHHHTTSTIIIIIHHHHHHHHH-HHHHT---HHHHHHHHS-SS--GGGHHHHHHHTTS-TTHHHHHHHHHHHHHHHHHHHHHHHHHHHHHHHTGGGTSS---HHHHHHHHHSSHHHHHHHHHHHHHHHTTSTTT-HHHHHHHHHHHHSHHHHHHHHHHHH-S---HHHHHHHHHHHHHHHHHHHHHHHHH----SSS-----SSSSSS-TTHHHHHHHHHHHHHHHHHHTTS----TTTTTTSSSTTTT--S---------S----TTHHHHHHHHHHHHHHHHHHHHHHHTTS---B--/--EEE----EEE-TT-EEEE--EEES-SB--S--EEEEE-TTS-EEEEEE--SS------TTTTTTEE--B-TTSS-B-EEEES--SS--EEEE----SSTTS--------EEEEE-

CATH classification: 1.20.1730.10

Nearest PDB structures (foldseek):
  7sla-assembly1_A  TM=1.002E+00  e=4.548E-83  Homo sapiens
  7sl8-assembly1_A  TM=9.832E-01  e=1.620E-68  Homo sapiens
  7wmv-assembly1_A  TM=9.274E-01  e=1.224E-58  Homo sapiens
  8hin-assembly1_A  TM=9.572E-01  e=1.460E-53  Homo sapiens
  7ynj-assembly1_A  TM=9.487E-01  e=2.255E-50  Homo sapiens

Foldseek 3Di:
DQCLQPDDQQVVVLVVVLVVLLVVQLVVVPPFAAFQVLLQLCVQLQPPLQCQQFFQLLCLLAAAQQSLCLLLLLLVLLLCQLPPFLLLCLLVVHQADLSLVCQQFHDFDVSVVVLVLVVVLCLQFADLSLLVSQQLLCCLNNNDHRVVRSVVLVVVLVSCVVSRNQPPPRVVSSVLSVVLVVVLVVLLVLLCPVQPHDVSLVVQLQPLFAPPQDDPDRGDDPPAQGHDQFRQANADDPPPDPPHVVLVNPLSNLLSNCVQNNDNPSSNSLQRHNASLSSLSSSLSNLVVSNPSSSRRSSLSSSLCRPDVCQQRPDQQVRPCVRRNDRQHHSRCRRSVSLSPRDDNNCSNVNSSSSSVSSSSSVVVVLVVSLCSCLPRPVCVPPVDDDDVVSVVSSVVVVVVSVVVSVVVNVVQCPAPRGHNNLSNSLLSLLQPQLVSLLVQCSAAVQWFHDQQSVVLNVVSNVLSVVLVVQDSVFDQQGRPTGTPRPCPSNPDDSSVSNVVSNVVSNVRSVVRSVPDDTDDCLQVACSHDVRVPDDDHHPTSNGDNDNDDDPPSVVVSVVSVVVSVVVSVVVVVVSNPDGDGDDD/DKAKDKDKADEEAQWAKTKIKIAIDDDDADWFKKAKKWDAVPGDIDGAWIFGQVGDIDGDPVQPPFKDKDDDHPHGMIMIIGGRHDQPPFTKMKIFTHHDDPGPTDDIHDIGGYGYD